Protein 4B4U (pdb70)

InterPro domains:
  IPR000672 Tetrahydrofolate dehydrogenase/cyclohydrolase [MF_01576] (2-281)
  IPR000672 Tetrahydrofolate dehydrogenase/cyclohydrolase [PR00085] (33-55)
  IPR000672 Tetrahydrofolate dehydrogenase/cyclohydrolase [PR00085] (74-101)
  IPR000672 Tetrahydrofolate dehydrogenase/cyclohydrolase [PR00085] (109-130)
  IPR000672 Tetrahydrofolate dehydrogenase/cyclohydrolase [PR00085] (154-174)
  IPR000672 Tetrahydrofolate dehydrogenase/cyclohydrolase [PR00085] (203-232)
  IPR000672 Tetrahydrofolate dehydrogenase/cyclohydrolase [PR00085] (237-253)
  IPR000672 Tetrahydrofolate dehydrogenase/cyclohydrolase [PR00085] (254-272)
  IPR020630 Tetrahydrofolate dehydrogenase/cyclohydrolase, catalytic domain [PF00763] (5-120)
  IPR020631 Tetrahydrofolate dehydrogenase/cyclohydrolase, NAD(P)-binding domain [PF02882] (139-280)
  IPR020631 Tetrahydrofolate dehydrogenase/cyclohydrolase, NAD(P)-binding domain [cd01080] (117-278)
  IPR020867 Tetrahydrofolate dehydrogenase/cyclohydrolase, conserved site [PS00767] (258-266)
  IPR036291 NAD(P)-binding domain superfamily [SSF51735] (127-278)
  IPR046346 Aminoacid dehydrogenase-like, N-terminal domain superfamily [SSF53223] (1-121)

Sequence (568 aa):
MALVLDGRALAKQIEENNLLVRVEEALKAKTGRTPILATILVGDDGASATYVRMKGNACCRRVGMDSLKIELPQETTTEQLLAEIEKLNANPDVHGILLQHPVPAQIDERACFDAISSLAKDVDGVTCCLGFGRMAMMGEAAYGSSATPAGIMTILKKENNIEIAGKHAVVVGRSAILGKPMAMMMLLQQANATVTICHSRTQNLPEELVKKQADIIVGAVGKAELIQKDWIKQGAVVVDAGFHPRDGGGVGDIQLQGIEEIASAYTPVPGGVGPMTITTLIRQTVEAAEKALGFQGHMALVLDGRRALAKQIEEENLLVRVEEALKAKTGRTPILATILVGDDDGASATYVRMKGNACCRRVGMMDDSLKIELPQQETTTEQLLAEIEKLNANPDVHGILLQHPVPAQIDERACFDAISSLAKDVDGVTCLGFGRMAMMGEEAAYGSSATPAGIMTILKKENNIEIAGKHAVVVGRSAILGKPMAMMLLQANATVTICHSRTQQNLPELVKQADIIIVGAVGKAELIQKDWIKQGAVVVDAGFHPRRDGGGVGDIQLQGIEEIASAYTPVPGGVGPMTITTLIRQTVEAAEKALG

Foldseek 3Di:
DAAALFLQVVLVVLLVVLLVLQVVLCVVFVAAQEEEEEAEADDPVLVVLSVVLQVSCVSSRHGYHYHYHYLPDEQVRLLVVLVVLQPDLNYLAYHYGPDHRPRHPVQVNLQSHDQLRDLQQQHPVQLVCLLVVHDGRANLLLVLVVVSCVVVVHQLAAFAEEEEDCDSRPRVSNQSVSVVSHHNYHYHYPPDDPVLQSQLRGLEYEQDHQDFQQAELVSHHAAHEEEFSAWDDDVPFTGTNHDCPVNRRGYNYYHDPPRGSSSRSSSSSSVSSSVSCVVSRD/DVVLFAAALFLQVVLVVLLVVLQVLQVVLCVVQVAAQEEEEEAEADDPVLVVLSVVLQVSQVSSPHGYHYHYHYLPDEQVNLLVVLVVLQPDLNHLAYHYGPDHRPNHPVQVNLQSHDQLRNLQQQHPVQLVCLLVVHDGRARLLLVLVVVSCVVVVHQQAAFEEEEEDCDSRPRVSNQSNSVVSHHNYHYHYPPDDPVLQSQQRGLEYEYDHQDFQQAELVSHHAAHEEEFSAWDDDDPATGTNHDCVVVRRGYNYYHGPPRGSSSRSSSSSSVSSSVSSVVSSD

Solvent-accessible surface area: 23409 Å² total; per-residue (Å²): 197,16,85,67,0,64,0,120,50,15,7,142,102,33,23,123,85,4,71,95,66,0,78,61,12,53,92,149,35,70,148,51,0,31,0,0,2,0,18,8,12,118,69,50,58,4,44,78,80,13,133,87,14,4,56,2,0,90,129,0,12,4,62,30,65,127,30,108,41,79,72,129,3,63,32,144,107,0,55,52,23,0,98,139,5,30,84,45,115,96,4,11,0,0,1,3,16,81,75,14,11,108,100,10,77,33,39,36,0,6,44,19,4,38,56,68,23,1,0,19,8,7,4,1,59,2,12,0,52,18,5,25,55,51,85,35,37,8,9,3,26,0,12,0,0,11,29,1,0,129,98,38,137,29,116,14,30,13,66,20,0,0,0,2,7,59,52,33,39,33,0,17,3,0,0,3,17,0,0,107,26,39,0,2,0,0,0,0,14,108,136,20,120,98,25,46,83,8,1,104,71,0,32,1,1,0,0,10,41,53,125,38,51,60,0,60,54,123,42,15,87,119,40,1,12,0,0,1,22,9,93,38,110,125,160,88,41,12,32,1,1,2,58,27,166,26,1,73,124,25,5,56,2,25,0,31,29,65,7,1,8,42,24,2,22,17,4,1,0,2,63,6,0,0,53,6,0,55,176,70,34,73,153,153,58,166,80,12,85,69,0,61,0,117,51,20,6,128,126,31,15,121,72,0,61,97,66,0,77,63,17,54,91,175,44,64,121,52,0,33,0,0,1,0,16,8,9,119,74,50,61,5,43,52,83,9,138,79,13,4,56,0,0,117,129,0,14,6,58,22,68,135,30,109,38,74,100,121,3,59,23,126,110,0,54,58,26,0,93,142,5,26,82,50,113,61,3,9,0,0,1,3,15,81,79,12,29,107,105,10,71,32,29,29,0,4,43,20,5,40,59,72,23,1,0,22,4,7,5,1,58,2,8,0,57,25,0,26,56,32,85,36,40,9,6,5,26,0,13,0,1,12,33,1,0,119,112,38,134,29,127,13,57,12,64,20,0,0,0,2,8,61,54,36,40,31,0,30,0,0,0,2,19,0,0,84,25,37,0,2,0,0,0,0,14,108,111,15,104,102,26,49,96,9,2,98,44,0,34,1,1,0,0,12,41,54,127,46,43,54,0,57,77,105,43,4,78,131,40,2,13,0,0,1,21,9,95,38,115,124,158,83,45,11,28,2,1,1,50,29,156,25,1,47,84,27,6,56,1,30,0,28,29,71,5,1,9,43,32,2,24,14,2,2,0,0,61,7,0,0,55,6,0,57,170,66,45,106

Secondary structure (DSSP, 8-state):
-PEE--HHHHHHHHHHHHHHHHHHHHHHHS---EEEEEEES--HHHHHHHHHHHHHHHHTT-EEEEEEE-TT--HHHHHHHHHHHHT-TT--EEEEPSSPPTTS-HHHHHHHS-GGG-TT---HHHHHHHHTT---PPPHHHHHHHHHHHHTT---TT-EEEEE---TTTHHHHHHHHHHTT-EEEEE-TT-SSHHHHHHT-SEEEE-S-STT-B-GGGSPTT-EEEE---B--TTS-B-SB--TTGGGT-SEE--SSSSHHHHHHHHHHHHHHHHHHHHH-/-TTTSPEE--HHHHHHHHHHHHHHHHHHHHHHHS---EEEEEEES--HHHHHHHHHHHHHHHHTT-EEEEEEE-TT--HHHHHHHHHHHHH-TT--EEEEPSSPPTTS-HHHHHHHS-GGG-TT---HHHHHHHHTT---PPPHHHHHHHHHHHHTT---TT-EEEEE---TTTHHHHHHHHHHTT-EEEEE-TT-SSHHHHHHT-SEEEE-S-STT-B-GGGSPTT-EEEE---B--TTS-B-SB--TTGGGT-SEE--SSSSHHHHHHHHHHHHHHHHHHHHT-

Nearest PDB structures (foldseek):
  4b4v-assembly1_B  TM=1.001E+00  e=2.925E-58  Acinetobacter baumannii ATCC 19606 = CIP 70.34 = JCM 6841
  6ape-assembly1_A  TM=9.624E-01  e=3.565E-34  Helicobacter pylori G27
  6v6y-assembly1_A-2  TM=9.576E-01  e=2.379E-32  Thermus thermophilus HB8
  4a5o-assembly2_D  TM=9.394E-01  e=5.638E-31  Pseudomonas aeruginosa PAO1
  4a5o-assembly2_C  TM=8.891E-01  e=1.390E-31  Pseudomonas aeruginosa PAO1

Structure (mmCIF, N/CA/C/O backbone):
data_4B4U
#
_entry.id   4B4U
#
_cell.length_a   55.036
_cell.length_b   80.126
_cell.length_c   68.620
_cell.angle_alpha   90.00
_cell.angle_beta   107.11
_cell.angle_gamma   90.00
#
_symmetry.space_group_name_H-M   'P 1 21 1'
#
loop_
_entity.id
_entity.type
_entity.pdbx_description
1 polymer 'BIFUNCTIONAL PROTEIN FOLD'
2 non-polymer 'NADP NICOTINAMIDE-ADENINE-DINUCLEOTIDE PHOSPHATE'
3 non-polymer 'CHLORIDE ION'
4 non-polymer 1,2-ETHANEDIOL
5 non-polymer DI(HYDROXYETHYL)ETHER
6 water water
#
loop_
_atom_site.group_PDB
_atom_site.id
_atom_site.type_symbol
_atom_site.label_atom_id
_atom_site.label_alt_id
_atom_site.label_comp_id
_atom_site.label_asym_id
_atom_site.label_entity_id
_atom_site.label_seq_id
_atom_site.pdbx_PDB_ins_code
_atom_site.Cartn_x
_atom_site.Cartn_y
_atom_site.Cartn_z
_atom_site.occupancy
_atom_site.B_iso_or_equiv
_atom_site.auth_seq_id
_atom_site.auth_comp_id
_atom_site.auth_asym_id
_atom_site.auth_atom_id
_atom_site.pdbx_PDB_model_num
ATOM 1 N N . MET A 1 22 ? -9.825 6.143 12.258 1.00 37.02 1 MET A N 1
ATOM 2 C CA . MET A 1 22 ? -9.972 7.494 12.842 1.00 43.56 1 MET A CA 1
ATOM 3 C C . MET A 1 22 ? -8.847 7.719 13.869 1.00 37.11 1 MET A C 1
ATOM 4 O O . MET A 1 22 ? -8.415 8.842 14.106 1.00 33.53 1 MET A O 1
ATOM 9 N N . ALA A 1 23 ? -8.368 6.637 14.466 1.00 33.35 2 ALA A N 1
ATOM 10 C CA . ALA A 1 23 ? -7.369 6.743 15.512 1.00 24.03 2 ALA A CA 1
ATOM 11 C C . ALA A 1 23 ? -6.068 7.479 15.093 1.00 26.54 2 ALA A C 1
ATOM 12 O O . ALA A 1 23 ? -5.581 7.296 13.976 1.00 29.39 2 ALA A O 1
ATOM 14 N N . LEU A 1 24 ? -5.522 8.314 15.989 1.00 21.17 3 LEU A N 1
ATOM 15 C CA . LEU A 1 24 ? -4.154 8.822 15.847 1.00 18.31 3 LEU A CA 1
ATOM 16 C C . LEU A 1 24 ? -3.166 7.669 16.040 1.00 16.94 3 LEU A C 1
ATOM 17 O O . LEU A 1 24 ? -3.193 6.971 17.056 1.00 17.12 3 LEU A O 1
ATOM 22 N N . VAL A 1 25 ? -2.279 7.479 15.072 1.00 16.30 4 VAL A N 1
ATOM 23 C CA . VAL A 1 25 ? -1.190 6.536 15.206 1.00 16.82 4 VAL A CA 1
ATOM 24 C C . VAL A 1 25 ? -0.093 7.198 16.040 1.00 15.35 4 VAL A C 1
ATOM 25 O O . VAL A 1 25 ? 0.448 8.258 15.685 1.00 17.01 4 VAL A O 1
ATOM 29 N N . LEU A 1 26 ? 0.201 6.581 17.176 1.00 14.56 5 LEU A N 1
ATOM 30 C CA . LEU A 1 26 ? 1.265 7.033 18.078 1.00 13.91 5 LEU A CA 1
ATOM 31 C C . LEU A 1 26 ? 2.559 6.442 17.539 1.00 15.87 5 LEU A C 1
ATOM 32 O O . LEU A 1 26 ? 2.880 5.288 17.796 1.00 14.36 5 LEU A O 1
ATOM 37 N N . ASP A 1 27 ? 3.271 7.253 16.755 1.00 15.87 6 ASP A N 1
ATOM 38 C CA . ASP A 1 27 ? 4.358 6.790 15.906 1.00 16.25 6 ASP A CA 1
ATOM 39 C C . ASP A 1 27 ? 5.684 6.851 16.657 1.00 14.35 6 ASP A C 1
ATOM 40 O O . ASP A 1 27 ? 6.369 7.877 16.675 1.00 14.51 6 ASP A O 1
ATOM 45 N N . GLY A 1 28 ? 6.044 5.722 17.254 1.00 15.26 7 GLY A N 1
ATOM 46 C CA . GLY A 1 28 ? 7.274 5.628 18.028 1.00 14.78 7 GLY A CA 1
ATOM 47 C C . GLY A 1 28 ? 8.516 5.711 17.183 1.00 14.14 7 GLY A C 1
ATOM 48 O O . GLY A 1 28 ? 9.524 6.229 17.624 1.00 14.81 7 GLY A O 1
ATOM 49 N N . ARG A 1 29 ? 8.450 5.168 15.966 1.00 14.29 8 ARG A N 1
ATOM 50 C CA . ARG A 1 29 ? 9.592 5.217 15.061 1.00 16.35 8 ARG A CA 1
ATOM 51 C C . ARG A 1 29 ? 9.941 6.650 14.746 1.00 13.65 8 ARG A C 1
ATOM 52 O O . ARG A 1 29 ? 11.103 7.035 14.781 1.00 14.39 8 ARG A O 1
ATOM 60 N N . ALA A 1 30 ? 8.941 7.431 14.373 1.00 13.92 9 ALA A N 1
ATOM 61 C CA . ALA A 1 30 ? 9.182 8.817 14.008 1.00 14.05 9 ALA A CA 1
ATOM 62 C C . ALA A 1 30 ? 9.693 9.632 15.199 1.00 12.83 9 ALA A C 1
ATOM 63 O O . ALA A 1 30 ? 10.628 10.429 15.071 1.00 14.50 9 ALA A O 1
ATOM 65 N N . LEU A 1 31 ? 9.113 9.405 16.367 1.00 13.15 10 LEU A N 1
ATOM 66 C CA . LEU A 1 31 ? 9.506 10.131 17.563 1.00 13.43 10 LEU A CA 1
ATOM 67 C C . LEU A 1 31 ? 10.928 9.784 17.969 1.00 12.25 10 LEU A C 1
ATOM 68 O O . LEU A 1 31 ? 11.713 10.660 18.309 1.00 12.72 10 LEU A O 1
ATOM 73 N N . ALA A 1 32 ? 11.276 8.503 17.893 1.00 11.63 11 ALA A N 1
ATOM 74 C CA . ALA A 1 32 ? 12.650 8.080 18.163 1.00 12.49 11 ALA A CA 1
ATOM 75 C C . ALA A 1 32 ? 13.663 8.798 17.272 1.00 12.89 11 ALA A C 1
ATOM 76 O O . ALA A 1 32 ? 14.697 9.290 17.747 1.00 12.86 11 ALA A O 1
ATOM 78 N N . LYS A 1 33 ? 13.381 8.834 15.972 1.00 13.55 12 LYS A N 1
ATOM 79 C CA . LYS A 1 33 ? 14.249 9.522 15.014 1.00 15.72 12 LYS A CA 1
ATOM 80 C C . LYS A 1 33 ? 14.413 10.990 15.378 1.00 13.38 12 LYS A C 1
ATOM 81 O O . LYS A 1 33 ? 15.504 11.532 15.327 1.00 14.84 12 LYS A O 1
ATOM 87 N N . GLN A 1 34 ? 13.303 11.635 15.725 1.00 12.93 13 GLN A N 1
ATOM 88 C CA . GLN A 1 34 ? 13.309 13.053 16.076 1.00 14.46 13 GLN A CA 1
ATOM 89 C C . GLN A 1 34 ? 14.194 13.304 17.297 1.00 13.78 13 GLN A C 1
ATOM 90 O O . GLN A 1 34 ? 15.035 14.204 17.333 1.00 14.98 13 GLN A O 1
ATOM 96 N N . ILE A 1 35 ? 14.013 12.472 18.302 1.00 12.50 14 ILE A N 1
ATOM 97 C CA . ILE A 1 35 ? 14.731 12.631 19.544 1.00 11.77 14 ILE A CA 1
ATOM 98 C C . ILE A 1 35 ? 16.226 12.378 19.329 1.00 12.60 14 ILE A C 1
ATOM 99 O O . ILE A 1 35 ? 17.081 13.093 19.866 1.00 11.99 14 ILE A O 1
ATOM 104 N N . GLU A 1 36 ? 16.553 11.368 18.526 1.00 11.87 15 GLU A N 1
ATOM 105 C CA . GLU A 1 36 ? 17.951 11.073 18.268 1.00 12.33 15 GLU A CA 1
ATOM 106 C C . GLU A 1 36 ? 18.699 12.247 17.635 1.00 13.36 15 GLU A C 1
ATOM 107 O O . GLU A 1 36 ? 19.894 12.390 17.859 1.00 12.58 15 GLU A O 1
ATOM 113 N N . GLU A 1 37 ? 18.015 13.087 16.855 1.00 14.54 16 GLU A N 1
ATOM 114 C CA . GLU A 1 37 ? 18.683 14.240 16.243 1.00 15.77 16 GLU A CA 1
ATOM 115 C C . GLU A 1 37 ? 19.373 15.108 17.288 1.00 13.82 16 GLU A C 1
ATOM 116 O O . GLU A 1 37 ? 20.553 15.454 17.138 1.00 14.43 16 GLU A O 1
ATOM 122 N N . ASN A 1 38 ? 18.638 15.478 18.342 1.00 14.37 17 ASN A N 1
ATOM 123 C CA A ASN A 1 38 ? 19.267 16.370 19.352 0.50 15.73 17 ASN A CA 1
ATOM 124 C CA B ASN A 1 38 ? 19.135 16.334 19.399 0.50 16.63 17 ASN A CA 1
ATOM 125 C C . ASN A 1 38 ? 20.153 15.590 20.292 1.00 13.80 17 ASN A C 1
ATOM 126 O O . ASN A 1 38 ? 21.098 16.158 20.822 1.00 14.14 17 ASN A O 1
ATOM 135 N N . LEU A 1 39 ? 19.920 14.285 20.482 1.00 11.69 18 LEU A N 1
ATOM 136 C CA . LEU A 1 39 ? 20.888 13.500 21.256 1.00 10.94 18 LEU A CA 1
ATOM 137 C C . LEU A 1 39 ? 22.255 13.508 20.579 1.00 10.88 18 LEU A C 1
ATOM 138 O O . LEU A 1 39 ? 23.285 13.645 21.239 1.00 11.98 18 LEU A O 1
ATOM 143 N N . LEU A 1 40 ? 22.276 13.352 19.257 1.00 10.94 19 LEU A N 1
ATOM 144 C CA . LEU A 1 40 ? 23.544 13.390 18.526 1.00 11.88 19 LEU A CA 1
ATOM 145 C C . LEU A 1 40 ? 24.243 14.741 18.707 1.00 12.22 19 LEU A C 1
ATOM 146 O O . LEU A 1 40 ? 25.443 14.789 18.968 1.00 12.54 19 LEU A O 1
ATOM 151 N N . VAL A 1 41 ? 23.491 15.833 18.585 1.00 12.32 20 VAL A N 1
ATOM 152 C CA . VAL A 1 41 ? 24.060 17.167 18.838 1.00 13.45 20 VAL A CA 1
ATOM 153 C C . VAL A 1 41 ? 24.706 17.250 20.228 1.00 13.56 20 VAL A C 1
ATOM 154 O O . VAL A 1 41 ? 25.844 17.709 20.386 1.00 14.62 20 VAL A O 1
ATOM 158 N N . ARG A 1 42 ? 23.975 16.785 21.241 1.00 13.42 21 ARG A N 1
ATOM 159 C CA . ARG A 1 42 ? 24.472 16.800 22.607 1.00 12.11 21 ARG A CA 1
ATOM 160 C C . ARG A 1 42 ? 25.717 15.967 22.793 1.00 11.84 21 ARG A C 1
ATOM 161 O O . ARG A 1 42 ? 26.683 16.396 23.453 1.00 12.70 21 ARG A O 1
ATOM 169 N N . VAL A 1 43 ? 25.718 14.774 22.214 1.00 11.81 22 VAL A N 1
ATOM 170 C CA . VAL A 1 43 ? 26.877 13.907 22.358 1.00 11.39 22 VAL A CA 1
ATOM 171 C C . 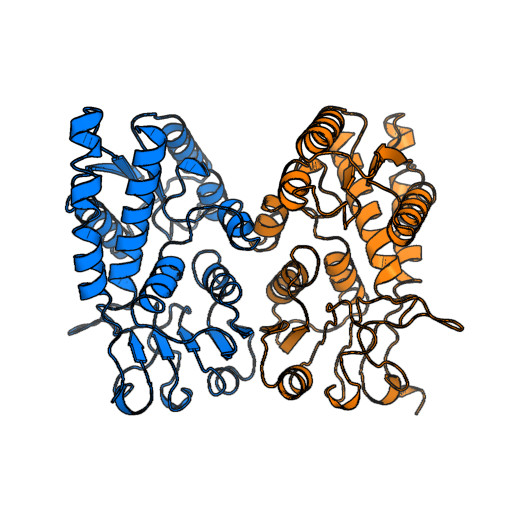VAL A 1 43 ? 28.107 14.475 21.633 1.00 11.89 22 VAL A C 1
ATOM 172 O O . VAL A 1 43 ? 29.219 14.447 22.172 1.00 12.61 22 VAL A O 1
ATOM 176 N N . GLU A 1 44 ? 27.907 14.978 20.427 1.00 12.36 23 GLU A N 1
ATOM 177 C CA A GLU A 1 44 ? 29.021 15.576 19.700 0.50 13.43 23 GLU A CA 1
ATOM 178 C CA B GLU A 1 44 ? 28.995 15.615 19.679 0.50 14.12 23 GLU A CA 1
ATOM 179 C C . GLU A 1 44 ? 29.580 16.785 20.462 1.00 14.43 23 GLU A C 1
ATOM 180 O O . GLU A 1 44 ? 30.790 16.952 20.518 1.00 15.20 23 GLU A O 1
ATOM 191 N N . ALA A 1 45 ? 28.715 17.590 21.094 1.00 14.64 24 ALA A N 1
ATOM 192 C CA . ALA A 1 45 ? 29.182 18.720 21.910 1.00 16.15 24 ALA A CA 1
ATOM 193 C C . ALA A 1 45 ? 30.001 18.229 23.111 1.00 16.40 24 ALA A C 1
ATOM 194 O O . ALA A 1 45 ? 31.068 18.744 23.420 1.00 18.11 24 ALA A O 1
ATOM 196 N N . LEU A 1 46 ? 29.512 17.187 23.762 1.00 14.89 25 LEU A N 1
ATOM 197 C CA . LEU A 1 46 ? 30.202 16.623 24.914 1.00 15.21 25 LEU A CA 1
ATOM 198 C C . LEU A 1 46 ? 31.572 16.041 24.549 1.00 14.74 25 LEU A C 1
ATOM 199 O O . LEU A 1 46 ? 32.549 16.241 25.267 1.00 16.57 25 LEU A O 1
ATOM 204 N N . LYS A 1 47 ? 31.649 15.329 23.430 1.00 14.97 26 LYS A N 1
ATOM 205 C CA . LYS A 1 47 ? 32.918 14.757 22.973 1.00 15.53 26 LYS A CA 1
ATOM 206 C C . LYS A 1 47 ? 33.911 15.862 22.616 1.00 16.67 26 LYS A C 1
ATOM 207 O O . LYS A 1 47 ? 35.101 15.758 22.927 1.00 17.51 26 LYS A O 1
ATOM 213 N N . ALA A 1 48 ? 33.425 16.920 21.980 1.00 17.61 27 ALA A N 1
ATOM 214 C CA . ALA A 1 48 ? 34.294 18.017 21.559 1.00 18.48 27 ALA A CA 1
ATOM 215 C C . ALA A 1 48 ? 34.861 18.709 22.787 1.00 20.12 27 ALA A C 1
ATOM 216 O O . ALA A 1 48 ? 36.037 19.080 22.803 1.00 22.82 27 ALA A O 1
ATOM 218 N N . LYS A 1 49 ? 34.027 18.872 23.810 1.00 19.93 28 LYS A N 1
ATOM 219 C CA . LYS A 1 49 ? 34.413 19.567 25.045 1.00 22.80 28 LYS A CA 1
ATOM 220 C C . LYS A 1 49 ? 35.406 18.764 25.893 1.00 21.30 28 LYS A C 1
ATOM 221 O O . LYS A 1 49 ? 36.390 19.318 26.404 1.00 24.75 28 LYS A O 1
ATOM 227 N N . THR A 1 50 ? 35.152 17.463 26.028 1.00 19.78 29 THR A N 1
ATOM 228 C CA . THR A 1 50 ? 35.842 16.631 27.007 1.00 20.28 29 THR A CA 1
ATOM 229 C C . THR A 1 50 ? 36.887 15.690 26.409 1.00 20.78 29 THR A C 1
ATOM 230 O O . THR A 1 50 ? 37.736 15.177 27.136 1.00 24.54 29 THR A O 1
ATOM 234 N N . GLY A 1 51 ? 36.782 15.417 25.109 1.00 21.08 30 GLY A N 1
ATOM 235 C CA . GLY A 1 51 ? 37.628 14.432 24.442 1.00 22.55 30 GLY A CA 1
ATOM 236 C C . GLY A 1 51 ? 37.314 12.999 24.817 1.00 20.95 30 GLY A C 1
ATOM 237 O O . GLY A 1 51 ? 38.107 12.099 24.548 1.00 25.44 30 GLY A O 1
ATOM 238 N N . ARG A 1 52 ? 36.157 12.777 25.432 1.00 19.45 31 ARG A N 1
ATOM 239 C CA . ARG A 1 52 ? 35.767 11.438 25.878 1.00 18.45 31 ARG A CA 1
ATOM 240 C C . ARG A 1 52 ? 34.452 11.019 25.233 1.00 18.67 31 ARG A C 1
ATOM 241 O O . ARG A 1 52 ? 33.542 11.837 25.051 1.00 18.64 31 ARG A O 1
ATOM 249 N N . THR A 1 53 ? 34.376 9.741 24.890 1.00 18.26 32 THR A N 1
ATOM 250 C CA . THR A 1 53 ? 33.189 9.183 24.260 1.00 16.07 32 THR A CA 1
ATOM 251 C C . THR A 1 53 ? 32.304 8.530 25.326 1.00 13.72 32 THR A C 1
ATOM 252 O O . THR A 1 53 ? 32.775 7.706 26.126 1.00 16.04 32 THR A O 1
ATOM 256 N N . PRO A 1 54 ? 31.015 8.876 25.351 1.00 12.69 33 PRO A N 1
ATOM 257 C CA . PRO A 1 54 ? 30.112 8.210 26.288 1.00 12.86 33 PRO A CA 1
ATOM 258 C C . PRO A 1 54 ? 30.008 6.728 25.963 1.00 12.31 33 PRO A C 1
ATOM 259 O O . PRO A 1 54 ? 29.982 6.367 24.787 1.00 11.76 33 PRO A O 1
ATOM 263 N N . ILE A 1 55 ? 29.957 5.890 26.990 1.00 12.09 34 ILE A N 1
ATOM 264 C CA . ILE A 1 55 ? 29.889 4.447 26.813 1.00 11.26 34 ILE A CA 1
ATOM 265 C C . ILE A 1 55 ? 28.744 3.855 27.612 1.00 10.71 34 ILE A C 1
ATOM 266 O O . ILE A 1 55 ? 28.589 4.091 28.834 1.00 10.77 34 ILE A O 1
ATOM 271 N N . LEU A 1 56 ? 27.936 3.075 26.902 1.00 9.72 35 LEU A N 1
ATOM 272 C CA . LEU A 1 56 ? 26.967 2.176 27.511 1.00 10.00 35 LEU A CA 1
ATOM 273 C C . LEU A 1 56 ? 27.539 0.783 27.530 1.00 9.96 35 LEU A C 1
ATOM 274 O O . LEU A 1 56 ? 27.833 0.221 26.468 1.00 11.12 35 LEU A O 1
ATOM 279 N N . ALA A 1 57 ? 27.688 0.203 28.726 1.00 10.18 36 ALA A N 1
ATOM 280 C CA . ALA A 1 57 ? 27.998 -1.220 28.835 1.00 10.02 36 ALA A CA 1
ATOM 281 C C . ALA A 1 57 ? 26.711 -2.012 28.688 1.00 10.48 36 ALA A C 1
ATOM 282 O O . ALA A 1 57 ? 25.743 -1.766 29.404 1.00 11.98 36 ALA A O 1
ATOM 284 N N . THR A 1 58 ? 26.705 -2.970 27.760 1.00 11.43 37 THR A N 1
ATOM 285 C CA . THR A 1 58 ? 25.589 -3.879 27.604 1.00 11.10 37 THR A CA 1
ATOM 286 C C . THR A 1 58 ? 26.007 -5.272 28.051 1.00 12.00 37 THR A C 1
ATOM 287 O O . THR A 1 58 ? 27.097 -5.735 27.692 1.00 14.14 37 THR A O 1
ATOM 291 N N . ILE A 1 59 ? 25.141 -5.916 28.836 1.00 11.73 38 ILE A N 1
ATOM 292 C CA . ILE A 1 59 ? 25.424 -7.243 29.359 1.00 12.70 38 ILE A CA 1
ATOM 293 C C . ILE A 1 59 ? 24.398 -8.224 28.806 1.00 12.25 38 ILE A C 1
ATOM 294 O O . ILE A 1 59 ? 23.202 -8.150 29.123 1.00 13.15 38 ILE A O 1
ATOM 299 N N . LEU A 1 60 ? 24.902 -9.142 27.976 1.00 13.86 39 LEU A N 1
ATOM 300 C CA . LEU A 1 60 ? 24.113 -10.221 27.399 1.00 14.92 39 LEU A CA 1
ATOM 301 C C . LEU A 1 60 ? 24.583 -11.513 28.045 1.00 14.80 39 LEU A C 1
ATOM 302 O O . LEU A 1 60 ? 25.750 -11.890 27.919 1.00 17.13 39 LEU A O 1
ATOM 307 N N . VAL A 1 61 ? 23.675 -12.189 28.736 1.00 15.01 40 VAL A N 1
ATOM 308 C CA . VAL A 1 61 ? 24.015 -13.404 29.470 1.00 17.65 40 VAL A CA 1
ATOM 309 C C . VAL A 1 61 ? 23.313 -14.583 28.800 1.00 16.51 40 VAL A C 1
ATOM 310 O O . VAL A 1 61 ? 22.100 -14.655 28.781 1.00 17.10 40 VAL A O 1
ATOM 314 N N . GLY A 1 62 ? 24.092 -15.491 28.224 1.00 18.00 41 GLY A N 1
ATOM 315 C CA . GLY A 1 62 ? 23.524 -16.665 27.593 1.00 19.96 41 GLY A CA 1
ATOM 316 C C . GLY A 1 62 ? 23.060 -16.499 26.160 1.00 20.17 41 GLY A C 1
ATOM 317 O O . GLY A 1 62 ? 23.439 -15.554 25.468 1.00 21.90 41 GLY A O 1
ATOM 318 N N . ASP A 1 63 ? 22.202 -17.429 25.740 1.00 22.49 42 ASP A N 1
ATOM 319 C CA . ASP A 1 63 ? 21.976 -17.744 24.330 1.00 22.01 42 ASP A CA 1
ATOM 320 C C . ASP A 1 63 ? 20.610 -17.340 23.765 1.00 22.83 42 ASP A C 1
ATOM 321 O O . ASP A 1 63 ? 20.295 -17.708 22.636 1.00 26.12 42 ASP A O 1
ATOM 326 N N . ASP A 1 64 ? 19.799 -16.591 24.513 1.00 20.98 43 ASP A N 1
ATOM 327 C CA . ASP A 1 64 ? 18.494 -16.198 24.011 1.00 21.51 43 ASP A CA 1
ATOM 328 C C . ASP A 1 64 ? 18.669 -15.343 22.761 1.00 20.74 43 ASP A C 1
ATOM 329 O O . ASP A 1 64 ? 19.354 -14.319 22.784 1.00 20.78 43 ASP A O 1
ATOM 334 N N . GLY A 1 65 ? 18.018 -15.749 21.677 1.00 21.29 44 GLY A N 1
ATOM 335 C CA . GLY A 1 65 ? 18.161 -15.056 20.392 1.00 22.54 44 GLY A CA 1
ATOM 336 C C . GLY A 1 65 ? 17.590 -13.653 20.384 1.00 21.59 44 GLY A C 1
ATOM 337 O O . GLY A 1 65 ? 18.214 -12.735 19.847 1.00 23.75 44 GLY A O 1
ATOM 338 N N . ALA A 1 66 ? 16.399 -13.488 20.960 1.00 19.96 45 ALA A N 1
ATOM 339 C CA . ALA A 1 66 ? 15.746 -12.187 21.028 1.00 20.10 45 ALA A CA 1
ATOM 340 C C . ALA A 1 66 ? 16.599 -11.220 21.847 1.00 19.06 45 ALA A C 1
ATOM 341 O O . ALA A 1 66 ? 16.770 -10.052 21.472 1.00 19.50 45 ALA A O 1
ATOM 343 N N . SER A 1 67 ? 17.140 -11.696 22.960 1.00 19.59 46 SER A N 1
ATOM 344 C CA . SER A 1 67 ? 18.005 -10.864 23.775 1.00 18.43 46 SER A CA 1
ATOM 345 C C . SER A 1 67 ? 19.215 -10.342 22.995 1.00 16.36 46 SER A C 1
ATOM 346 O O . SER A 1 67 ? 19.559 -9.142 23.073 1.00 16.28 46 SER A O 1
ATOM 349 N N . ALA A 1 68 ? 19.847 -11.218 22.222 1.00 15.46 47 ALA A N 1
ATOM 350 C CA . ALA A 1 68 ? 20.998 -10.840 21.401 1.00 17.83 47 ALA A CA 1
ATOM 351 C C . ALA A 1 68 ? 20.615 -9.755 20.402 1.00 16.81 47 ALA A C 1
ATOM 352 O O . ALA A 1 68 ? 21.350 -8.776 20.211 1.00 16.93 47 ALA A O 1
ATOM 354 N N . THR A 1 69 ? 19.449 -9.918 19.778 1.00 16.68 48 THR A N 1
ATOM 355 C CA . THR A 1 69 ? 18.970 -8.934 18.815 1.00 17.55 48 THR A CA 1
ATOM 356 C C . THR A 1 69 ? 18.724 -7.573 19.466 1.00 16.31 48 THR A C 1
ATOM 357 O O . THR A 1 69 ? 19.157 -6.531 18.938 1.00 16.73 48 THR A O 1
ATOM 361 N N . TYR A 1 70 ? 18.061 -7.583 20.618 1.00 16.02 49 TYR A N 1
ATOM 362 C CA . TYR A 1 70 ? 17.752 -6.354 21.345 1.00 14.91 49 TYR A CA 1
ATOM 363 C C . TYR A 1 70 ? 19.030 -5.621 21.755 1.00 13.50 49 TYR A C 1
ATOM 364 O O . TYR A 1 70 ? 19.113 -4.397 21.625 1.00 13.27 49 TYR A O 1
ATOM 373 N N . VAL A 1 71 ? 20.024 -6.353 22.249 1.00 12.88 50 VAL A N 1
ATOM 374 C CA . VAL A 1 71 ? 21.294 -5.748 22.648 1.00 13.06 50 VAL A CA 1
ATOM 375 C C . VAL A 1 71 ? 21.981 -5.104 21.437 1.00 11.99 50 VAL A C 1
ATOM 376 O O . VAL A 1 71 ? 22.451 -3.977 21.528 1.00 12.67 50 VAL A O 1
ATOM 380 N N . ARG A 1 72 ? 21.969 -5.772 20.286 1.00 12.64 51 ARG A N 1
ATOM 381 C CA . ARG A 1 72 ? 22.592 -5.207 19.103 1.00 13.23 51 ARG A CA 1
ATOM 382 C C . ARG A 1 72 ? 21.869 -3.931 18.666 1.00 11.96 51 ARG A C 1
ATOM 383 O O . ARG A 1 72 ? 22.522 -2.937 18.290 1.00 13.57 51 ARG A O 1
ATOM 391 N N . MET A 1 73 ? 20.534 -3.956 18.709 1.00 11.89 52 MET A N 1
ATOM 392 C CA . MET A 1 73 ? 19.748 -2.776 18.388 1.00 12.46 52 MET A CA 1
ATOM 393 C C . MET A 1 73 ? 20.091 -1.605 19.302 1.00 11.51 52 MET A C 1
ATOM 394 O O . MET A 1 73 ? 20.164 -0.447 18.863 1.00 12.49 52 MET A O 1
ATOM 399 N N . LYS A 1 74 ? 20.331 -1.909 20.566 1.00 11.48 53 LYS A N 1
ATOM 400 C CA . LYS A 1 74 ? 20.662 -0.890 21.544 1.00 10.55 53 LYS A CA 1
ATOM 401 C C . LYS A 1 74 ? 22.060 -0.325 21.308 1.00 9.81 53 LYS A C 1
ATOM 402 O O . LYS A 1 74 ? 22.245 0.890 21.334 1.00 10.90 53 LYS A O 1
ATOM 408 N N . GLY A 1 75 ? 23.018 -1.188 20.998 1.00 10.89 54 GLY A N 1
ATOM 409 C CA . GLY A 1 75 ? 24.338 -0.748 20.624 1.00 10.71 54 GLY A CA 1
ATOM 410 C C . GLY A 1 75 ? 24.315 0.088 19.361 1.00 10.47 54 GLY A C 1
ATOM 411 O O . GLY A 1 75 ? 25.008 1.100 19.266 1.00 10.12 54 GLY A O 1
ATOM 412 N N . ASN A 1 76 ? 23.501 -0.303 18.393 1.00 10.29 55 ASN A N 1
ATOM 413 C CA . ASN A 1 76 ? 23.406 0.462 17.146 1.00 10.94 55 ASN A CA 1
ATOM 414 C C . ASN A 1 76 ? 22.867 1.874 17.408 1.00 10.18 55 ASN A C 1
ATOM 415 O O . ASN A 1 76 ? 23.356 2.849 16.827 1.00 11.07 55 ASN A O 1
ATOM 420 N N . ALA A 1 77 ? 21.873 1.965 18.304 1.00 9.87 56 ALA A N 1
ATOM 421 C CA . ALA A 1 77 ? 21.271 3.244 18.677 1.00 9.62 56 ALA A CA 1
ATOM 422 C C . ALA A 1 77 ? 22.309 4.138 19.352 1.00 10.71 56 ALA A C 1
ATOM 423 O O . ALA A 1 77 ? 22.380 5.341 19.105 1.00 10.05 56 ALA A O 1
ATOM 425 N N . CYS A 1 78 ? 23.108 3.539 20.216 1.00 10.33 57 CYS A N 1
ATOM 426 C CA A CYS A 1 78 ? 24.231 4.266 20.852 0.65 10.60 57 CYS A CA 1
ATOM 427 C CA B CYS A 1 78 ? 24.226 4.193 20.852 0.35 11.12 57 CYS A CA 1
ATOM 428 C C . CYS A 1 78 ? 25.109 4.887 19.793 1.00 9.94 57 CYS A C 1
ATOM 429 O O . CYS A 1 78 ? 25.453 6.062 19.876 1.00 10.25 57 CYS A O 1
ATOM 434 N N . ARG A 1 79 ? 25.481 4.106 18.794 1.00 9.73 58 ARG A N 1
ATOM 435 C CA . ARG A 1 79 ? 26.382 4.582 17.775 1.00 9.89 58 ARG A CA 1
ATOM 436 C C . ARG A 1 79 ? 25.758 5.648 16.882 1.00 10.15 58 ARG A C 1
ATOM 437 O O . ARG A 1 79 ? 26.450 6.593 16.476 1.00 11.33 58 ARG A O 1
ATOM 445 N N . ARG A 1 80 ? 24.460 5.534 16.631 1.00 9.71 59 ARG A N 1
ATOM 446 C CA . ARG A 1 80 ? 23.751 6.537 15.825 1.00 10.33 59 ARG A CA 1
ATOM 447 C C . ARG A 1 80 ? 23.785 7.920 16.450 1.00 10.63 59 ARG A C 1
ATOM 448 O O . ARG A 1 80 ? 23.685 8.920 15.740 1.00 13.11 59 ARG A O 1
ATOM 456 N N . VAL A 1 81 ? 23.896 7.990 17.775 1.00 10.20 60 VAL A N 1
ATOM 457 C CA . VAL A 1 81 ? 23.953 9.295 18.434 1.00 10.71 60 VAL A CA 1
ATOM 458 C C . VAL A 1 81 ? 25.370 9.651 18.898 1.00 9.87 60 VAL A C 1
ATOM 459 O O . VAL A 1 81 ? 25.532 10.563 19.677 1.00 11.71 60 VAL A O 1
ATOM 463 N N . GLY A 1 82 ? 26.389 8.958 18.368 1.00 9.81 61 GLY A N 1
ATOM 464 C CA . GLY A 1 82 ? 27.784 9.305 18.592 1.00 10.62 61 GLY A CA 1
ATOM 465 C C . GLY A 1 82 ? 28.454 8.703 19.804 1.00 11.13 61 GLY A C 1
ATOM 466 O O . GLY A 1 82 ? 29.601 9.039 20.116 1.00 11.73 61 GLY A O 1
ATOM 467 N N . MET A 1 83 ? 27.746 7.817 20.499 1.00 10.94 62 MET A N 1
ATOM 468 C CA . MET A 1 83 ? 28.289 7.121 21.647 1.00 11.19 62 MET A CA 1
ATOM 469 C C . MET A 1 83 ? 28.837 5.776 21.194 1.00 11.07 62 MET A C 1
ATOM 470 O O . MET A 1 83 ? 28.777 5.428 20.016 1.00 11.75 62 MET A O 1
ATOM 475 N N . ASP A 1 84 ? 29.385 5.012 22.124 1.00 12.06 63 ASP A N 1
ATOM 476 C CA . ASP A 1 84 ? 29.839 3.656 21.817 1.00 13.16 63 ASP A CA 1
ATOM 477 C C . ASP A 1 84 ? 29.303 2.730 22.905 1.00 13.01 63 ASP A C 1
ATOM 478 O O . ASP A 1 84 ? 28.849 3.177 23.961 1.00 12.66 63 ASP A O 1
ATOM 483 N N . SER A 1 85 ? 29.363 1.439 22.651 1.00 12.66 64 SER A N 1
ATOM 484 C CA . SER A 1 85 ? 29.021 0.449 23.648 1.00 12.95 64 SER A CA 1
ATOM 485 C C . SER A 1 85 ? 30.248 -0.350 24.071 1.00 13.99 64 SER A C 1
ATOM 486 O O . SER A 1 85 ? 31.242 -0.434 23.344 1.00 15.32 64 SER A O 1
ATOM 489 N N . LEU A 1 86 ? 30.188 -0.868 25.287 1.00 12.83 65 LEU A N 1
ATOM 490 C CA . LEU A 1 86 ? 31.098 -1.901 25.771 1.00 13.11 65 LEU A CA 1
ATOM 491 C C . LEU A 1 86 ? 30.289 -3.185 25.832 1.00 13.15 65 LEU A C 1
ATOM 492 O O . LEU A 1 86 ? 29.396 -3.314 26.641 1.00 13.29 65 LEU A O 1
ATOM 497 N N . LYS A 1 87 ? 30.604 -4.125 24.947 1.00 13.45 66 LYS A N 1
ATOM 498 C CA . LYS A 1 87 ? 29.823 -5.346 24.795 1.00 14.90 66 LYS A CA 1
ATOM 499 C C . LYS A 1 87 ? 30.341 -6.429 25.750 1.00 14.49 66 LYS A C 1
ATOM 500 O O . LYS A 1 87 ? 31.458 -6.948 25.589 1.00 17.61 66 LYS A O 1
ATOM 506 N N . ILE A 1 88 ? 29.543 -6.735 26.762 1.00 14.16 67 ILE A N 1
ATOM 507 C CA . ILE A 1 88 ? 29.841 -7.803 27.701 1.00 15.48 67 ILE A CA 1
ATOM 508 C C . ILE A 1 88 ? 28.928 -8.982 27.363 1.00 15.53 67 ILE A C 1
ATOM 509 O O . ILE A 1 88 ? 27.706 -8.846 27.327 1.00 16.74 67 ILE A O 1
ATOM 514 N N . GLU A 1 89 ? 29.545 -10.129 27.068 1.00 17.93 68 GLU A N 1
ATOM 515 C CA . GLU A 1 89 ? 28.817 -11.354 26.779 1.00 17.42 68 GLU A CA 1
ATOM 516 C C . GLU A 1 89 ? 29.289 -12.440 27.731 1.00 19.68 68 GLU A C 1
ATOM 517 O O . GLU A 1 89 ? 30.483 -12.731 27.806 1.00 22.60 68 GLU A O 1
ATOM 523 N N . LEU A 1 90 ? 28.344 -13.007 28.476 1.00 18.18 69 LEU A N 1
ATOM 524 C CA . LEU A 1 90 ? 28.640 -14.020 29.481 1.00 18.67 69 LEU A CA 1
ATOM 525 C C . LEU A 1 90 ? 27.870 -15.289 29.139 1.00 19.80 69 LEU A C 1
ATOM 526 O O . LEU A 1 90 ? 26.821 -15.233 28.508 1.00 18.74 69 LEU A O 1
ATOM 531 N N . PRO A 1 91 ? 28.401 -16.444 29.549 1.00 21.30 70 PRO A N 1
ATOM 532 C CA . PRO A 1 91 ? 27.796 -17.712 29.141 1.00 22.32 70 PRO A CA 1
ATOM 533 C C . PRO A 1 91 ? 26.458 -18.036 29.811 1.00 20.57 70 PRO A C 1
ATOM 534 O O . PRO A 1 91 ? 26.115 -17.475 30.858 1.00 19.38 70 PRO A O 1
ATOM 538 N N . GLN A 1 92 ? 25.715 -18.948 29.191 1.00 21.06 71 GLN A N 1
ATOM 539 C CA . GLN A 1 92 ? 24.405 -19.374 29.678 1.00 21.67 71 GLN A CA 1
ATOM 540 C C . GLN A 1 92 ? 24.439 -19.807 31.150 1.00 20.33 71 GLN A C 1
ATOM 541 O O . GLN A 1 92 ? 23.484 -19.557 31.892 1.00 19.77 71 GLN A O 1
ATOM 547 N N . GLU A 1 93 ? 25.541 -20.445 31.557 1.00 21.15 72 GLU A N 1
ATOM 548 C CA . GLU A 1 93 ? 25.657 -21.033 32.899 1.00 23.14 72 GLU A CA 1
ATOM 549 C C . GLU A 1 93 ? 26.251 -20.083 33.945 1.00 21.79 72 GLU A C 1
ATOM 550 O O . GLU A 1 93 ? 26.546 -20.478 35.072 1.00 24.09 72 GLU A O 1
ATOM 556 N N . THR A 1 94 ? 26.375 -18.809 33.589 1.00 20.88 73 THR A N 1
ATOM 557 C CA . THR A 1 94 ? 26.780 -17.777 34.542 1.00 18.26 73 THR A CA 1
ATOM 558 C C . THR A 1 94 ? 25.923 -17.834 35.806 1.00 17.39 73 THR A C 1
ATOM 559 O O . THR A 1 94 ? 24.695 -17.984 35.725 1.00 19.53 73 THR A O 1
ATOM 563 N N . THR A 1 95 ? 26.580 -17.691 36.958 1.00 16.70 74 THR A N 1
ATOM 564 C CA . THR A 1 95 ? 25.913 -17.688 38.248 1.00 17.86 74 THR A CA 1
ATOM 565 C C . THR A 1 95 ? 25.617 -16.265 38.710 1.00 17.37 74 THR A C 1
ATOM 566 O O . THR A 1 95 ? 26.200 -15.284 38.209 1.00 19.08 74 THR A O 1
ATOM 570 N N . THR A 1 96 ? 24.725 -16.167 39.682 1.00 17.16 75 THR A N 1
ATOM 571 C CA . THR A 1 96 ? 24.411 -14.881 40.292 1.00 16.24 75 THR A CA 1
ATOM 572 C C . THR A 1 96 ? 25.681 -14.192 40.768 1.00 14.52 75 THR A C 1
ATOM 573 O O . THR A 1 96 ? 25.913 -13.024 40.466 1.00 15.16 75 THR A O 1
ATOM 577 N N . GLU A 1 97 ? 26.513 -14.915 41.506 1.00 16.58 76 GLU A N 1
ATOM 578 C CA . GLU A 1 97 ? 27.772 -14.360 42.020 1.00 18.96 76 GLU A CA 1
ATOM 579 C C . GLU A 1 97 ? 28.654 -13.790 40.914 1.00 17.73 76 GLU A C 1
ATOM 580 O O . GLU A 1 97 ? 29.257 -12.720 41.067 1.00 19.69 76 GLU A O 1
ATOM 586 N N . GLN A 1 98 ? 28.747 -14.514 39.806 1.00 16.11 77 GLN A N 1
ATOM 587 C CA . GLN A 1 98 ? 29.589 -14.089 38.685 1.00 17.01 77 GLN A CA 1
ATOM 588 C C . GLN A 1 98 ? 29.044 -12.829 38.029 1.00 16.07 77 GLN A C 1
ATOM 589 O O . GLN A 1 98 ? 29.792 -11.916 37.677 1.00 16.39 77 GLN A O 1
ATOM 595 N N . LEU A 1 99 ? 27.735 -12.779 37.864 1.00 14.75 78 LEU A N 1
ATOM 596 C CA . LEU A 1 99 ? 27.124 -11.603 37.256 1.00 13.11 78 LEU A CA 1
ATOM 597 C C . LEU A 1 99 ? 27.241 -10.389 38.184 1.00 12.67 78 LEU A C 1
ATOM 598 O O . LEU A 1 99 ? 27.536 -9.288 37.711 1.00 13.21 78 LEU A O 1
ATOM 603 N N . LEU A 1 100 ? 27.026 -10.566 39.490 1.00 12.81 79 LEU A N 1
ATOM 604 C CA . LEU A 1 100 ? 27.226 -9.475 40.433 1.00 13.71 79 LEU A CA 1
ATOM 605 C C . LEU A 1 100 ? 28.658 -8.927 40.353 1.00 13.26 79 LEU A C 1
ATOM 606 O O . LEU A 1 100 ? 28.871 -7.706 40.340 1.00 14.95 79 LEU A O 1
ATOM 611 N N . ALA A 1 101 ? 29.633 -9.822 40.263 1.00 14.78 80 ALA A N 1
ATOM 612 C CA . ALA A 1 101 ? 31.031 -9.412 40.177 1.00 15.43 80 ALA A CA 1
ATOM 613 C C . ALA A 1 101 ? 31.281 -8.561 38.927 1.00 14.11 80 ALA A C 1
ATOM 614 O O . ALA A 1 101 ? 31.994 -7.538 38.996 1.00 15.77 80 ALA A O 1
ATOM 616 N N . GLU A 1 102 ? 30.680 -8.965 37.802 1.00 14.31 81 GLU A N 1
ATOM 617 C CA . GLU A 1 102 ? 30.808 -8.223 36.555 1.00 15.01 81 GLU A CA 1
ATOM 618 C C . GLU A 1 102 ? 30.176 -6.837 36.659 1.00 14.39 81 GLU A C 1
ATOM 619 O O . GLU A 1 102 ? 30.752 -5.842 36.212 1.00 14.57 81 GLU A O 1
ATOM 625 N N . ILE A 1 103 ? 29.000 -6.767 37.264 1.00 12.59 82 ILE A N 1
ATOM 626 C CA . ILE A 1 103 ? 28.327 -5.483 37.458 1.00 12.13 82 ILE A CA 1
ATOM 627 C C . ILE A 1 103 ? 29.151 -4.563 38.352 1.00 12.77 82 ILE A C 1
ATOM 628 O O . ILE A 1 103 ? 29.270 -3.364 38.069 1.00 12.66 82 ILE A O 1
ATOM 633 N N . GLU A 1 104 ? 29.751 -5.112 39.404 1.00 14.31 83 GLU A N 1
ATOM 634 C CA . GLU A 1 104 ? 30.563 -4.278 40.273 1.00 14.29 83 GLU A CA 1
ATOM 635 C C . GLU A 1 104 ? 31.810 -3.737 39.564 1.00 14.71 83 GLU A C 1
ATOM 636 O O . GLU A 1 104 ? 32.173 -2.586 39.784 1.00 14.86 83 GLU A O 1
ATOM 642 N N . LYS A 1 105 ? 32.427 -4.539 38.699 1.00 13.76 84 LYS A N 1
ATOM 643 C CA . LYS A 1 105 ? 33.537 -4.059 37.878 1.00 14.29 84 LYS A CA 1
ATOM 644 C C . LYS A 1 105 ? 33.063 -2.858 37.037 1.00 13.83 84 LYS A C 1
ATOM 645 O O . LYS A 1 105 ? 33.731 -1.826 36.964 1.00 14.05 84 LYS A O 1
ATOM 651 N N . LEU A 1 106 ? 31.889 -2.990 36.415 1.00 11.68 85 LEU A N 1
ATOM 652 C CA . LEU A 1 106 ? 31.370 -1.917 35.565 1.00 11.18 85 LEU A CA 1
ATOM 653 C C . LEU A 1 106 ? 31.031 -0.660 36.366 1.00 10.92 85 LEU A C 1
ATOM 654 O O . LEU A 1 106 ? 31.291 0.458 35.924 1.00 10.62 85 LEU A O 1
ATOM 659 N N . ASN A 1 107 ? 30.467 -0.834 37.554 1.00 10.58 86 ASN A N 1
ATOM 660 C CA . ASN A 1 107 ? 30.160 0.296 38.432 1.00 10.97 86 ASN A CA 1
ATOM 661 C C . ASN A 1 107 ? 31.397 1.146 38.726 1.00 12.08 86 ASN A C 1
ATOM 662 O O . ASN A 1 107 ? 31.318 2.374 38.826 1.00 12.37 86 ASN A O 1
ATOM 667 N N . ALA A 1 108 ? 32.531 0.468 38.890 1.00 12.35 87 ALA A N 1
ATOM 668 C CA . ALA A 1 108 ? 33.786 1.099 39.303 1.00 13.10 87 ALA A CA 1
ATOM 669 C C . ALA A 1 108 ? 34.672 1.457 38.106 1.00 14.34 87 ALA A C 1
ATOM 670 O O . ALA A 1 108 ? 35.815 1.868 38.292 1.00 14.31 87 ALA A O 1
ATOM 672 N N . ASN A 1 109 ? 34.159 1.293 36.894 1.00 12.59 88 ASN A N 1
ATOM 673 C CA . ASN A 1 109 ? 34.917 1.567 35.679 1.00 12.55 88 ASN A CA 1
ATOM 674 C C . ASN A 1 109 ? 34.539 2.979 35.236 1.00 12.46 88 ASN A C 1
ATOM 675 O O . ASN A 1 109 ? 33.419 3.206 34.782 1.00 11.85 88 ASN A O 1
ATOM 680 N N . PRO A 1 110 ? 35.465 3.950 35.367 1.00 12.62 89 PRO A N 1
ATOM 681 C CA . PRO A 1 110 ? 35.099 5.330 35.074 1.00 12.95 89 PRO A CA 1
ATOM 682 C C . PRO A 1 110 ? 34.882 5.611 33.592 1.00 11.90 89 PRO A C 1
ATOM 683 O O . PRO A 1 110 ? 34.422 6.695 33.239 1.00 15.16 89 PRO A O 1
ATOM 687 N N . ASP A 1 111 ? 35.201 4.650 32.728 1.00 11.66 90 ASP A N 1
ATOM 688 C CA . ASP A 1 111 ? 34.972 4.815 31.301 1.00 11.87 90 ASP A CA 1
ATOM 689 C C . ASP A 1 111 ? 33.572 4.382 30.863 1.00 13.78 90 ASP A C 1
ATOM 690 O O . ASP A 1 111 ? 33.203 4.624 29.719 1.00 17.82 90 ASP A O 1
ATOM 695 N N . VAL A 1 112 ? 32.802 3.801 31.785 1.00 12.46 91 VAL A N 1
ATOM 696 C CA . VAL A 1 112 ? 31.446 3.301 31.532 1.00 10.54 91 VAL A CA 1
ATOM 697 C C . VAL A 1 112 ? 30.450 4.254 32.211 1.00 11.02 91 VAL A C 1
ATOM 698 O O . VAL A 1 112 ? 30.525 4.498 33.413 1.00 10.76 91 VAL A O 1
ATOM 702 N N . HIS A 1 113 ? 29.516 4.809 31.446 1.00 9.87 92 HIS A N 1
ATOM 703 C CA . HIS A 1 113 ? 28.567 5.794 31.994 1.00 10.27 92 HIS A CA 1
ATOM 704 C C . HIS A 1 113 ? 27.201 5.238 32.298 1.00 9.40 92 HIS A C 1
ATOM 705 O O . HIS A 1 113 ? 26.508 5.755 33.153 1.00 11.12 92 HIS A O 1
ATOM 712 N N . GLY A 1 114 ? 26.821 4.168 31.609 1.00 9.57 93 GLY A N 1
ATOM 713 C CA . GLY A 1 114 ? 25.569 3.485 31.841 1.00 9.73 93 GLY A CA 1
ATOM 714 C C . GLY A 1 114 ? 25.761 1.995 31.743 1.00 9.38 93 GLY A C 1
ATOM 715 O O . GLY A 1 114 ? 26.650 1.538 31.013 1.00 10.08 93 GLY A O 1
ATOM 716 N N . ILE A 1 115 ? 24.933 1.247 32.470 1.00 9.12 94 ILE A N 1
ATOM 717 C CA . ILE A 1 115 ? 24.940 -0.206 32.430 1.00 8.77 94 ILE A CA 1
ATOM 718 C C . ILE A 1 115 ? 23.542 -0.724 32.113 1.00 9.51 94 ILE A C 1
ATOM 719 O O . ILE A 1 115 ? 22.582 -0.372 32.802 1.00 10.62 94 ILE A O 1
ATOM 724 N N . LEU A 1 116 ? 23.455 -1.558 31.063 1.00 9.44 95 LEU A N 1
ATOM 725 C CA . LEU A 1 116 ? 22.254 -2.310 30.706 1.00 10.87 95 LEU A CA 1
ATOM 726 C C . LEU A 1 116 ? 22.517 -3.787 30.948 1.00 10.93 95 LEU A C 1
ATOM 727 O O . LEU A 1 116 ? 23.466 -4.337 30.392 1.00 12.23 95 LEU A O 1
ATOM 732 N N . LEU A 1 117 ? 21.659 -4.415 31.749 1.00 9.87 96 LEU A N 1
ATOM 733 C CA . LEU A 1 117 ? 21.565 -5.866 31.833 1.00 11.05 96 LEU A CA 1
ATOM 734 C C . LEU A 1 117 ? 20.334 -6.288 31.047 1.00 11.93 96 LEU A C 1
ATOM 735 O O . LEU A 1 117 ? 19.217 -5.952 31.409 1.00 12.92 96 LEU A O 1
ATOM 740 N N . GLN A 1 118 ? 20.542 -7.027 29.967 1.00 12.61 97 GLN A N 1
ATOM 741 C CA . GLN A 1 118 ? 19.410 -7.420 29.121 1.00 12.61 97 GLN A CA 1
ATOM 742 C C . GLN A 1 118 ? 18.577 -8.553 29.752 1.00 13.12 97 GLN A C 1
ATOM 743 O O . GLN A 1 118 ? 19.087 -9.638 29.991 1.00 17.19 97 GLN A O 1
ATOM 749 N N . HIS A 1 119 ? 17.295 -8.282 29.992 1.00 15.18 98 HIS A N 1
ATOM 750 C CA . HIS A 1 119 ? 16.344 -9.244 30.544 1.00 14.88 98 HIS A CA 1
ATOM 751 C C . HIS A 1 119 ? 15.761 -10.047 29.402 1.00 16.40 98 HIS A C 1
ATOM 752 O O . HIS A 1 119 ? 15.615 -9.522 28.296 1.00 17.25 98 HIS A O 1
ATOM 759 N N . PRO A 1 120 ? 15.413 -11.318 29.641 1.00 16.05 99 PRO A N 1
ATOM 760 C CA . PRO A 1 120 ? 15.542 -12.072 30.873 1.00 15.78 99 PRO A CA 1
ATOM 761 C C . PRO A 1 120 ? 16.824 -12.877 30.911 1.00 15.77 99 PRO A C 1
ATOM 762 O O . PRO A 1 120 ? 17.141 -13.587 29.965 1.00 18.90 99 PRO A O 1
ATOM 766 N N . VAL A 1 121 ? 17.553 -12.772 32.012 1.00 15.51 100 VAL A N 1
ATOM 767 C CA . VAL A 1 121 ? 18.777 -13.531 32.165 1.00 15.11 100 VAL A CA 1
ATOM 768 C C . VAL A 1 121 ? 18.428 -15.017 32.410 1.00 16.43 100 VAL A C 1
ATOM 769 O O . VAL A 1 121 ? 17.290 -15.353 32.752 1.00 17.22 100 VAL A O 1
ATOM 773 N N . PRO A 1 122 ? 19.408 -15.907 32.224 1.00 16.02 101 PRO A N 1
ATOM 774 C CA . PRO A 1 122 ? 19.168 -17.333 32.485 1.00 18.26 101 PRO A CA 1
ATOM 775 C C . PRO A 1 122 ? 18.540 -17.578 33.866 1.00 17.52 101 PRO A C 1
ATOM 776 O O . PRO A 1 122 ? 18.869 -16.882 34.837 1.00 17.94 101 PRO A O 1
ATOM 780 N N . ALA A 1 123 ? 17.677 -18.587 33.939 1.00 18.63 102 ALA A N 1
ATOM 781 C CA . ALA A 1 123 ? 16.789 -18.793 35.091 1.00 19.67 102 ALA A CA 1
ATOM 782 C C . ALA A 1 123 ? 17.494 -18.990 36.435 1.00 17.34 102 ALA A C 1
ATOM 783 O O . ALA A 1 123 ? 16.934 -18.649 37.476 1.00 19.97 102 ALA A O 1
ATOM 785 N N . GLN A 1 124 ? 18.712 -19.535 36.416 1.00 16.65 103 GLN A N 1
ATOM 786 C CA . GLN A 1 124 ? 19.453 -19.796 37.651 1.00 16.93 103 GLN A CA 1
ATOM 787 C C . GLN A 1 124 ? 19.984 -18.530 38.319 1.00 16.89 103 GLN A C 1
ATOM 788 O O . GLN A 1 124 ? 20.449 -18.565 39.462 1.00 17.52 103 GLN A O 1
ATOM 794 N N . ILE A 1 125 ? 19.942 -17.413 37.592 1.00 16.86 104 ILE A N 1
ATOM 795 C CA . ILE A 1 125 ? 20.409 -16.143 38.119 1.00 16.52 104 ILE A CA 1
ATOM 796 C C . ILE A 1 125 ? 19.295 -15.384 38.846 1.00 15.42 104 ILE A C 1
ATOM 797 O O . ILE A 1 125 ? 18.164 -15.316 38.367 1.00 16.84 104 ILE A O 1
ATOM 802 N N . ASP A 1 126 ? 19.633 -14.806 39.996 1.00 15.19 105 ASP A N 1
ATOM 803 C CA . ASP A 1 126 ? 18.721 -13.934 40.729 1.00 15.08 105 ASP A CA 1
ATOM 804 C C . ASP A 1 126 ? 18.769 -12.582 40.027 1.00 14.11 105 ASP A C 1
ATOM 805 O O . ASP A 1 126 ? 19.597 -11.737 40.341 1.00 14.23 105 ASP A O 1
ATOM 810 N N . GLU A 1 127 ? 17.897 -12.412 39.038 1.00 13.73 106 GLU A N 1
ATOM 811 C CA . GLU A 1 127 ? 17.919 -11.204 38.193 1.00 13.06 106 GLU A CA 1
ATOM 812 C C . GLU A 1 127 ? 17.713 -9.935 39.018 1.00 12.64 106 GLU A C 1
ATOM 813 O O . GLU A 1 127 ? 18.376 -8.924 38.790 1.00 12.88 106 GLU A O 1
ATOM 819 N N . ARG A 1 128 ? 16.784 -9.979 39.964 1.00 12.79 107 ARG A N 1
ATOM 820 C CA . ARG A 1 128 ? 16.506 -8.825 40.807 1.00 13.54 107 ARG A CA 1
ATOM 821 C C . ARG A 1 128 ? 17.764 -8.426 41.597 1.00 12.68 107 ARG A C 1
ATOM 822 O O . ARG A 1 128 ? 18.085 -7.262 41.686 1.00 11.95 107 ARG A O 1
ATOM 830 N N . ALA A 1 129 ? 18.484 -9.391 42.163 1.00 12.76 108 ALA A N 1
ATOM 831 C CA . ALA A 1 129 ? 19.714 -9.082 42.899 1.00 12.68 108 ALA A CA 1
ATOM 832 C C . ALA A 1 129 ? 20.711 -8.377 41.990 1.00 12.13 108 ALA A C 1
ATOM 833 O O . ALA A 1 129 ? 21.389 -7.437 42.386 1.00 13.03 108 ALA A O 1
ATOM 835 N N . CYS A 1 130 ? 20.775 -8.824 40.746 1.00 12.14 109 CYS A N 1
ATOM 836 C CA . CYS A 1 130 ? 21.737 -8.268 39.799 1.00 11.72 109 CYS A CA 1
ATOM 837 C C . CYS A 1 130 ? 21.326 -6.878 39.325 1.00 10.43 109 CYS A C 1
ATOM 838 O O . CYS A 1 130 ? 22.150 -5.965 39.264 1.00 11.45 109 CYS A O 1
ATOM 841 N N . PHE A 1 131 ? 20.048 -6.708 38.986 1.00 10.55 110 PHE A N 1
ATOM 842 C CA . PHE A 1 131 ? 19.543 -5.369 38.706 1.00 10.54 110 PHE A CA 1
ATOM 843 C C . PHE A 1 131 ? 19.897 -4.401 39.851 1.00 10.32 110 PHE A C 1
ATOM 844 O O . PHE A 1 131 ? 20.346 -3.278 39.622 1.00 10.61 110 PHE A O 1
ATOM 852 N N . ASP A 1 132 ? 19.674 -4.831 41.085 1.00 10.80 111 ASP A N 1
ATOM 853 C CA . ASP A 1 132 ? 19.860 -3.962 42.226 1.00 10.72 111 ASP A CA 1
ATOM 854 C C . ASP A 1 132 ? 21.329 -3.637 42.500 1.00 10.94 111 ASP A C 1
ATOM 855 O O . ASP A 1 132 ? 21.624 -2.690 43.232 1.00 14.96 111 ASP A O 1
ATOM 860 N N . ALA A 1 133 ? 22.231 -4.391 41.892 1.00 10.98 112 ALA A N 1
ATOM 861 C CA . ALA A 1 133 ? 23.662 -4.135 42.043 1.00 10.60 112 ALA A CA 1
ATOM 862 C C . ALA A 1 133 ? 24.141 -2.981 41.171 1.00 10.91 112 ALA A C 1
ATOM 863 O O . ALA A 1 133 ? 25.203 -2.425 41.419 1.00 11.73 112 ALA A O 1
ATOM 865 N N . ILE A 1 134 ? 23.378 -2.632 40.136 1.00 9.82 113 ILE A N 1
ATOM 866 C CA . ILE A 1 134 ? 23.768 -1.551 39.251 1.00 10.02 113 ILE A CA 1
ATOM 867 C C . ILE A 1 134 ? 23.709 -0.233 40.023 1.00 10.13 113 ILE A C 1
ATOM 868 O O . ILE A 1 134 ? 22.717 0.061 40.712 1.00 11.32 113 ILE A O 1
ATOM 873 N N . SER A 1 135 ? 24.754 0.580 39.931 1.00 11.00 114 SER A N 1
ATOM 874 C CA A SER A 1 135 ? 24.720 1.837 40.668 0.50 11.12 114 SER A CA 1
ATOM 875 C CA B SER A 1 135 ? 24.778 1.872 40.616 0.50 11.72 114 SER A CA 1
ATOM 876 C C . SER A 1 135 ? 23.639 2.755 40.124 1.00 11.33 114 SER A C 1
ATOM 877 O O . SER A 1 135 ? 23.342 2.769 38.935 1.00 11.62 114 SER A O 1
ATOM 882 N N . LEU A 1 136 ? 23.041 3.528 41.020 1.00 11.21 115 LEU A N 1
ATOM 883 C CA . LEU A 1 136 ? 21.972 4.414 40.633 1.00 10.37 115 LEU A CA 1
ATOM 884 C C . LEU A 1 136 ? 22.424 5.344 39.495 1.00 10.23 115 LEU A C 1
ATOM 885 O O . LEU A 1 136 ? 21.680 5.588 38.553 1.00 10.65 115 LEU A O 1
ATOM 890 N N . ALA A 1 137 ? 23.657 5.836 39.581 1.00 10.15 116 ALA A N 1
ATOM 891 C CA . ALA A 1 137 ? 24.170 6.780 38.593 1.00 9.34 116 ALA A CA 1
ATOM 892 C C . ALA A 1 137 ? 24.282 6.155 37.216 1.00 9.32 116 ALA A C 1
ATOM 893 O O . ALA A 1 137 ? 24.256 6.870 36.211 1.00 10.67 116 ALA A O 1
ATOM 895 N N . LYS A 1 138 ? 24.432 4.833 37.166 1.00 9.55 117 LYS A N 1
ATOM 896 C CA . LYS A 1 138 ? 24.581 4.127 35.894 1.00 9.47 117 LYS A CA 1
ATOM 897 C C . LYS A 1 138 ? 23.332 3.340 35.477 1.00 8.54 117 LYS A C 1
ATOM 898 O O . LYS A 1 138 ? 23.368 2.617 34.469 1.00 9.14 117 LYS A O 1
ATOM 904 N N . ASP A 1 139 ? 22.233 3.492 36.215 1.00 8.97 118 ASP A N 1
ATOM 905 C CA . ASP A 1 139 ? 21.029 2.692 36.000 1.00 9.15 118 ASP A CA 1
ATOM 906 C C . ASP A 1 139 ? 20.148 3.293 34.890 1.00 8.14 118 ASP A C 1
ATOM 907 O O . ASP A 1 139 ? 18.975 3.651 35.100 1.00 9.51 118 ASP A O 1
ATOM 912 N N . VAL A 1 140 ? 20.712 3.360 33.692 1.00 8.84 119 VAL A N 1
ATOM 913 C CA . VAL A 1 140 ? 20.138 4.080 32.574 1.00 9.26 119 VAL A CA 1
ATOM 914 C C . VAL A 1 140 ? 18.960 3.350 31.937 1.00 9.34 119 VAL A C 1
ATOM 915 O O . VAL A 1 140 ? 18.195 3.935 31.184 1.00 10.25 119 VAL A O 1
ATOM 919 N N . ASP A 1 141 ? 18.799 2.064 32.254 1.00 9.46 120 ASP A N 1
ATOM 920 C CA . ASP A 1 141 ? 17.598 1.328 31.863 1.00 10.06 120 ASP A CA 1
ATOM 921 C C . ASP A 1 141 ? 16.503 1.378 32.928 1.00 9.80 120 ASP A C 1
ATOM 922 O O . ASP A 1 141 ? 15.405 0.846 32.721 1.00 10.57 120 ASP A O 1
ATOM 927 N N . GLY A 1 142 ? 16.822 1.960 34.082 1.00 9.27 121 GLY A N 1
ATOM 928 C CA . GLY A 1 142 ? 15.854 2.111 35.162 1.00 9.65 121 GLY A CA 1
ATOM 929 C C . GLY A 1 142 ? 15.345 0.833 35.807 1.00 9.89 121 GLY A C 1
ATOM 930 O O . GLY A 1 142 ? 14.152 0.707 36.072 1.00 12.14 121 GLY A O 1
ATOM 931 N N . VAL A 1 143 ? 16.251 -0.078 36.122 1.00 10.15 122 VAL A N 1
ATOM 932 C CA . VAL A 1 143 ? 15.889 -1.376 36.678 1.00 10.25 122 VAL A CA 1
ATOM 933 C C . VAL A 1 143 ? 16.087 -1.559 38.179 1.00 10.74 122 VAL A C 1
ATOM 934 O O . VAL A 1 143 ? 15.644 -2.550 38.730 1.00 12.23 122 VAL A O 1
ATOM 938 N N . THR A 1 144 ? 16.749 -0.626 38.851 1.00 11.09 123 THR A N 1
ATOM 939 C CA . THR A 1 144 ? 17.039 -0.824 40.259 1.00 11.06 123 THR A CA 1
ATOM 940 C C . THR A 1 144 ? 15.801 -0.598 41.132 1.00 10.86 123 THR A C 1
ATOM 941 O O . THR A 1 144 ? 14.935 0.212 40.824 1.00 10.15 123 THR A O 1
ATOM 945 N N . CYS A 1 145 ? 15.753 -1.308 42.249 1.00 11.81 124 CYS A N 1
ATOM 946 C CA A CYS A 1 145 ? 14.706 -1.054 43.267 0.50 12.14 124 CYS A CA 1
ATOM 947 C CA B CYS A 1 145 ? 14.799 -1.085 43.295 0.50 13.56 124 CYS A CA 1
ATOM 948 C C . CYS A 1 145 ? 14.764 0.378 43.765 1.00 11.61 124 CYS A C 1
ATOM 949 O O . CYS A 1 145 ? 13.720 1.005 43.950 1.00 12.58 124 CYS A O 1
ATOM 954 N N . LEU A 1 146 ? 15.964 0.886 44.008 1.00 11.56 125 LEU A N 1
ATOM 955 C CA . LEU A 1 146 ? 16.129 2.244 44.497 1.00 11.52 125 LEU A CA 1
ATOM 956 C C . LEU A 1 146 ? 15.583 3.226 43.483 1.00 10.69 125 LEU A C 1
ATOM 957 O O . LEU A 1 146 ? 14.864 4.121 43.831 1.00 10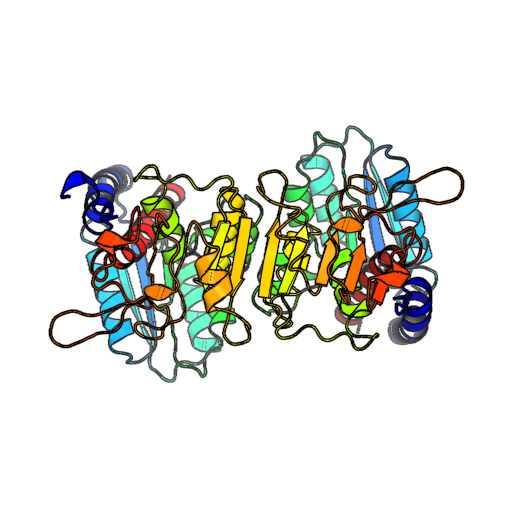.55 125 LEU A O 1
ATOM 962 N N . GLY A 1 147 ? 15.924 3.041 42.208 1.00 10.46 126 GLY A N 1
ATOM 963 C CA . GLY A 1 147 ? 15.405 3.916 41.165 1.00 10.48 126 GLY A CA 1
ATOM 964 C C . GLY A 1 147 ? 13.899 3.887 41.048 1.00 9.86 126 GLY A C 1
ATOM 965 O O . GLY A 1 147 ? 13.266 4.929 40.887 1.00 10.78 126 GLY A O 1
ATOM 966 N N . PHE A 1 148 ? 13.318 2.689 41.176 1.00 9.44 127 PHE A N 1
ATOM 967 C CA . PHE A 1 148 ? 11.868 2.566 41.150 1.00 9.35 127 PHE A CA 1
ATOM 968 C C . PHE A 1 148 ? 11.243 3.343 42.325 1.00 8.83 127 PHE A C 1
ATOM 969 O O . PHE A 1 148 ? 10.275 4.083 42.167 1.00 10.38 127 PHE A O 1
ATOM 977 N N . GLY A 1 149 ? 11.794 3.140 43.514 1.00 9.68 128 GLY A N 1
ATOM 978 C CA . GLY A 1 149 ? 11.253 3.792 44.705 1.00 10.27 128 GLY A CA 1
ATOM 979 C C . GLY A 1 149 ? 11.371 5.304 44.624 1.00 10.25 128 GLY A C 1
ATOM 980 O O . GLY A 1 149 ? 10.437 6.041 44.953 1.00 11.27 128 GLY A O 1
ATOM 981 N N . ARG A 1 150 ? 12.524 5.771 44.147 1.00 10.26 129 ARG A N 1
ATOM 982 C CA . ARG A 1 150 ? 12.722 7.200 43.935 1.00 11.20 129 ARG A CA 1
ATOM 983 C C . ARG A 1 150 ? 11.710 7.770 42.951 1.00 10.47 129 ARG A C 1
ATOM 984 O O . ARG A 1 150 ? 11.054 8.776 43.235 1.00 12.36 129 ARG A O 1
ATOM 992 N N . MET A 1 151 ? 11.576 7.122 41.798 1.00 11.19 130 MET A N 1
ATOM 993 C CA . MET A 1 151 ? 10.594 7.538 40.806 1.00 11.54 130 MET A CA 1
ATOM 994 C C . MET A 1 151 ? 9.196 7.591 41.412 1.00 12.37 130 MET A C 1
ATOM 995 O O . MET A 1 151 ? 8.454 8.569 41.230 1.00 14.13 130 MET A O 1
ATOM 1000 N N . ALA A 1 152 ? 8.834 6.542 42.143 1.00 10.83 131 ALA A N 1
ATOM 1001 C CA . ALA A 1 152 ? 7.475 6.439 42.685 1.00 12.02 131 ALA A CA 1
ATOM 1002 C C . ALA A 1 152 ? 7.167 7.569 43.660 1.00 13.31 131 ALA A C 1
ATOM 1003 O O . ALA A 1 152 ? 6.028 7.994 43.775 1.00 16.83 131 ALA A O 1
ATOM 1005 N N . MET A 1 153 ? 8.205 8.085 44.315 1.00 12.72 132 MET A N 1
ATOM 1006 C CA A MET A 1 153 ? 8.060 9.152 45.307 0.55 13.83 132 MET A CA 1
ATOM 1007 C CA B MET A 1 153 ? 8.040 9.137 45.321 0.45 14.47 132 MET A CA 1
ATOM 1008 C C . MET A 1 153 ? 8.418 10.517 44.762 1.00 14.57 132 MET A C 1
ATOM 1009 O O . MET A 1 153 ? 8.488 11.492 45.516 1.00 17.41 132 MET A O 1
ATOM 1018 N N . GLY A 1 154 ? 8.637 10.612 43.454 1.00 15.43 133 GLY A N 1
ATOM 1019 C CA . GLY A 1 154 ? 8.888 11.913 42.804 1.00 16.89 133 GLY A CA 1
ATOM 1020 C C . GLY A 1 154 ? 10.304 12.434 42.870 1.00 17.83 133 GLY A C 1
ATOM 1021 O O . GLY A 1 154 ? 10.550 13.609 42.568 1.00 23.43 133 GLY A O 1
ATOM 1022 N N . GLU A 1 155 ? 11.229 11.572 43.269 1.00 15.35 134 GLU A N 1
ATOM 1023 C CA . GLU A 1 155 ? 12.628 11.936 43.343 1.00 14.70 134 GLU A CA 1
ATOM 1024 C C . GLU A 1 155 ? 13.293 11.600 42.004 1.00 16.73 134 GLU A C 1
ATOM 1025 O O . GLU A 1 155 ? 12.821 10.743 41.259 1.00 18.03 134 GLU A O 1
ATOM 1031 N N . ALA A 1 156 ? 14.387 12.292 41.701 1.00 17.64 135 ALA A N 1
ATOM 1032 C CA . ALA A 1 156 ? 15.089 12.104 40.449 1.00 17.00 135 ALA A CA 1
ATOM 1033 C C . ALA A 1 156 ? 15.682 10.716 40.355 1.00 16.64 135 ALA A C 1
ATOM 1034 O O . ALA A 1 156 ? 16.377 10.283 41.257 1.00 17.09 135 ALA A O 1
ATOM 1036 N N . ALA A 1 157 ? 15.450 10.064 39.216 1.00 15.51 136 ALA A N 1
ATOM 1037 C CA . ALA A 1 157 ? 16.047 8.779 38.911 1.00 13.23 136 ALA A CA 1
ATOM 1038 C C . ALA A 1 157 ? 15.778 8.461 37.450 1.00 11.88 136 ALA A C 1
ATOM 1039 O O . ALA A 1 157 ? 14.783 8.872 36.892 1.00 14.11 136 ALA A O 1
ATOM 1041 N N . TYR A 1 158 ? 16.651 7.685 36.839 1.00 10.01 137 TYR A N 1
ATOM 1042 C CA . TYR A 1 158 ? 16.348 7.198 35.496 1.00 9.11 137 TYR A CA 1
ATOM 1043 C C . TYR A 1 158 ? 15.163 6.260 35.581 1.00 9.38 137 TYR A C 1
ATOM 1044 O O . TYR A 1 158 ? 15.088 5.413 36.469 1.00 9.45 137 TYR A O 1
ATOM 1053 N N . GLY A 1 159 ? 14.226 6.441 34.659 1.00 9.81 138 GLY A N 1
ATOM 1054 C CA . GLY A 1 159 ? 13.007 5.635 34.637 1.00 9.92 138 GLY A CA 1
ATOM 1055 C C . GLY A 1 159 ? 13.193 4.339 33.879 1.00 8.81 138 GLY A C 1
ATOM 1056 O O . GLY A 1 159 ? 14.049 4.246 32.993 1.00 9.16 138 GLY A O 1
ATOM 1057 N N . SER A 1 160 ? 12.442 3.309 34.246 1.00 9.10 139 SER A N 1
ATOM 1058 C CA A SER A 1 160 ? 12.463 2.077 33.465 0.50 9.81 139 SER A CA 1
ATOM 1059 C CA B SER A 1 160 ? 12.410 2.073 33.489 0.50 9.53 139 SER A CA 1
ATOM 1060 C C . SER A 1 160 ? 12.150 2.433 32.022 1.00 9.84 139 SER A C 1
ATOM 1061 O O . SER A 1 160 ? 11.175 3.132 31.740 1.00 9.36 139 SER A O 1
ATOM 1066 N N . ALA A 1 161 ? 12.994 1.944 31.117 1.00 9.25 140 ALA A N 1
ATOM 1067 C CA . ALA A 1 161 ? 13.005 2.429 29.759 1.00 8.85 140 ALA A CA 1
ATOM 1068 C C . ALA A 1 161 ? 11.659 2.311 29.048 1.00 8.63 140 ALA A C 1
ATOM 1069 O O . ALA A 1 161 ? 11.229 3.260 28.388 1.00 8.62 140 ALA A O 1
ATOM 1071 N N . THR A 1 162 ? 11.025 1.148 29.109 1.00 9.39 141 THR A N 1
ATOM 1072 C CA . THR A 1 162 ? 9.774 0.971 28.360 1.00 8.88 141 THR A CA 1
ATOM 1073 C C . THR A 1 162 ? 8.653 1.886 28.860 1.00 8.97 141 THR A C 1
ATOM 1074 O O . THR A 1 162 ? 8.072 2.638 28.074 1.00 10.08 141 THR A O 1
ATOM 1078 N N . PRO A 1 163 ? 8.363 1.874 30.181 1.00 9.55 142 PRO A N 1
ATOM 1079 C CA . PRO A 1 163 ? 7.287 2.784 30.594 1.00 10.11 142 PRO A CA 1
ATOM 1080 C C . PRO A 1 163 ? 7.608 4.268 30.445 1.00 9.18 142 PRO A C 1
ATOM 1081 O O . PRO A 1 163 ? 6.717 5.046 30.120 1.00 9.56 142 PRO A O 1
ATOM 1085 N N . ALA A 1 164 ? 8.870 4.651 30.656 1.00 9.26 143 ALA A N 1
ATOM 1086 C CA . ALA A 1 164 ? 9.265 6.033 30.444 1.00 8.75 143 ALA A CA 1
ATOM 1087 C C . ALA A 1 164 ? 9.089 6.414 28.971 1.00 9.02 143 ALA A C 1
ATOM 1088 O O . ALA A 1 164 ? 8.648 7.516 28.653 1.00 9.52 143 ALA A O 1
ATOM 1090 N N . GLY A 1 165 ? 9.405 5.487 28.069 1.00 9.32 144 GLY A N 1
ATOM 1091 C CA . GLY A 1 165 ? 9.192 5.725 26.651 1.00 9.12 144 GLY A CA 1
ATOM 1092 C C . GLY A 1 165 ? 7.728 5.922 26.306 1.00 8.75 144 GLY A C 1
ATOM 1093 O O . GLY A 1 165 ? 7.374 6.778 25.475 1.00 9.61 144 GLY A O 1
ATOM 1094 N N . ILE A 1 166 ? 6.880 5.148 26.969 1.00 9.14 145 ILE A N 1
ATOM 1095 C CA . ILE A 1 166 ? 5.456 5.279 26.773 1.00 9.17 145 ILE A CA 1
ATOM 1096 C C . ILE A 1 166 ? 4.976 6.652 27.241 1.00 9.43 145 ILE A C 1
ATOM 1097 O O . ILE A 1 166 ? 4.220 7.318 26.543 1.00 9.77 145 ILE A O 1
ATOM 1102 N N . MET A 1 167 ? 5.440 7.090 28.410 1.00 9.36 146 MET A N 1
ATOM 1103 C CA . MET A 1 167 ? 5.078 8.431 28.865 1.00 9.28 146 MET A CA 1
ATOM 1104 C C . MET A 1 167 ? 5.490 9.491 27.847 1.00 9.99 146 MET A C 1
ATOM 1105 O O . MET A 1 167 ? 4.751 10.437 27.589 1.00 10.31 146 MET A O 1
ATOM 1110 N N . THR A 1 168 ? 6.678 9.345 27.277 1.00 9.98 147 THR A N 1
ATOM 1111 C CA . THR A 1 168 ? 7.151 10.304 26.284 1.00 10.19 147 THR A CA 1
ATOM 1112 C C . THR A 1 168 ? 6.250 10.290 25.050 1.00 10.69 147 THR A C 1
ATOM 1113 O O . THR A 1 168 ? 5.899 11.339 24.541 1.00 12.07 147 THR A O 1
ATOM 1117 N N . ILE A 1 169 ? 5.860 9.104 24.602 1.00 10.50 148 ILE A N 1
ATOM 1118 C CA . ILE A 1 169 ? 4.956 9.006 23.444 1.00 11.18 148 ILE A CA 1
ATOM 1119 C C . ILE A 1 169 ? 3.647 9.734 23.751 1.00 11.40 148 ILE A C 1
ATOM 1120 O O . ILE A 1 169 ? 3.134 10.516 22.937 1.00 13.12 148 ILE A O 1
ATOM 1125 N N . LEU A 1 170 ? 3.091 9.480 24.928 1.00 11.04 149 LEU A N 1
ATOM 1126 C CA . LEU A 1 170 ? 1.807 10.100 25.268 1.00 11.16 149 LEU A CA 1
ATOM 1127 C C . LEU A 1 170 ? 1.930 11.624 25.341 1.00 12.98 149 LEU A C 1
ATOM 1128 O O . LEU A 1 170 ? 1.097 12.358 24.805 1.00 13.40 149 LEU A O 1
ATOM 1133 N N . LYS A 1 171 ? 2.986 12.107 25.989 1.00 12.01 150 LYS A N 1
ATOM 1134 C CA A LYS A 1 171 ? 3.174 13.544 26.145 0.60 13.18 150 LYS A CA 1
ATOM 1135 C CA B LYS A 1 171 ? 3.173 13.556 26.131 0.40 13.54 150 LYS A CA 1
ATOM 1136 C C . LYS A 1 171 ? 3.437 14.252 24.799 1.00 13.89 150 LYS A C 1
ATOM 1137 O O . LYS A 1 171 ? 2.867 15.312 24.510 1.00 15.21 150 LYS A O 1
ATOM 1148 N N . GLU A 1 172 ? 4.278 13.661 23.971 1.00 12.82 151 GLU A N 1
ATOM 1149 C CA . GLU A 1 172 ? 4.623 14.275 22.690 1.00 14.66 151 GLU A CA 1
ATOM 1150 C C . GLU A 1 172 ? 3.432 14.321 21.732 1.00 17.19 151 GLU A C 1
ATOM 1151 O O . GLU A 1 172 ? 3.392 15.154 20.825 1.00 20.41 151 GLU A O 1
ATOM 1157 N N . ASN A 1 173 ? 2.478 13.420 21.942 1.00 14.13 152 ASN A N 1
ATOM 1158 C CA . ASN A 1 173 ? 1.248 13.364 21.151 1.00 14.93 152 ASN A CA 1
ATOM 1159 C C . ASN A 1 173 ? 0.068 14.039 21.829 1.00 15.96 152 ASN A C 1
ATOM 1160 O O . ASN A 1 173 ? -1.078 13.900 21.384 1.00 17.33 152 ASN A O 1
ATOM 1165 N N . ASN A 1 174 ? 0.356 14.778 22.903 1.00 15.82 153 ASN A N 1
ATOM 1166 C CA . ASN A 1 174 ? -0.636 15.636 23.558 1.00 16.78 153 ASN A CA 1
ATOM 1167 C C . ASN A 1 174 ? -1.822 14.844 24.102 1.00 16.35 153 ASN A C 1
ATOM 1168 O O . ASN A 1 174 ? -2.974 15.314 24.101 1.00 18.86 153 ASN A O 1
ATOM 1173 N N . ILE A 1 175 ? -1.536 13.643 24.596 1.00 14.52 154 ILE A N 1
ATOM 1174 C CA . ILE A 1 175 ? -2.572 12.778 25.144 1.00 15.12 154 ILE A CA 1
ATOM 1175 C C . ILE A 1 175 ? -2.908 13.223 26.558 1.00 15.69 154 ILE A C 1
ATOM 1176 O O . ILE A 1 175 ? -2.022 13.377 27.394 1.00 17.59 154 ILE A O 1
ATOM 1181 N N . GLU A 1 176 ? -4.192 13.435 26.807 1.00 16.49 155 GLU A N 1
ATOM 1182 C CA . GLU A 1 176 ? -4.690 13.809 28.123 1.00 18.90 155 GLU A CA 1
ATOM 1183 C C . GLU A 1 176 ? -4.618 12.598 29.046 1.00 17.61 155 GLU A C 1
ATOM 1184 O O . GLU A 1 176 ? -5.149 11.535 28.719 1.00 19.65 155 GLU A O 1
ATOM 1190 N N . ILE A 1 177 ? -3.932 12.759 30.177 1.00 14.59 156 ILE A N 1
ATOM 1191 C CA . ILE A 1 177 ? -3.786 11.687 31.166 1.00 14.38 156 ILE A CA 1
ATOM 1192 C C . ILE A 1 177 ? -4.490 12.014 32.482 1.00 13.30 156 ILE A C 1
ATOM 1193 O O . ILE A 1 177 ? -5.135 11.157 33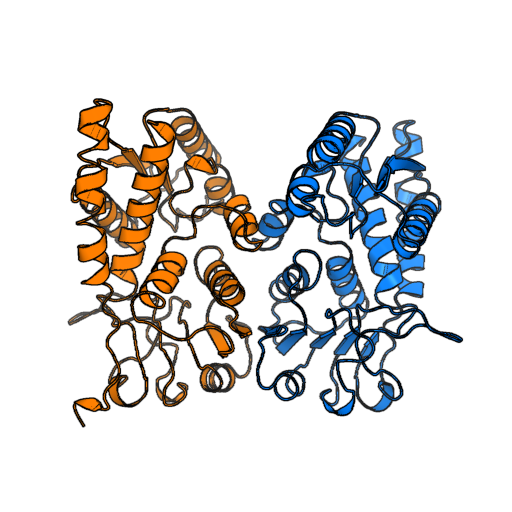.072 1.00 14.89 156 ILE A O 1
ATOM 1198 N N . ALA A 1 178 ? -4.386 13.257 32.934 1.00 13.77 157 ALA A N 1
ATOM 1199 C CA . ALA A 1 178 ? -4.940 13.642 34.218 1.00 13.58 157 ALA A CA 1
ATOM 1200 C C . ALA A 1 178 ? -6.426 13.385 34.268 1.00 14.51 157 ALA A C 1
ATOM 1201 O O . ALA A 1 178 ? -7.170 13.795 33.369 1.00 15.89 157 ALA A O 1
ATOM 1203 N N . GLY A 1 179 ? -6.859 12.725 35.338 1.00 13.85 158 GLY A N 1
ATOM 1204 C CA . GLY A 1 179 ? -8.265 12.432 35.531 1.00 13.80 158 GLY A CA 1
ATOM 1205 C C . GLY A 1 179 ? -8.816 11.235 34.783 1.00 13.48 158 GLY A C 1
ATOM 1206 O O . GLY A 1 179 ? -9.957 10.835 35.017 1.00 16.46 158 GLY A O 1
ATOM 1207 N N . LYS A 1 180 ? -8.028 10.673 33.864 1.00 13.70 159 LYS A N 1
ATOM 1208 C CA . LYS A 1 180 ? -8.442 9.531 33.092 1.00 13.74 159 LYS A CA 1
ATOM 1209 C C . LYS A 1 180 ? -8.253 8.262 33.932 1.00 12.71 159 LYS A C 1
ATOM 1210 O O . LYS A 1 180 ? -7.405 8.210 34.814 1.00 13.96 159 LYS A O 1
ATOM 1216 N N . HIS A 1 181 ? -9.044 7.246 33.632 1.00 12.44 160 HIS A N 1
ATOM 1217 C CA . HIS A 1 181 ? -8.906 5.941 34.265 1.00 11.40 160 HIS A CA 1
ATOM 1218 C C . HIS A 1 181 ? -7.958 5.125 33.419 1.00 12.20 160 HIS A C 1
ATOM 1219 O O . HIS A 1 181 ? -8.308 4.689 32.306 1.00 12.85 160 HIS A O 1
ATOM 1226 N N . ALA A 1 182 ? -6.742 4.929 33.918 1.00 12.45 161 ALA A N 1
ATOM 1227 C CA . ALA A 1 182 ? -5.767 4.077 33.259 1.00 11.71 161 ALA A CA 1
ATOM 1228 C C . ALA A 1 182 ? -5.826 2.678 33.834 1.00 10.93 161 ALA A C 1
ATOM 1229 O O . ALA A 1 182 ? -5.861 2.511 35.050 1.00 12.86 161 ALA A O 1
ATOM 1231 N N . VAL A 1 183 ? -5.761 1.674 32.964 1.00 9.65 162 VAL A N 1
ATOM 1232 C CA . VAL A 1 183 ? -5.682 0.281 33.357 1.00 10.49 162 VAL A CA 1
ATOM 1233 C C . VAL A 1 183 ? -4.408 -0.307 32.763 1.00 10.19 162 VAL A C 1
ATOM 1234 O O . VAL A 1 183 ? -4.200 -0.260 31.561 1.00 10.57 162 VAL A O 1
ATOM 1238 N N . VAL A 1 184 ? -3.550 -0.811 33.637 1.00 9.66 163 VAL A N 1
ATOM 1239 C CA . VAL A 1 184 ? -2.300 -1.457 33.258 1.00 9.47 163 VAL A CA 1
ATOM 1240 C C . VAL A 1 184 ? -2.516 -2.943 33.497 1.00 9.19 163 VAL A C 1
ATOM 1241 O O . VAL A 1 184 ? -2.768 -3.366 34.627 1.00 10.50 163 VAL A O 1
ATOM 1245 N N . VAL A 1 185 ? -2.425 -3.723 32.427 1.00 10.34 164 VAL A N 1
ATOM 1246 C CA . VAL A 1 185 ? -2.587 -5.165 32.515 1.00 10.89 164 VAL A CA 1
ATOM 1247 C C . VAL A 1 185 ? -1.201 -5.783 32.490 1.00 10.89 164 VAL A C 1
ATOM 1248 O O . VAL A 1 185 ? -0.514 -5.760 31.457 1.00 11.56 164 VAL A O 1
ATOM 1252 N N . GLY A 1 186 ? -0.797 -6.285 33.652 1.00 10.65 165 GLY A N 1
ATOM 1253 C CA . GLY A 1 186 ? 0.560 -6.728 33.928 1.00 10.10 165 GLY A CA 1
ATOM 1254 C C . GLY A 1 186 ? 1.182 -5.889 35.037 1.00 10.32 165 GLY A C 1
ATOM 1255 O O . GLY A 1 186 ? 0.988 -4.676 35.099 1.00 11.15 165 GLY A O 1
ATOM 1256 N N . ARG A 1 187 ? 1.999 -6.520 35.865 1.00 10.71 166 ARG A N 1
ATOM 1257 C CA . ARG A 1 187 ? 2.571 -5.873 37.037 1.00 11.27 166 ARG A CA 1
ATOM 1258 C C . ARG A 1 187 ? 4.045 -6.231 37.234 1.00 11.98 166 ARG A C 1
ATOM 1259 O O . ARG A 1 187 ? 4.544 -6.287 38.372 1.00 13.71 166 ARG A O 1
ATOM 1267 N N . SER A 1 188 ? 4.756 -6.462 36.135 1.00 12.18 167 SER A N 1
ATOM 1268 C CA . SER A 1 188 ? 6.156 -6.820 36.260 1.00 13.97 167 SER A CA 1
ATOM 1269 C C . SER A 1 188 ? 6.967 -5.673 36.855 1.00 14.07 167 SER A C 1
ATOM 1270 O O . SER A 1 188 ? 6.621 -4.488 36.722 1.00 12.43 167 SER A O 1
ATOM 1273 N N . ALA A 1 189 ? 8.070 -6.046 37.487 1.00 16.40 168 ALA A N 1
ATOM 1274 C CA . ALA A 1 189 ? 8.929 -5.094 38.167 1.00 15.07 168 ALA A CA 1
ATOM 1275 C C . ALA A 1 189 ? 9.502 -4.049 37.225 1.00 14.79 168 ALA A C 1
ATOM 1276 O O . ALA A 1 189 ? 9.706 -2.906 37.632 1.00 15.57 168 ALA A O 1
ATOM 1278 N N . ILE A 1 190 ? 9.762 -4.429 35.972 1.00 16.16 169 ILE A N 1
ATOM 1279 C CA . ILE A 1 190 ? 10.395 -3.511 35.030 1.00 18.58 169 ILE A CA 1
ATOM 1280 C C . ILE A 1 190 ? 9.437 -2.903 34.019 1.00 14.81 169 ILE A C 1
ATOM 1281 O O . ILE A 1 190 ? 9.822 -2.035 33.245 1.00 16.54 169 ILE A O 1
ATOM 1286 N N . LEU A 1 191 ? 8.177 -3.335 34.025 1.00 12.70 170 LEU A N 1
ATOM 1287 C CA . LEU A 1 191 ? 7.222 -2.804 33.079 1.00 13.19 170 LEU A CA 1
ATOM 1288 C C . LEU A 1 191 ? 5.907 -2.358 33.767 1.00 11.92 170 LEU A C 1
ATOM 1289 O O . LEU A 1 191 ? 5.696 -1.167 33.974 1.00 10.82 170 LEU A O 1
ATOM 1294 N N . GLY A 1 192 ? 5.044 -3.294 34.145 1.00 11.61 171 GLY A N 1
ATOM 1295 C CA . GLY A 1 192 ? 3.731 -2.906 34.646 1.00 10.91 171 GLY A CA 1
ATOM 1296 C C . GLY A 1 192 ? 3.754 -2.052 35.906 1.00 9.99 171 GLY A C 1
ATOM 1297 O O . GLY A 1 192 ? 3.014 -1.078 36.007 1.00 10.97 171 GLY A O 1
ATOM 1298 N N . LYS A 1 193 ? 4.585 -2.407 36.885 1.00 9.90 172 LYS A N 1
ATOM 1299 C CA . LYS A 1 193 ? 4.644 -1.618 38.108 1.00 10.47 172 LYS A CA 1
ATOM 1300 C C . LYS A 1 193 ? 5.138 -0.172 37.876 1.00 9.61 172 LYS A C 1
ATOM 1301 O O . LYS A 1 193 ? 4.469 0.780 38.288 1.00 10.38 172 LYS A O 1
ATOM 1307 N N . PRO A 1 194 ? 6.288 0.013 37.199 1.00 9.85 173 PRO A N 1
ATOM 1308 C CA . PRO A 1 194 ? 6.680 1.389 36.916 1.00 10.11 173 PRO A CA 1
ATOM 1309 C C . PRO A 1 194 ? 5.689 2.127 36.011 1.00 9.69 173 PRO A C 1
ATOM 1310 O O . PRO A 1 194 ? 5.489 3.341 36.183 1.00 10.09 173 PRO A O 1
ATOM 1314 N N . MET A 1 195 ? 5.068 1.423 35.055 1.00 9.77 174 MET A N 1
ATOM 1315 C CA . MET A 1 195 ? 4.072 2.061 34.211 1.00 10.10 174 MET A CA 1
ATOM 1316 C C . MET A 1 195 ? 2.942 2.649 35.061 1.00 9.75 174 MET A C 1
ATOM 1317 O O . MET A 1 195 ? 2.511 3.794 34.875 1.00 9.87 174 MET A O 1
ATOM 1322 N N . ALA A 1 196 ? 2.481 1.852 36.012 1.00 10.04 175 ALA A N 1
ATOM 1323 C CA . ALA A 1 196 ? 1.415 2.259 36.890 1.00 10.96 175 ALA A CA 1
ATOM 1324 C C . ALA A 1 196 ? 1.798 3.494 37.689 1.00 9.87 175 ALA A C 1
ATOM 1325 O O . ALA A 1 196 ? 1.008 4.438 37.799 1.00 10.56 175 ALA A O 1
ATOM 1327 N N . MET A 1 197 ? 3.002 3.487 38.258 1.00 10.02 176 MET A N 1
ATOM 1328 C CA A MET A 1 197 ? 3.417 4.613 39.080 0.50 10.23 176 MET A CA 1
ATOM 1329 C CA B MET A 1 197 ? 3.459 4.615 39.078 0.50 10.30 176 MET A CA 1
ATOM 1330 C C . MET A 1 197 ? 3.633 5.872 38.239 1.00 10.09 176 MET A C 1
ATOM 1331 O O . MET A 1 197 ? 3.339 6.972 38.688 1.00 11.11 176 MET A O 1
ATOM 1340 N N . MET A 1 198 ? 4.115 5.717 37.006 1.00 9.93 177 MET A N 1
ATOM 1341 C CA . MET A 1 198 ? 4.308 6.869 36.147 1.00 9.89 177 MET A CA 1
ATOM 1342 C C . MET A 1 198 ? 2.962 7.480 35.735 1.00 9.27 177 MET A C 1
ATOM 1343 O O . MET A 1 198 ? 2.806 8.705 35.684 1.00 10.75 177 MET A O 1
ATOM 1348 N N . LEU A 1 199 ? 1.980 6.645 35.440 1.00 9.02 178 LEU A N 1
ATOM 1349 C CA . LEU A 1 199 ? 0.656 7.167 35.093 1.00 10.65 178 LEU A CA 1
ATOM 1350 C C . LEU A 1 199 ? 0.004 7.850 36.290 1.00 10.76 178 LEU A C 1
ATOM 1351 O O . LEU A 1 199 ? -0.666 8.868 36.143 1.00 11.24 178 LEU A O 1
ATOM 1356 N N . LEU A 1 200 ? 0.224 7.294 37.471 1.00 10.39 179 LEU A N 1
ATOM 1357 C CA . LEU A 1 200 ? -0.300 7.887 38.705 1.00 11.42 179 LEU A CA 1
ATOM 1358 C C . LEU A 1 200 ? 0.280 9.277 38.946 1.00 12.21 179 LEU A C 1
ATOM 1359 O O . LEU A 1 200 ? -0.446 10.228 39.275 1.00 13.29 179 LEU A O 1
ATOM 1364 N N . GLN A 1 201 ? 1.582 9.423 38.720 1.00 12.13 180 GLN A N 1
ATOM 1365 C CA A GLN A 1 201 ? 2.240 10.728 38.846 0.50 14.21 180 GLN A CA 1
ATOM 1366 C CA B GLN A 1 201 ? 2.221 10.727 38.854 0.50 14.49 180 GLN A CA 1
ATOM 1367 C C . GLN A 1 201 ? 1.673 11.753 37.866 1.00 13.35 180 GLN A C 1
ATOM 1368 O O . GLN A 1 201 ? 1.667 12.954 38.153 1.00 16.13 180 GLN A O 1
ATOM 1379 N N . ALA A 1 202 ? 1.216 11.277 36.703 1.00 12.84 181 ALA A N 1
ATOM 1380 C CA . ALA A 1 202 ? 0.573 12.106 35.684 1.00 14.19 181 ALA A CA 1
ATOM 1381 C C . ALA A 1 202 ? -0.918 12.330 35.960 1.00 13.23 181 ALA A C 1
ATOM 1382 O O . ALA A 1 202 ? -1.648 12.872 35.125 1.00 14.25 181 ALA A O 1
ATOM 1384 N N . ASN A 1 203 ? -1.350 11.905 37.147 1.00 13.20 182 ASN A N 1
ATOM 1385 C CA . ASN A 1 203 ? -2.696 12.153 37.671 1.00 12.52 182 ASN A CA 1
ATOM 1386 C C . ASN A 1 203 ? -3.815 11.332 37.047 1.00 12.06 182 ASN A C 1
ATOM 1387 O O . ASN A 1 203 ? -4.993 11.649 37.228 1.00 13.30 182 ASN A O 1
ATOM 1392 N N . ALA A 1 204 ? -3.452 10.232 36.372 1.00 12.08 183 ALA A N 1
ATOM 1393 C CA . ALA A 1 204 ? -4.434 9.195 36.065 1.00 11.26 183 ALA A CA 1
ATOM 1394 C C . ALA A 1 204 ? -4.870 8.496 37.351 1.00 11.00 183 ALA A C 1
ATOM 1395 O O . ALA A 1 204 ? -4.113 8.398 38.325 1.00 11.94 183 ALA A O 1
ATOM 1397 N N . THR A 1 205 ? -6.109 8.031 37.352 1.00 10.48 184 THR A N 1
ATOM 1398 C CA . THR A 1 205 ? -6.535 7.008 38.309 1.00 10.00 184 THR A CA 1
ATOM 1399 C C . THR A 1 205 ? -6.063 5.673 37.728 1.00 10.31 184 THR A C 1
ATOM 1400 O O . THR A 1 205 ? -6.358 5.390 36.588 1.00 13.32 184 THR A O 1
ATOM 1404 N N . VAL A 1 206 ? -5.380 4.852 38.510 1.00 10.42 185 VAL A N 1
ATOM 1405 C CA . VAL A 1 206 ? -4.702 3.688 37.956 1.00 9.39 185 VAL A CA 1
ATOM 1406 C C . VAL A 1 206 ? -5.192 2.395 38.572 1.00 9.14 185 VAL A C 1
ATOM 1407 O O . VAL A 1 206 ? -5.194 2.251 39.777 1.00 10.03 185 VAL A O 1
ATOM 1411 N N . THR A 1 207 ? -5.604 1.466 37.719 1.00 10.16 186 THR A N 1
ATOM 1412 C CA . THR A 1 207 ? -5.921 0.102 38.117 1.00 9.51 186 THR A CA 1
ATOM 1413 C C . THR A 1 207 ? -4.880 -0.845 37.542 1.00 10.30 186 THR A C 1
ATOM 1414 O O . THR A 1 207 ? -4.584 -0.798 36.358 1.00 10.95 186 THR A O 1
ATOM 1418 N N . ILE A 1 208 ? -4.318 -1.674 38.409 1.00 9.41 187 ILE A N 1
ATOM 1419 C CA . ILE A 1 208 ? -3.279 -2.627 38.048 1.00 9.42 187 ILE A CA 1
ATOM 1420 C C . ILE A 1 208 ? -3.888 -4.015 38.112 1.00 10.01 187 ILE A C 1
ATOM 1421 O O . ILE A 1 208 ? -4.380 -4.449 39.165 1.00 10.12 187 ILE A O 1
ATOM 1426 N N . CYS A 1 209 ? -3.807 -4.713 36.978 1.00 10.20 188 CYS A N 1
ATOM 1427 C CA . CYS A 1 209 ? -4.359 -6.039 36.800 1.00 10.53 188 CYS A CA 1
ATOM 1428 C C . CYS A 1 209 ? -3.246 -7.041 36.535 1.00 10.89 188 CYS A C 1
ATOM 1429 O O . CYS A 1 209 ? -2.124 -6.676 36.183 1.00 11.50 188 CYS A O 1
ATOM 1432 N N . HIS A 1 210 ? -3.572 -8.316 36.714 1.00 12.37 189 HIS A N 1
ATOM 1433 C CA . HIS A 1 210 ? -2.596 -9.376 36.600 1.00 12.54 189 HIS A CA 1
ATOM 1434 C C . HIS A 1 210 ? -3.322 -10.695 36.463 1.00 12.56 189 HIS A C 1
ATOM 1435 O O . HIS A 1 210 ? -4.534 -10.710 36.229 1.00 12.41 189 HIS A O 1
ATOM 1442 N N . SER A 1 211 ? -2.591 -11.803 36.553 1.00 13.48 190 SER A N 1
ATOM 1443 C CA . SER A 1 211 ? -3.156 -13.104 36.281 1.00 14.45 190 SER A CA 1
ATOM 1444 C C . SER A 1 211 ? -4.216 -13.563 37.270 1.00 15.23 190 SER A C 1
ATOM 1445 O O . SER A 1 211 ? -4.980 -14.481 36.966 1.00 16.29 190 SER A O 1
ATOM 1448 N N . ARG A 1 212 ? -4.281 -12.933 38.438 1.00 15.01 191 ARG A N 1
ATOM 1449 C CA . ARG A 1 212 ? -5.330 -13.241 39.414 1.00 15.46 191 ARG A CA 1
ATOM 1450 C C . ARG A 1 212 ? -6.513 -12.282 39.401 1.00 14.85 191 ARG A C 1
ATOM 1451 O O . ARG A 1 212 ? -7.429 -12.416 40.202 1.00 15.84 191 ARG A O 1
ATOM 1459 N N . THR A 1 213 ? -6.535 -11.362 38.439 1.00 14.06 192 THR A N 1
ATOM 1460 C CA . THR A 1 213 ? -7.660 -10.460 38.268 1.00 12.87 192 THR A CA 1
ATOM 1461 C C . THR A 1 213 ? -8.878 -11.222 37.747 1.00 15.83 192 THR A C 1
ATOM 1462 O O . THR A 1 213 ? -8.795 -11.953 36.764 1.00 20.29 192 THR A O 1
ATOM 1466 N N . GLN A 1 214 ? -9.999 -10.992 38.423 1.00 18.26 193 GLN A N 1
ATOM 1467 C CA . GLN A 1 214 ? -11.298 -11.469 38.015 1.00 20.36 193 GLN A CA 1
ATOM 1468 C C . GLN A 1 214 ? -11.957 -10.324 37.250 1.00 22.35 193 GLN A C 1
ATOM 1469 O O . GLN A 1 214 ? -11.766 -9.130 37.562 1.00 27.08 193 GLN A O 1
ATOM 1475 N N . ASN A 1 215 ? -12.743 -10.678 36.259 1.00 26.62 194 ASN A N 1
ATOM 1476 C CA . ASN A 1 215 ? -13.440 -9.682 35.472 1.00 26.25 194 ASN A CA 1
ATOM 1477 C C . ASN A 1 215 ? -12.472 -8.748 34.716 1.00 18.51 194 ASN A C 1
ATOM 1478 O O . ASN A 1 215 ? -12.725 -7.557 34.595 1.00 19.17 194 ASN A O 1
ATOM 1483 N N . LEU A 1 216 ? -11.369 -9.284 34.204 1.00 17.27 195 LEU A N 1
ATOM 1484 C CA . LEU A 1 216 ? -10.445 -8.471 33.402 1.00 16.21 195 LEU A CA 1
ATOM 1485 C C . LEU A 1 216 ? -11.163 -7.761 32.245 1.00 13.64 195 LEU A C 1
ATOM 1486 O O . LEU A 1 216 ? -10.937 -6.581 32.031 1.00 14.90 195 LEU A O 1
ATOM 1491 N N . PRO A 1 217 ? -12.043 -8.463 31.482 1.00 13.92 196 PRO A N 1
ATOM 1492 C CA . PRO A 1 217 ? -12.658 -7.729 30.380 1.00 13.86 196 PRO A CA 1
ATOM 1493 C C . PRO A 1 217 ? -13.442 -6.495 30.826 1.00 13.58 196 PRO A C 1
ATOM 1494 O O . PRO A 1 217 ? -13.438 -5.471 30.132 1.00 15.17 196 PRO A O 1
ATOM 1498 N N . GLU A 1 218 ? -14.146 -6.629 31.953 1.00 15.18 197 GLU A N 1
ATOM 1499 C CA A GLU A 1 218 ? -14.925 -5.569 32.601 0.50 15.74 197 GLU A CA 1
ATOM 1500 C CA B GLU A 1 218 ? -14.944 -5.515 32.420 0.50 15.59 197 GLU A CA 1
ATOM 1501 C C . GLU A 1 218 ? -14.062 -4.350 32.882 1.00 13.75 197 GLU A C 1
ATOM 1502 O O . GLU A 1 218 ? -14.412 -3.202 32.627 1.00 14.28 197 GLU A O 1
ATOM 1513 N N . LEU A 1 219 ? -12.925 -4.630 33.504 1.00 14.06 198 LEU A N 1
ATOM 1514 C CA . LEU A 1 219 ? -11.995 -3.570 33.892 1.00 14.06 198 LEU A CA 1
ATOM 1515 C C . LEU A 1 219 ? -11.379 -2.892 32.671 1.00 12.76 198 LEU A C 1
ATOM 1516 O O . LEU A 1 219 ? -11.310 -1.670 32.613 1.00 13.68 198 LEU A O 1
ATOM 1521 N N . VAL A 1 220 ? -10.958 -3.681 31.684 1.00 13.45 199 VAL A N 1
ATOM 1522 C CA . VAL A 1 220 ? -10.425 -3.118 30.452 1.00 13.59 199 VAL A CA 1
ATOM 1523 C C . VAL A 1 220 ? -11.445 -2.219 29.760 1.00 13.79 199 VAL A C 1
ATOM 1524 O O . VAL A 1 220 ? -11.091 -1.152 29.244 1.00 14.65 199 VAL A O 1
ATOM 1528 N N . LYS A 1 221 ? -12.716 -2.630 29.766 1.00 14.62 200 LYS A N 1
ATOM 1529 C CA A LYS A 1 221 ? -13.790 -1.881 29.115 0.50 14.87 200 LYS A CA 1
ATOM 1530 C CA B LYS A 1 221 ? -13.755 -1.850 29.080 0.50 14.75 200 LYS A CA 1
ATOM 1531 C C . LYS A 1 221 ? -13.991 -0.483 29.714 1.00 14.05 200 LYS A C 1
ATOM 1532 O O . LYS A 1 221 ? -14.485 0.430 29.050 1.00 16.35 200 LYS A O 1
ATOM 1543 N N . GLN A 1 222 ? -13.578 -0.309 30.966 1.00 14.36 201 GLN A N 1
ATOM 1544 C CA . GLN A 1 222 ? -13.671 0.991 31.608 1.00 15.22 201 GLN A CA 1
ATOM 1545 C C . GLN A 1 222 ? -12.405 1.838 31.439 1.00 12.65 201 GLN A C 1
ATOM 1546 O O . GLN A 1 222 ? -12.387 2.981 31.865 1.00 13.41 201 GLN A O 1
ATOM 1552 N N . ALA A 1 223 ? -11.369 1.297 30.782 1.00 13.17 202 ALA A N 1
ATOM 1553 C CA . ALA A 1 223 ? -10.109 2.029 30.631 1.00 12.42 202 ALA A CA 1
ATOM 1554 C C . ALA A 1 223 ? -10.154 3.139 29.575 1.00 11.62 202 ALA A C 1
ATOM 1555 O O . ALA A 1 223 ? -10.423 2.884 28.405 1.00 13.28 202 ALA A O 1
ATOM 1557 N N . ASP A 1 224 ? -9.902 4.370 29.993 1.00 11.83 203 ASP A N 1
ATOM 1558 C CA . ASP A 1 224 ? -9.627 5.463 29.057 1.00 12.24 203 ASP A CA 1
ATOM 1559 C C . ASP A 1 224 ? -8.247 5.334 28.405 1.00 12.10 203 ASP A C 1
ATOM 1560 O O . ASP A 1 224 ? -8.033 5.824 27.281 1.00 12.32 203 ASP A O 1
ATOM 1565 N N . ILE A 1 225 ? -7.304 4.767 29.161 1.00 11.60 204 ILE A N 1
ATOM 1566 C CA . ILE A 1 225 ? -5.942 4.462 28.719 1.00 11.12 204 ILE A CA 1
ATOM 1567 C C . ILE A 1 225 ? -5.705 3.023 29.125 1.00 10.46 204 ILE A C 1
ATOM 1568 O O . ILE A 1 225 ? -5.831 2.669 30.310 1.00 12.18 204 ILE A O 1
ATOM 1573 N N . ILE A 1 226 ? -5.375 2.179 28.160 1.00 11.14 205 ILE A N 1
ATOM 1574 C CA . ILE A 1 226 ? -5.138 0.764 28.413 1.00 11.98 205 ILE A CA 1
ATOM 1575 C C . ILE A 1 226 ? -3.710 0.457 27.991 1.00 12.33 205 ILE A C 1
ATOM 1576 O O . ILE A 1 226 ? -3.293 0.783 26.869 1.00 13.19 205 ILE A O 1
ATOM 1581 N N . VAL A 1 227 ? -2.959 -0.142 28.908 1.00 12.07 206 VAL A N 1
ATOM 1582 C CA . VAL A 1 227 ? -1.589 -0.578 28.616 1.00 11.49 206 VAL A CA 1
ATOM 1583 C C . VAL A 1 227 ? -1.499 -2.086 28.715 1.00 12.23 206 VAL A C 1
ATOM 1584 O O . VAL A 1 227 ? -1.765 -2.679 29.771 1.00 12.39 206 VAL A O 1
ATOM 1588 N N . GLY A 1 228 ? -1.152 -2.717 27.602 1.00 12.06 207 GLY A N 1
ATOM 1589 C CA . GLY A 1 228 ? -0.973 -4.163 27.556 1.00 11.74 207 GLY A CA 1
ATOM 1590 C C . GLY A 1 228 ? 0.476 -4.534 27.846 1.00 11.38 207 GLY A C 1
ATOM 1591 O O . GLY A 1 228 ? 1.369 -4.176 27.069 1.00 12.86 207 GLY A O 1
ATOM 1592 N N . ALA A 1 229 ? 0.702 -5.213 28.968 1.00 12.29 208 ALA A N 1
ATOM 1593 C CA . ALA A 1 229 ? 2.041 -5.531 29.469 1.00 13.15 208 ALA A CA 1
ATOM 1594 C C . ALA A 1 229 ? 2.046 -6.947 30.030 1.00 13.25 208 ALA A C 1
ATOM 1595 O O . ALA A 1 229 ? 2.580 -7.206 31.108 1.00 13.11 208 ALA A O 1
ATOM 1597 N N . VAL A 1 230 ? 1.465 -7.872 29.262 1.00 14.48 209 VAL A N 1
ATOM 1598 C CA . VAL A 1 230 ? 1.313 -9.266 29.699 1.00 14.84 209 VAL A CA 1
ATOM 1599 C C . VAL A 1 230 ? 2.262 -10.288 29.071 1.00 15.11 209 VAL A C 1
ATOM 1600 O O . VAL A 1 230 ? 2.423 -11.383 29.603 1.00 18.54 209 VAL A O 1
ATOM 1604 N N . GLY A 1 231 ? 2.877 -9.952 27.950 1.00 15.73 210 GLY A N 1
ATOM 1605 C CA . GLY A 1 231 ? 3.736 -10.892 27.262 1.00 17.47 210 GLY A CA 1
ATOM 1606 C C . GLY A 1 231 ? 3.043 -12.140 26.732 1.00 18.20 210 GLY A C 1
ATOM 1607 O O . GLY A 1 231 ? 3.630 -13.220 26.719 1.00 22.33 210 GLY A O 1
ATOM 1608 N N . LYS A 1 232 ? 1.804 -11.973 26.278 1.00 18.05 211 LYS A N 1
ATOM 1609 C CA . LYS A 1 232 ? 1.035 -13.032 25.636 1.00 18.83 211 LYS A CA 1
ATOM 1610 C C . LYS A 1 232 ? 0.312 -12.448 24.448 1.00 16.28 211 LYS A C 1
ATOM 1611 O O . LYS A 1 232 ? -0.459 -11.480 24.585 1.00 17.17 211 LYS A O 1
ATOM 1617 N N . ALA A 1 233 ? 0.570 -13.046 23.284 1.00 18.01 212 ALA A N 1
ATOM 1618 C CA . ALA A 1 233 ? 0.123 -12.501 22.007 1.00 17.44 212 ALA A CA 1
ATOM 1619 C C . ALA A 1 233 ? -1.387 -12.281 21.967 1.00 16.32 212 ALA A C 1
ATOM 1620 O O . ALA A 1 233 ? -2.166 -13.219 22.170 1.00 19.13 212 ALA A O 1
ATOM 1622 N N . GLU A 1 234 ? -1.774 -11.028 21.724 1.00 16.91 213 GLU A N 1
ATOM 1623 C CA . GLU A 1 234 ? -3.150 -10.627 21.496 1.00 16.37 213 GLU A CA 1
ATOM 1624 C C . GLU A 1 234 ? -4.104 -11.101 22.597 1.00 16.57 213 GLU A C 1
ATOM 1625 O O . GLU A 1 234 ? -5.276 -11.378 22.348 1.00 18.43 213 GLU A O 1
ATOM 1631 N N . LEU A 1 235 ? -3.604 -11.144 23.825 1.00 16.69 214 LEU A N 1
ATOM 1632 C CA . LEU A 1 235 ? -4.458 -11.514 24.959 1.00 16.54 214 LEU A CA 1
ATOM 1633 C C . LEU A 1 235 ? -5.598 -10.537 25.162 1.00 15.61 214 LEU A C 1
ATOM 1634 O O . LEU A 1 235 ? -6.744 -10.936 25.373 1.00 18.79 214 LEU A O 1
ATOM 1639 N N . ILE A 1 236 ? -5.290 -9.250 25.109 1.00 15.40 215 ILE A N 1
ATOM 1640 C CA . ILE A 1 236 ? -6.302 -8.233 25.324 1.00 15.47 215 ILE A CA 1
ATOM 1641 C C . ILE A 1 236 ? -7.124 -8.107 24.049 1.00 14.69 215 ILE A C 1
ATOM 1642 O O . ILE A 1 236 ? -6.604 -7.763 22.986 1.00 15.59 215 ILE A O 1
ATOM 1647 N N . GLN A 1 237 ? -8.410 -8.406 24.172 1.00 15.44 216 GLN A N 1
ATOM 1648 C CA . GLN A 1 237 ? -9.306 -8.466 23.042 1.00 15.55 216 GLN A CA 1
ATOM 1649 C C . GLN A 1 237 ? -9.797 -7.091 22.636 1.00 14.72 216 GLN A C 1
ATOM 1650 O O . GLN A 1 237 ? -10.106 -6.240 23.485 1.00 16.97 216 GLN A O 1
ATOM 1656 N N . LYS A 1 238 ? -9.913 -6.890 21.329 1.00 17.18 217 LYS A N 1
ATOM 1657 C CA . LYS A 1 238 ? -10.391 -5.632 20.777 1.00 16.87 217 LYS A CA 1
ATOM 1658 C C . LYS A 1 238 ? -11.787 -5.310 21.308 1.00 16.94 217 LYS A C 1
ATOM 1659 O O . LYS A 1 238 ? -12.118 -4.151 21.566 1.00 17.84 217 LYS A O 1
ATOM 1665 N N . ASP A 1 239 ? -12.588 -6.349 21.498 1.00 17.43 218 ASP A N 1
ATOM 1666 C CA . ASP A 1 239 ? -13.963 -6.173 21.975 1.00 18.25 218 ASP A CA 1
ATOM 1667 C C . ASP A 1 239 ? -14.029 -5.627 23.407 1.00 17.86 218 ASP A C 1
ATOM 1668 O O . ASP A 1 239 ? -15.092 -5.183 23.842 1.00 19.30 218 ASP A O 1
ATOM 1673 N N . TRP A 1 240 ? -12.916 -5.684 24.145 1.00 15.72 219 TRP A N 1
ATOM 1674 C CA . TRP A 1 240 ? -12.870 -5.149 25.500 1.00 14.82 219 TRP A CA 1
ATOM 1675 C C . TRP A 1 240 ? -12.524 -3.688 25.538 1.00 15.33 219 TRP A C 1
ATOM 1676 O O . TRP A 1 240 ? -12.519 -3.112 26.615 1.00 15.97 219 TRP A O 1
ATOM 1687 N N . ILE A 1 241 ? -12.152 -3.095 24.405 1.00 15.96 220 ILE A N 1
ATOM 1688 C CA . ILE A 1 241 ? -11.616 -1.731 24.398 1.00 15.02 220 ILE A CA 1
ATOM 1689 C C . ILE A 1 241 ? -12.744 -0.687 24.331 1.00 16.14 220 ILE A C 1
ATOM 1690 O O . ILE A 1 241 ? 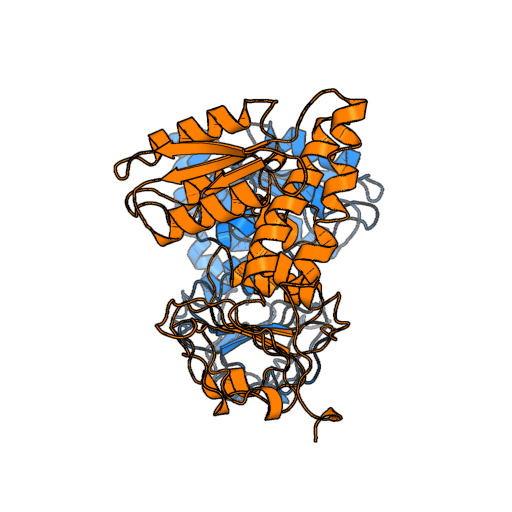-13.645 -0.769 23.495 1.00 18.04 220 ILE A O 1
ATOM 1695 N N . LYS A 1 242 ? -12.669 0.300 25.214 1.00 15.01 221 LYS A N 1
ATOM 1696 C CA . LYS A 1 242 ? -13.612 1.407 25.246 1.00 16.52 221 LYS A CA 1
ATOM 1697 C C . LYS A 1 242 ? -13.503 2.281 24.005 1.00 14.85 221 LYS A C 1
ATOM 1698 O O . LYS A 1 242 ? -12.402 2.617 23.578 1.00 13.61 221 LYS A O 1
ATOM 1704 N N . GLN A 1 243 ? -14.648 2.670 23.434 1.00 16.75 222 GLN A N 1
ATOM 1705 C CA . GLN A 1 243 ? -14.656 3.596 22.317 1.00 15.48 222 GLN A CA 1
ATOM 1706 C C . GLN A 1 243 ? -13.965 4.885 22.752 1.00 14.70 222 GLN A C 1
ATOM 1707 O O . GLN A 1 243 ? -14.320 5.471 23.777 1.00 16.07 222 GLN A O 1
ATOM 1713 N N . GLY A 1 244 ? -12.963 5.304 21.984 1.00 14.65 223 GLY A N 1
ATOM 1714 C CA . GLY A 1 244 ? -12.207 6.518 22.295 1.00 15.02 223 GLY A CA 1
ATOM 1715 C C . GLY A 1 244 ? -10.987 6.306 23.177 1.00 14.90 223 GLY A C 1
ATOM 1716 O O . GLY A 1 244 ? -10.275 7.273 23.476 1.00 15.56 223 GLY A O 1
ATOM 1717 N N . ALA A 1 245 ? -10.740 5.064 23.590 1.00 13.56 224 ALA A N 1
ATOM 1718 C CA . ALA A 1 245 ? -9.580 4.794 24.446 1.00 13.02 224 ALA A CA 1
ATOM 1719 C C . ALA A 1 245 ? -8.261 5.069 23.749 1.00 13.65 224 ALA A C 1
ATOM 1720 O O . ALA A 1 245 ? -8.149 5.032 22.519 1.00 14.00 224 ALA A O 1
ATOM 1722 N N . VAL A 1 246 ? -7.264 5.355 24.576 1.00 12.57 225 VAL A N 1
ATOM 1723 C CA . VAL A 1 246 ? -5.877 5.415 24.159 1.00 11.89 225 VAL A CA 1
ATOM 1724 C C . VAL A 1 246 ? -5.275 4.040 24.447 1.00 11.27 225 VAL A C 1
ATOM 1725 O O . VAL A 1 246 ? -5.345 3.551 25.569 1.00 12.22 225 VAL A O 1
ATOM 1729 N N . VAL A 1 247 ? -4.752 3.400 23.413 1.00 11.52 226 VAL A N 1
ATOM 1730 C CA . VAL A 1 247 ? -4.347 1.993 23.476 1.00 11.65 226 VAL A CA 1
ATOM 1731 C C . VAL A 1 247 ? -2.843 1.868 23.289 1.00 12.24 226 VAL A C 1
ATOM 1732 O O . VAL A 1 247 ? -2.305 2.268 22.252 1.00 13.21 226 VAL A O 1
ATOM 1736 N N . VAL A 1 248 ? -2.168 1.368 24.327 1.00 11.06 227 VAL A N 1
ATOM 1737 C CA . VAL A 1 248 ? -0.719 1.212 24.348 1.00 10.31 227 VAL A CA 1
ATOM 1738 C C . VAL A 1 248 ? -0.371 -0.259 24.478 1.00 10.96 227 VAL A C 1
ATOM 1739 O O . VAL A 1 248 ? -0.718 -0.903 25.463 1.00 12.05 227 VAL A O 1
ATOM 1743 N N . ASP A 1 249 ? 0.281 -0.802 23.455 1.00 11.98 228 ASP A N 1
ATOM 1744 C CA . ASP A 1 249 ? 0.594 -2.213 23.397 1.00 12.35 228 ASP A CA 1
ATOM 1745 C C . ASP A 1 249 ? 2.099 -2.372 23.535 1.00 12.26 228 ASP A C 1
ATOM 1746 O O . ASP A 1 249 ? 2.827 -2.042 22.619 1.00 12.46 228 ASP A O 1
ATOM 1751 N N . ALA A 1 250 ? 2.550 -2.817 24.708 1.00 12.04 229 ALA A N 1
ATOM 1752 C CA . ALA A 1 250 ? 3.963 -2.994 24.984 1.00 12.51 229 ALA A CA 1
ATOM 1753 C C . ALA A 1 250 ? 4.494 -4.389 24.644 1.00 15.83 229 ALA A C 1
ATOM 1754 O O . ALA A 1 250 ? 5.646 -4.703 24.905 1.00 20.19 229 ALA A O 1
ATOM 1756 N N . GLY A 1 251 ? 3.681 -5.219 24.025 1.00 15.43 230 GLY A N 1
ATOM 1757 C CA . GLY A 1 251 ? 4.101 -6.569 23.665 1.00 15.75 230 GLY A CA 1
ATOM 1758 C C . GLY A 1 251 ? 4.800 -6.654 22.318 1.00 17.26 230 GLY A C 1
ATOM 1759 O O . GLY A 1 251 ? 4.635 -5.805 21.443 1.00 17.06 230 GLY A O 1
ATOM 1760 N N . PHE A 1 252 ? 5.586 -7.702 22.158 1.00 18.83 231 PHE A N 1
ATOM 1761 C CA . PHE A 1 252 ? 6.109 -8.024 20.854 1.00 19.42 231 PHE A CA 1
ATOM 1762 C C . PHE A 1 252 ? 6.352 -9.509 20.758 1.00 18.93 231 PHE A C 1
ATOM 1763 O O . PHE A 1 252 ? 7.050 -10.081 21.581 1.00 21.56 231 PHE A O 1
ATOM 1771 N N . HIS A 1 253 ? 5.751 -10.094 19.725 1.00 19.76 232 HIS A N 1
ATOM 1772 C CA . HIS A 1 253 ? 5.759 -11.521 19.472 1.00 21.87 232 HIS A CA 1
ATOM 1773 C C . HIS A 1 253 ? 6.009 -11.691 17.999 1.00 24.63 232 HIS A C 1
ATOM 1774 O O . HIS A 1 253 ? 5.155 -11.356 17.180 1.00 23.11 232 HIS A O 1
ATOM 1781 N N . PRO A 1 254 ? 7.209 -12.167 17.630 1.00 25.97 233 PRO A N 1
ATOM 1782 C CA . PRO A 1 254 ? 7.546 -12.249 16.211 1.00 33.01 233 PRO A CA 1
ATOM 1783 C C . PRO A 1 254 ? 6.645 -13.230 15.473 1.00 33.49 233 PRO A C 1
ATOM 1784 O O . PRO A 1 254 ? 6.295 -14.277 16.020 1.00 33.15 233 PRO A O 1
ATOM 1788 N N . ARG A 1 255 ? 6.249 -12.866 14.255 1.00 40.15 234 ARG A N 1
ATOM 1789 C CA . ARG A 1 255 ? 5.385 -13.712 13.428 1.00 52.42 234 ARG A CA 1
ATOM 1790 C C . ARG A 1 255 ? 5.670 -13.471 11.955 1.00 63.67 234 ARG A C 1
ATOM 1791 O O . ARG A 1 255 ? 6.085 -12.373 11.572 1.00 54.09 234 ARG A O 1
ATOM 1799 N N . ASP A 1 256 ? 5.459 -14.478 11.115 1.00 69.25 235 ASP A N 1
ATOM 1800 C CA . ASP A 1 256 ? 5.772 -14.366 9.695 1.00 74.24 235 ASP A CA 1
ATOM 1801 C C . ASP A 1 256 ? 4.851 -13.349 9.072 1.00 74.26 235 ASP A C 1
ATOM 1802 O O . ASP A 1 256 ? 3.646 -13.453 9.139 1.00 67.69 235 ASP A O 1
ATOM 1807 N N . GLY A 1 257 ? 5.473 -12.325 8.508 1.00 81.00 236 GLY A N 1
ATOM 1808 C CA . GLY A 1 257 ? 4.792 -11.201 7.868 1.00 84.50 236 GLY A CA 1
ATOM 1809 C C . GLY A 1 257 ? 4.370 -10.096 8.823 1.00 82.24 236 GLY A C 1
ATOM 1810 O O . GLY A 1 257 ? 3.476 -9.306 8.501 1.00 64.54 236 GLY A O 1
ATOM 1811 N N . GLY A 1 258 ? 5.007 -10.037 9.994 1.00 78.75 237 GLY A N 1
ATOM 1812 C CA . GLY A 1 258 ? 4.773 -8.957 10.954 1.00 68.68 237 GLY A CA 1
ATOM 1813 C C . GLY A 1 258 ? 4.450 -9.441 12.357 1.00 51.93 237 GLY A C 1
ATOM 1814 O O . GLY A 1 258 ? 3.503 -10.211 12.555 1.00 42.70 237 GLY A O 1
ATOM 1815 N N . GLY A 1 259 ? 5.235 -8.979 13.332 1.00 37.76 238 GLY A N 1
ATOM 1816 C CA . GLY A 1 259 ? 5.006 -9.297 14.739 1.00 31.49 238 GLY A CA 1
ATOM 1817 C C . GLY A 1 259 ? 3.711 -8.684 15.240 1.00 28.37 238 GLY A C 1
ATOM 1818 O O . GLY A 1 259 ? 3.191 -7.743 14.635 1.00 27.89 238 GLY A O 1
ATOM 1819 N N . VAL A 1 260 ? 3.188 -9.240 16.336 1.00 22.34 239 VAL A N 1
ATOM 1820 C CA . VAL A 1 260 ? 1.996 -8.720 17.007 1.00 21.64 239 VAL A CA 1
ATOM 1821 C C . VAL A 1 260 ? 2.340 -8.468 18.472 1.00 18.78 239 VAL A C 1
ATOM 1822 O O . VAL A 1 260 ? 3.323 -8.990 19.004 1.00 19.25 239 VAL A O 1
ATOM 1826 N N . GLY A 1 261 ? 1.523 -7.658 19.123 1.00 16.77 240 GLY A N 1
ATOM 1827 C CA . GLY A 1 261 ? 1.734 -7.353 20.525 1.00 14.99 240 GLY A CA 1
ATOM 1828 C C . GLY A 1 261 ? 0.800 -8.115 21.435 1.00 14.86 240 GLY A C 1
ATOM 1829 O O . GLY A 1 261 ? 0.323 -9.189 21.094 1.00 15.26 240 GLY A O 1
ATOM 1830 N N . ASP A 1 262 ? 0.546 -7.537 22.607 1.00 14.17 241 ASP A N 1
ATOM 1831 C CA . ASP A 1 262 ? -0.316 -8.120 23.626 1.00 14.51 241 ASP A CA 1
ATOM 1832 C C . ASP A 1 262 ? -1.798 -7.791 23.451 1.00 12.96 241 ASP A C 1
ATOM 1833 O O . ASP A 1 262 ? -2.613 -8.272 24.213 1.00 13.93 241 ASP A O 1
ATOM 1838 N N . ILE A 1 263 ? -2.127 -6.965 22.460 1.00 13.31 242 ILE A N 1
ATOM 1839 C CA . ILE A 1 263 ? -3.488 -6.504 22.220 1.00 13.85 242 ILE A CA 1
ATOM 1840 C C . ILE A 1 263 ? -3.860 -6.826 20.773 1.00 15.46 242 ILE A C 1
ATOM 1841 O O . ILE A 1 263 ? -3.033 -6.720 19.872 1.00 15.93 242 ILE A O 1
ATOM 1846 N N . GLN A 1 264 ? -5.110 -7.210 20.558 1.00 15.50 243 GLN A N 1
ATOM 1847 C CA . GLN A 1 264 ? -5.658 -7.353 19.219 1.00 16.51 243 GLN A CA 1
ATOM 1848 C C . GLN A 1 264 ? -5.781 -5.965 18.604 1.00 16.32 243 GLN A C 1
ATOM 1849 O O . GLN A 1 264 ? -6.631 -5.167 19.021 1.00 18.30 243 GLN A O 1
ATOM 1855 N N . LEU A 1 265 ? -4.954 -5.654 17.615 1.00 16.37 244 LEU A N 1
ATOM 1856 C CA . LEU A 1 265 ? -4.974 -4.322 17.010 1.00 15.50 244 LEU A CA 1
ATOM 1857 C C . LEU A 1 265 ? -5.570 -4.269 15.589 1.00 15.50 244 LEU A C 1
ATOM 1858 O O . LEU A 1 265 ? -5.728 -3.176 15.023 1.00 17.65 244 LEU A O 1
ATOM 1863 N N . GLN A 1 266 ? -5.881 -5.417 14.999 1.00 18.21 245 GLN A N 1
ATOM 1864 C CA . GLN A 1 266 ? -6.504 -5.407 13.677 1.00 19.36 245 GLN A CA 1
ATOM 1865 C C . GLN A 1 266 ? -7.891 -4.783 13.811 1.00 19.45 245 GLN A C 1
ATOM 1866 O O . GLN A 1 266 ? -8.748 -5.341 14.472 1.00 23.74 245 GLN A O 1
ATOM 1872 N N . GLY A 1 267 ? -8.088 -3.611 13.215 1.00 18.98 246 GLY A N 1
ATOM 1873 C CA . GLY A 1 267 ? -9.330 -2.858 13.343 1.00 18.88 246 GLY A CA 1
ATOM 1874 C C . GLY A 1 267 ? -9.390 -1.880 14.491 1.00 18.67 246 GLY A C 1
ATOM 1875 O O . GLY A 1 267 ? -10.399 -1.212 14.687 1.00 19.30 246 GLY A O 1
ATOM 1876 N N . ILE A 1 268 ? -8.287 -1.748 15.219 1.00 18.54 247 ILE A N 1
ATOM 1877 C CA . ILE A 1 268 ? -8.262 -0.867 16.390 1.00 17.80 247 ILE A CA 1
ATOM 1878 C C . ILE A 1 268 ? -8.526 0.582 16.016 1.00 17.25 247 ILE A C 1
ATOM 1879 O O . ILE A 1 268 ? -9.003 1.336 16.835 1.00 17.36 247 ILE A O 1
ATOM 1884 N N . GLU A 1 269 ? -8.240 0.968 14.769 1.00 19.73 248 GLU A N 1
ATOM 1885 C CA . GLU A 1 269 ? -8.408 2.372 14.361 1.00 20.43 248 GLU A CA 1
ATOM 1886 C C . GLU A 1 269 ? -9.856 2.831 14.363 1.00 18.61 248 GLU A C 1
ATOM 1887 O O . GLU A 1 269 ? -10.118 4.028 14.374 1.00 21.77 248 GLU A O 1
ATOM 1893 N N . GLU A 1 270 ? -10.781 1.879 14.373 1.00 17.68 249 GLU A N 1
ATOM 1894 C CA . GLU A 1 270 ? -12.210 2.190 14.455 1.00 18.07 249 GLU A CA 1
ATOM 1895 C C . GLU A 1 270 ? -12.684 2.457 15.869 1.00 17.86 249 GLU A C 1
ATOM 1896 O O . GLU A 1 270 ? -13.802 2.936 16.069 1.00 22.64 249 GLU A O 1
ATOM 1902 N N . ILE A 1 271 ? -11.854 2.115 16.848 1.00 18.67 250 ILE A N 1
ATOM 1903 C CA . ILE A 1 271 ? -12.264 2.140 18.245 1.00 18.37 250 ILE A CA 1
ATOM 1904 C C . ILE A 1 271 ? -11.469 3.150 19.051 1.00 17.13 250 ILE A C 1
ATOM 1905 O O . ILE A 1 271 ? -12.021 3.981 19.757 1.00 17.32 250 ILE A O 1
ATOM 1910 N N . ALA A 1 272 ? -10.150 3.062 18.934 1.00 16.91 251 ALA A N 1
ATOM 1911 C CA . ALA A 1 272 ? -9.248 3.888 19.735 1.00 15.83 251 ALA A CA 1
ATOM 1912 C C . ALA A 1 272 ? -9.230 5.334 19.248 1.00 16.55 251 ALA A C 1
ATOM 1913 O O . ALA A 1 272 ? -9.381 5.591 18.048 1.00 19.07 251 ALA A O 1
ATOM 1915 N N . SER A 1 273 ? -9.047 6.284 20.166 1.00 14.33 252 SER A N 1
ATOM 1916 C CA . SER A 1 273 ? -8.711 7.648 19.762 1.00 16.05 252 SER A CA 1
ATOM 1917 C C . SER A 1 273 ? -7.252 7.740 19.317 1.00 15.07 252 SER A C 1
ATOM 1918 O O . SER A 1 273 ? -6.900 8.589 18.502 1.00 15.86 252 SER A O 1
ATOM 1921 N N . ALA A 1 274 ? -6.404 6.893 19.891 1.00 14.50 253 ALA A N 1
ATOM 1922 C CA . ALA A 1 274 ? -4.969 6.893 19.604 1.00 14.27 253 ALA A CA 1
ATOM 1923 C C . ALA A 1 274 ? -4.440 5.530 19.974 1.00 13.24 253 ALA A C 1
ATOM 1924 O O . ALA A 1 274 ? -4.911 4.944 20.934 1.00 15.17 253 ALA A O 1
ATOM 1926 N N . TYR A 1 275 ? -3.468 5.014 19.233 1.00 13.26 254 TYR A N 1
ATOM 1927 C CA . TYR A 1 275 ? -2.893 3.713 19.554 1.00 13.60 254 TYR A CA 1
ATOM 1928 C C . TYR A 1 275 ? -1.451 3.618 19.085 1.00 13.81 254 TYR A C 1
ATOM 1929 O O . TYR A 1 275 ? -1.033 4.269 18.124 1.00 13.91 254 TYR A O 1
ATOM 1938 N N . THR A 1 276 ? -0.701 2.783 19.781 1.00 13.33 255 THR A N 1
ATOM 1939 C CA . THR A 1 276 ? 0.655 2.451 19.408 1.00 12.55 255 THR A CA 1
ATOM 1940 C C . THR A 1 276 ? 0.625 1.224 18.479 1.00 14.01 255 THR A C 1
ATOM 1941 O O . THR A 1 276 ? 0.195 0.144 18.876 1.00 14.84 255 THR A O 1
ATOM 1945 N N . PRO A 1 277 ? 1.122 1.363 17.247 1.00 13.99 256 PRO A N 1
ATOM 1946 C CA . PRO A 1 277 ? 1.204 0.166 16.403 1.00 15.17 256 PRO A CA 1
ATOM 1947 C C . PRO A 1 277 ? 2.254 -0.812 16.909 1.00 14.41 256 PRO A C 1
ATOM 1948 O O . PRO A 1 277 ? 3.163 -0.415 17.652 1.00 13.56 256 PRO A O 1
ATOM 1952 N N . VAL A 1 278 ? 2.126 -2.076 16.508 1.00 14.52 257 VAL A N 1
ATOM 1953 C CA . VAL A 1 278 ? 3.156 -3.075 16.739 1.00 14.61 257 VAL A CA 1
ATOM 1954 C C . VAL A 1 278 ? 3.433 -3.751 15.399 1.00 16.35 257 VAL A C 1
ATOM 1955 O O . VAL A 1 278 ? 2.523 -4.321 14.811 1.00 20.79 257 VAL A O 1
ATOM 1959 N N . PRO A 1 279 ? 4.683 -3.683 14.908 1.00 17.93 258 PRO A N 1
ATOM 1960 C CA . PRO A 1 279 ? 5.828 -2.964 15.451 1.00 17.34 258 PRO A CA 1
ATOM 1961 C C . PRO A 1 279 ? 5.749 -1.452 15.256 1.00 15.71 258 PRO A C 1
ATOM 1962 O O . PRO A 1 279 ? 4.800 -0.947 14.672 1.00 17.11 258 PRO A O 1
ATOM 1966 N N . GLY A 1 280 ? 6.740 -0.733 15.779 1.00 15.39 259 GLY A N 1
ATOM 1967 C CA . GLY A 1 280 ? 6.912 0.693 15.479 1.00 14.61 259 GLY A CA 1
ATOM 1968 C C . GLY A 1 280 ? 6.281 1.665 16.447 1.00 13.26 259 GLY A C 1
ATOM 1969 O O . GLY A 1 280 ? 6.200 2.854 16.161 1.00 15.50 259 GLY A O 1
ATOM 1970 N N . GLY A 1 281 ? 5.841 1.172 17.600 1.00 13.55 260 GLY A N 1
ATOM 1971 C CA . GLY A 1 281 ? 5.207 2.029 18.611 1.00 13.38 260 GLY A CA 1
ATOM 1972 C C . GLY A 1 281 ? 6.071 2.153 19.845 1.00 12.44 260 GLY A C 1
ATOM 1973 O O . GLY A 1 281 ? 6.981 2.970 19.898 1.00 13.10 260 GLY A O 1
ATOM 1974 N N . VAL A 1 282 ? 5.789 1.318 20.830 1.00 12.25 261 VAL A N 1
ATOM 1975 C CA . VAL A 1 282 ? 6.555 1.284 22.084 1.00 12.36 261 VAL A CA 1
ATOM 1976 C C . VAL A 1 282 ? 8.026 0.881 21.845 1.00 12.17 261 VAL A C 1
ATOM 1977 O O . VAL A 1 282 ? 8.931 1.435 22.468 1.00 11.58 261 VAL A O 1
ATOM 1981 N N . GLY A 1 283 ? 8.283 -0.070 20.942 1.00 12.28 262 GLY A N 1
ATOM 1982 C CA . GLY A 1 283 ? 9.617 -0.625 20.797 1.00 11.78 262 GLY A CA 1
ATOM 1983 C C . GLY A 1 283 ? 10.734 0.394 20.555 1.00 11.84 262 GLY A C 1
ATOM 1984 O O . GLY A 1 283 ? 11.739 0.412 21.280 1.00 11.31 262 GLY A O 1
ATOM 1985 N N . PRO A 1 284 ? 10.570 1.266 19.550 1.00 11.44 263 PRO A N 1
ATOM 1986 C CA . PRO A 1 284 ? 11.624 2.242 19.278 1.00 11.58 263 PRO A CA 1
ATOM 1987 C C . PRO A 1 284 ? 11.842 3.185 20.442 1.00 12.04 263 PRO A C 1
ATOM 1988 O O . PRO A 1 284 ? 12.960 3.662 20.652 1.00 11.60 263 PRO A O 1
ATOM 1992 N N . MET A 1 285 ? 10.782 3.439 21.197 1.00 11.50 264 MET A N 1
ATOM 1993 C CA . MET A 1 285 ? 10.864 4.374 22.318 1.00 11.52 264 MET A CA 1
ATOM 1994 C C . MET A 1 285 ? 11.500 3.770 23.573 1.00 11.14 264 MET A C 1
ATOM 1995 O O . MET A 1 285 ? 12.107 4.498 24.372 1.00 10.95 264 MET A O 1
ATOM 2000 N N . THR A 1 286 ? 11.445 2.448 23.708 1.00 10.28 265 THR A N 1
ATOM 2001 C CA . THR A 1 286 ? 12.230 1.759 24.742 1.00 10.60 265 THR A CA 1
ATOM 2002 C C . THR A 1 286 ? 13.719 2.004 24.526 1.00 10.81 265 THR A C 1
ATOM 2003 O O . THR A 1 286 ? 14.461 2.361 25.434 1.00 12.17 265 THR A O 1
ATOM 2007 N N . ILE A 1 287 ? 14.144 1.803 23.295 1.00 9.66 266 ILE A N 1
ATOM 2008 C CA . ILE A 1 287 ? 15.540 1.962 22.940 1.00 9.66 266 ILE A CA 1
ATOM 2009 C C . ILE A 1 287 ? 15.942 3.430 23.102 1.00 9.31 266 ILE A C 1
ATOM 2010 O O . ILE A 1 287 ? 16.986 3.738 23.677 1.00 10.76 266 ILE A O 1
ATOM 2015 N N . THR A 1 288 ? 15.121 4.345 22.579 1.00 10.20 267 THR A N 1
ATOM 2016 C CA . THR A 1 288 ? 15.436 5.774 22.653 1.00 11.04 267 THR A CA 1
ATOM 2017 C C . THR A 1 288 ? 15.583 6.267 24.092 1.00 10.52 267 THR A C 1
ATOM 2018 O O . THR A 1 288 ? 16.472 7.053 24.394 1.00 11.67 267 THR A O 1
ATOM 2022 N N . THR A 1 289 ? 14.700 5.808 24.966 1.00 9.76 268 THR A N 1
ATOM 2023 C CA . THR A 1 289 ? 14.747 6.204 26.365 1.00 9.40 268 THR A CA 1
ATOM 2024 C C . THR A 1 289 ? 16.056 5.769 27.004 1.00 8.77 268 THR A C 1
ATOM 2025 O O . THR A 1 289 ? 16.701 6.546 27.716 1.00 8.85 268 THR A O 1
ATOM 2029 N N . LEU A 1 290 ? 16.466 4.534 26.737 1.00 7.88 269 LEU A N 1
ATOM 2030 C CA . LEU A 1 290 ? 17.739 4.038 27.252 1.00 8.05 269 LEU A CA 1
ATOM 2031 C C . LEU A 1 290 ? 18.906 4.905 26.792 1.00 8.33 269 LEU A C 1
ATOM 2032 O O . LEU A 1 290 ? 19.778 5.297 27.587 1.00 9.58 269 LEU A O 1
ATOM 2037 N N . ILE A 1 291 ? 18.943 5.205 25.498 1.00 8.64 270 ILE A N 1
ATOM 2038 C CA . ILE A 1 291 ? 20.023 6.033 24.956 1.00 9.32 270 ILE A CA 1
ATOM 2039 C C . ILE A 1 291 ? 19.983 7.458 25.507 1.00 8.75 270 ILE A C 1
ATOM 2040 O O . ILE A 1 291 ? 21.030 8.003 25.830 1.00 9.45 270 ILE A O 1
ATOM 2045 N N . ARG A 1 292 ? 18.794 8.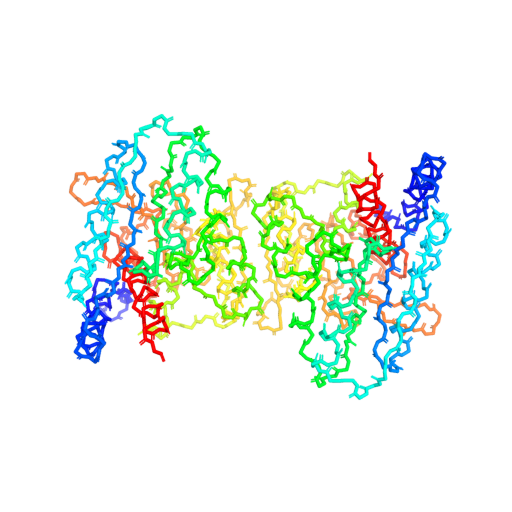050 25.623 1.00 8.37 271 ARG A N 1
ATOM 2046 C CA . ARG A 1 292 ? 18.677 9.375 26.201 1.00 9.11 271 ARG A CA 1
ATOM 2047 C C . ARG A 1 292 ? 19.238 9.409 27.619 1.00 8.74 271 ARG A C 1
ATOM 2048 O O . ARG A 1 292 ? 19.995 10.311 27.994 1.00 9.04 271 ARG A O 1
ATOM 2056 N N . GLN A 1 293 ? 18.856 8.426 28.414 1.00 8.17 272 GLN A N 1
ATOM 2057 C CA . GLN A 1 293 ? 19.309 8.378 29.785 1.00 8.75 272 GLN A CA 1
ATOM 2058 C C . GLN A 1 293 ? 20.808 8.142 29.875 1.00 8.28 272 GLN A C 1
ATOM 2059 O O . GLN A 1 293 ? 21.453 8.662 30.788 1.00 9.75 272 GLN A O 1
ATOM 2065 N N . THR A 1 294 ? 21.374 7.423 28.904 1.00 8.74 273 THR A N 1
ATOM 2066 C CA . THR A 1 294 ? 22.812 7.271 28.839 1.00 8.75 273 THR A CA 1
ATOM 2067 C C . THR A 1 294 ? 23.488 8.615 28.514 1.00 9.05 273 THR A C 1
ATOM 2068 O O . THR A 1 294 ? 24.542 8.935 29.076 1.00 9.42 273 THR A O 1
ATOM 2072 N N . VAL A 1 295 ? 22.916 9.377 27.577 1.00 8.47 274 VAL A N 1
ATOM 2073 C CA . VAL A 1 295 ? 23.445 10.710 27.266 1.00 9.47 274 VAL A CA 1
ATOM 2074 C C . VAL A 1 295 ? 23.423 11.570 28.535 1.00 10.13 274 VAL A C 1
ATOM 2075 O O . VAL A 1 295 ? 24.410 12.232 28.863 1.00 10.75 274 VAL A O 1
ATOM 2079 N N . GLU A 1 296 ? 22.322 11.508 29.277 1.00 9.52 275 GLU A N 1
ATOM 2080 C CA . GLU A 1 296 ? 22.199 12.258 30.525 1.00 9.90 275 GLU A CA 1
ATOM 2081 C C . GLU A 1 296 ? 23.275 11.825 31.525 1.00 10.32 275 GLU A C 1
ATOM 2082 O O . GLU A 1 296 ? 23.934 12.677 32.159 1.00 10.79 275 GLU A O 1
ATOM 2088 N N . ALA A 1 297 ? 23.467 10.510 31.680 1.00 9.76 276 ALA A N 1
ATOM 2089 C CA . ALA A 1 297 ? 24.471 10.021 32.604 1.00 9.67 276 ALA A CA 1
ATOM 2090 C C . ALA A 1 297 ? 25.870 10.473 32.199 1.00 10.45 276 ALA A C 1
ATOM 2091 O O . ALA A 1 297 ? 26.656 10.872 33.048 1.00 11.33 276 ALA A O 1
ATOM 2093 N N . ALA A 1 298 ? 26.181 10.430 30.908 1.00 10.18 277 ALA A N 1
ATOM 2094 C CA . ALA A 1 298 ? 27.506 10.846 30.424 1.00 11.29 277 ALA A CA 1
ATOM 2095 C C . ALA A 1 298 ? 27.692 12.342 30.655 1.00 12.63 277 ALA A C 1
ATOM 2096 O O . ALA A 1 298 ? 28.759 12.785 31.059 1.00 13.85 277 ALA A O 1
ATOM 2098 N N . GLU A 1 299 ? 26.662 13.134 30.376 1.00 10.97 278 GLU A N 1
ATOM 2099 C CA . GLU A 1 299 ? 26.767 14.583 30.591 1.00 12.99 278 GLU A CA 1
ATOM 2100 C C . GLU A 1 299 ? 27.064 14.885 32.042 1.00 13.42 278 GLU A C 1
ATOM 2101 O O . GLU A 1 299 ? 27.891 15.747 32.324 1.00 17.31 278 GLU A O 1
ATOM 2107 N N . LYS A 1 300 ? 26.404 14.184 32.961 1.00 12.50 279 LYS A N 1
ATOM 2108 C CA . LYS A 1 300 ? 26.642 14.366 34.389 1.00 14.49 279 LYS A CA 1
ATOM 2109 C C . LYS A 1 300 ? 28.067 13.964 34.796 1.00 15.27 279 LYS A C 1
ATOM 2110 O O . LYS A 1 300 ? 28.738 14.678 35.569 1.00 19.03 279 LYS A O 1
ATOM 2116 N N . ALA A 1 301 ? 28.523 12.823 34.285 1.00 13.61 280 ALA A N 1
ATOM 2117 C CA . ALA A 1 301 ? 29.826 12.283 34.649 1.00 14.10 280 ALA A CA 1
ATOM 2118 C C . ALA A 1 301 ? 30.983 13.082 34.068 1.00 17.21 280 ALA A C 1
ATOM 2119 O O . ALA A 1 301 ? 32.030 13.226 34.721 1.00 21.59 280 ALA A O 1
ATOM 2121 N N . LEU A 1 302 ? 30.800 13.586 32.845 1.00 17.38 281 LEU A N 1
ATOM 2122 C CA . LEU A 1 302 ? 31.876 14.215 32.062 1.00 19.71 281 LEU A CA 1
ATOM 2123 C C . LEU A 1 302 ? 31.828 15.750 32.008 1.00 24.38 281 LEU A C 1
ATOM 2124 O O . LEU A 1 302 ? 32.868 16.396 31.797 1.00 29.76 281 LEU A O 1
ATOM 2129 N N . GLY A 1 303 ? 30.637 16.325 32.177 1.00 24.56 282 GLY A N 1
ATOM 2130 C CA . GLY A 1 303 ? 30.425 17.761 31.978 1.00 28.23 282 GLY A CA 1
ATOM 2131 C C . GLY A 1 303 ? 30.907 18.607 33.138 1.00 37.60 282 GLY A C 1
ATOM 2132 O O . GLY A 1 303 ? 30.802 19.838 33.100 1.00 51.21 282 GLY A O 1
ATOM 2134 N N . PHE B 1 18 ? -30.013 -11.545 63.004 1.00 43.08 -3 PHE B N 1
ATOM 2135 C CA . PHE B 1 18 ? -29.460 -10.178 62.769 1.00 52.44 -3 PHE B CA 1
ATOM 2136 C C . PHE B 1 18 ? -28.084 -9.989 63.419 1.00 45.35 -3 PHE B C 1
ATOM 2137 O O . PHE B 1 18 ? -27.164 -9.468 62.780 1.00 36.51 -3 PHE B O 1
ATOM 2145 N N . GLN B 1 19 ? -27.942 -10.401 64.679 1.00 45.51 -2 GLN B N 1
ATOM 2146 C CA . GLN B 1 19 ? -26.630 -10.369 65.357 1.00 56.06 -2 GLN B CA 1
ATOM 2147 C C . GLN B 1 19 ? -25.511 -11.064 64.560 1.00 52.49 -2 GLN B C 1
ATOM 2148 O O . GLN B 1 19 ? -24.372 -10.597 64.554 1.00 53.78 -2 GLN B O 1
ATOM 2154 N N . GLY B 1 20 ? -25.845 -12.161 63.883 1.00 47.12 -1 GLY B N 1
ATOM 2155 C CA . GLY B 1 20 ? -24.861 -12.960 63.158 1.00 47.08 -1 GLY B CA 1
ATOM 2156 C C . GLY B 1 20 ? -24.466 -12.320 61.842 1.00 42.97 -1 GLY B C 1
ATOM 2157 O O . GLY B 1 20 ? -23.331 -12.477 61.380 1.00 44.74 -1 GLY B O 1
ATOM 2158 N N . HIS B 1 21 ? -25.400 -11.585 61.241 1.00 40.14 0 HIS B N 1
ATOM 2159 C CA . HIS B 1 21 ? -25.184 -10.972 59.928 1.00 43.07 0 HIS B CA 1
ATOM 2160 C C . HIS B 1 21 ? -24.418 -9.669 59.971 1.00 35.17 0 HIS B C 1
ATOM 2161 O O . HIS B 1 21 ? -24.041 -9.145 58.922 1.00 40.10 0 HIS B O 1
ATOM 2168 N N . MET B 1 22 ? -24.171 -9.131 61.165 1.00 28.14 1 MET B N 1
ATOM 2169 C CA . MET B 1 22 ? -23.459 -7.856 61.292 1.00 26.54 1 MET B CA 1
ATOM 2170 C C . MET B 1 22 ? -21.977 -8.044 60.953 1.00 24.13 1 MET B C 1
ATOM 2171 O O . MET B 1 22 ? -21.403 -9.124 61.117 1.00 24.63 1 MET B O 1
ATOM 2176 N N . ALA B 1 23 ? -21.369 -6.982 60.451 1.00 21.96 2 ALA B N 1
ATOM 2177 C CA . ALA B 1 23 ? -19.964 -7.023 60.059 1.00 19.37 2 ALA B CA 1
ATOM 2178 C C . ALA B 1 23 ? -19.038 -7.533 61.189 1.00 21.43 2 ALA B C 1
ATOM 2179 O O . ALA B 1 23 ? -19.285 -7.283 62.371 1.00 23.23 2 ALA B O 1
ATOM 2181 N N . LEU B 1 24 ? -17.977 -8.253 60.812 1.00 17.62 3 LEU B N 1
ATOM 2182 C CA . LEU B 1 24 ? -16.870 -8.564 61.727 1.00 17.30 3 LEU B CA 1
ATOM 2183 C C . LEU B 1 24 ? -16.120 -7.282 62.071 1.00 16.63 3 LEU B C 1
ATOM 2184 O O . LEU B 1 24 ? -15.688 -6.536 61.178 1.00 17.02 3 LEU B O 1
ATOM 2189 N N . VAL B 1 25 ? -15.958 -7.016 63.355 1.00 16.11 4 VAL B N 1
ATOM 2190 C CA . VAL B 1 25 ? -15.134 -5.893 63.805 1.00 15.14 4 VAL B CA 1
ATOM 2191 C C . VAL B 1 25 ? -13.672 -6.341 63.738 1.00 15.58 4 VAL B C 1
ATOM 2192 O O . VAL B 1 25 ? -13.310 -7.337 64.347 1.00 18.16 4 VAL B O 1
ATOM 2196 N N . LEU B 1 26 ? -12.866 -5.648 62.938 1.00 14.90 5 LEU B N 1
ATOM 2197 C CA . LEU B 1 26 ? -11.424 -5.917 62.813 1.00 14.03 5 LEU B CA 1
ATOM 2198 C C . LEU B 1 26 ? -10.753 -5.165 63.966 1.00 14.36 5 LEU B C 1
ATOM 2199 O O . LEU B 1 26 ? -10.540 -3.960 63.909 1.00 14.18 5 LEU B O 1
ATOM 2204 N N . ASP B 1 27 ? -10.477 -5.901 65.038 1.00 14.54 6 ASP B N 1
ATOM 2205 C CA . ASP B 1 27 ? -10.139 -5.315 66.322 1.00 15.29 6 ASP B CA 1
ATOM 2206 C C . ASP B 1 27 ? -8.632 -5.127 66.421 1.00 15.21 6 ASP B C 1
ATOM 2207 O O . ASP B 1 27 ? -7.896 -6.011 66.872 1.00 14.21 6 ASP B O 1
ATOM 2212 N N . GLY B 1 28 ? -8.181 -3.963 65.978 1.00 14.59 7 GLY B N 1
ATOM 2213 C CA . GLY B 1 28 ? -6.768 -3.649 65.986 1.00 14.58 7 GL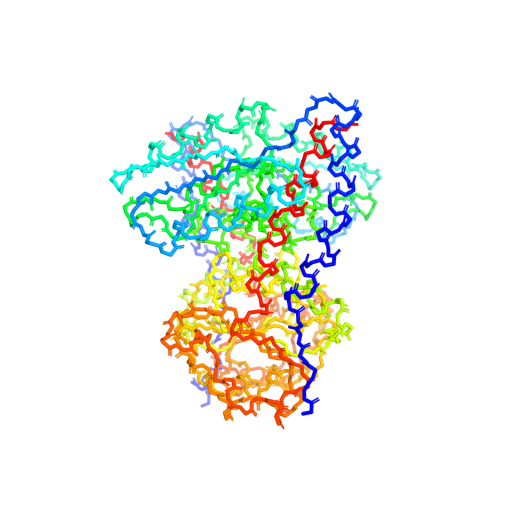Y B CA 1
ATOM 2214 C C . GLY B 1 28 ? -6.220 -3.485 67.385 1.00 14.02 7 GLY B C 1
ATOM 2215 O O . GLY B 1 28 ? -5.063 -3.808 67.651 1.00 14.26 7 GLY B O 1
ATOM 2216 N N . ARG B 1 29 ? -7.048 -2.988 68.294 1.00 13.83 8 ARG B N 1
ATOM 2217 C CA A ARG B 1 29 ? -6.650 -2.799 69.682 0.50 14.89 8 ARG B CA 1
ATOM 2218 C CA B ARG B 1 29 ? -6.611 -2.800 69.684 0.50 14.77 8 ARG B CA 1
ATOM 2219 C C . ARG B 1 29 ? -6.258 -4.148 70.302 1.00 13.70 8 ARG B C 1
ATOM 2220 O O . ARG B 1 29 ? -5.206 -4.296 70.919 1.00 14.85 8 ARG B O 1
ATOM 2235 N N . ALA B 1 30 ? -7.127 -5.140 70.127 1.00 14.08 9 ALA B N 1
ATOM 2236 C CA . ALA B 1 30 ? -6.872 -6.481 70.636 1.00 13.20 9 ALA B CA 1
ATOM 2237 C C . ALA B 1 30 ? -5.644 -7.125 70.009 1.00 13.20 9 ALA B C 1
ATOM 2238 O O . ALA B 1 30 ? -4.823 -7.731 70.708 1.00 14.67 9 ALA B O 1
ATOM 2240 N N . LEU B 1 31 ? -5.512 -6.989 68.691 1.00 11.75 10 LEU B N 1
ATOM 2241 C CA . LEU B 1 31 ? -4.414 -7.621 67.964 1.00 11.58 10 LEU B CA 1
ATOM 2242 C C . LEU B 1 31 ? -3.088 -6.997 68.388 1.00 10.78 10 LEU B C 1
ATOM 2243 O O . LEU B 1 31 ? -2.100 -7.701 68.590 1.00 10.53 10 LEU B O 1
ATOM 2248 N N . ALA B 1 32 ? -3.076 -5.671 68.537 1.00 10.31 11 ALA B N 1
ATOM 2249 C CA . ALA B 1 32 ? -1.886 -4.956 68.991 1.00 11.15 11 ALA B CA 1
ATOM 2250 C C . ALA B 1 32 ? -1.453 -5.472 70.358 1.00 9.86 11 ALA B C 1
ATOM 2251 O O . ALA B 1 32 ? -0.271 -5.765 70.577 1.00 10.91 11 ALA B O 1
ATOM 2253 N N . LYS B 1 33 ? -2.399 -5.616 71.285 1.00 11.54 12 LYS B N 1
ATOM 2254 C CA . LYS B 1 33 ? -2.070 -6.106 72.629 1.00 12.78 12 LYS B CA 1
ATOM 2255 C C . LYS B 1 33 ? -1.480 -7.519 72.581 1.00 12.10 12 LYS B C 1
ATOM 2256 O O . LYS B 1 33 ? -0.499 -7.847 73.255 1.00 12.73 12 LYS B O 1
ATOM 2262 N N . GLN B 1 34 ? -2.058 -8.348 71.728 1.00 11.12 13 GLN B N 1
ATOM 2263 C CA . GLN B 1 34 ? -1.603 -9.700 71.552 1.00 11.48 13 GLN B CA 1
ATOM 2264 C C . GLN B 1 34 ? -0.167 -9.782 71.012 1.00 11.32 13 GLN B C 1
ATOM 2265 O O . GLN B 1 34 ? 0.709 -10.506 71.525 1.00 11.65 13 GLN B O 1
ATOM 2271 N N . ILE B 1 35 ? 0.109 -8.965 70.005 1.00 10.69 14 ILE B N 1
ATOM 2272 C CA . ILE B 1 35 ? 1.443 -8.908 69.440 1.00 9.74 14 ILE B CA 1
ATOM 2273 C C . ILE B 1 35 ? 2.432 -8.425 70.497 1.00 9.29 14 ILE B C 1
ATOM 2274 O O . ILE B 1 35 ? 3.534 -8.944 70.615 1.00 9.56 14 ILE B O 1
ATOM 2279 N N . GLU B 1 36 ? 2.022 -7.429 71.284 1.00 9.34 15 GLU B N 1
ATOM 2280 C CA . GLU B 1 36 ? 2.914 -6.896 72.296 1.00 9.41 15 GLU B CA 1
ATOM 2281 C C . GLU B 1 36 ? 3.323 -7.917 73.349 1.00 9.12 15 GLU B C 1
ATOM 2282 O O . GLU B 1 36 ? 4.436 -7.854 73.862 1.00 10.17 15 GLU B O 1
ATOM 2288 N N . GLU B 1 37 ? 2.459 -8.874 73.673 1.00 9.66 16 GLU B N 1
ATOM 2289 C CA A GLU B 1 37 ? 2.831 -9.916 74.630 0.50 10.00 16 GLU B CA 1
ATOM 2290 C CA B GLU B 1 37 ? 2.846 -9.893 74.644 0.50 10.20 16 GLU B CA 1
ATOM 2291 C C . GLU B 1 37 ? 4.015 -10.724 74.121 1.00 9.11 16 GLU B C 1
ATOM 2292 O O . GLU B 1 37 ? 4.903 -11.100 74.887 1.00 10.40 16 GLU B O 1
ATOM 2303 N N . ASN B 1 38 ? 4.015 -11.018 72.818 1.00 9.42 17 ASN B N 1
ATOM 2304 C CA . ASN B 1 38 ? 5.115 -11.745 72.207 1.00 9.77 17 ASN B CA 1
ATOM 2305 C C . ASN B 1 38 ? 6.373 -10.860 72.124 1.00 9.51 17 ASN B C 1
ATOM 2306 O O . ASN B 1 38 ? 7.498 -11.313 72.365 1.00 9.18 17 ASN B O 1
ATOM 2311 N N . LEU B 1 39 ? 6.177 -9.582 71.799 1.00 9.33 18 LEU B N 1
ATOM 2312 C CA . LEU B 1 39 ? 7.332 -8.698 71.725 1.00 8.97 18 LEU B CA 1
ATOM 2313 C C . LEU B 1 39 ? 8.034 -8.611 73.073 1.00 8.89 18 LEU B C 1
ATOM 2314 O O . LEU B 1 39 ? 9.262 -8.616 73.131 1.00 9.51 18 LEU B O 1
ATOM 2319 N N . LEU B 1 40 ? 7.262 -8.535 74.151 1.00 9.10 19 LEU B N 1
ATOM 2320 C CA . LEU B 1 40 ? 7.839 -8.382 75.469 1.00 9.66 19 LEU B CA 1
ATOM 2321 C C . LEU B 1 40 ? 8.749 -9.554 75.827 1.00 9.11 19 LEU B C 1
ATOM 2322 O O . LEU B 1 40 ? 9.882 -9.358 76.294 1.00 9.91 19 LEU B O 1
ATOM 2327 N N . VAL B 1 41 ? 8.296 -10.782 75.585 1.00 10.23 20 VAL B N 1
ATOM 2328 C CA . VAL B 1 41 ? 9.142 -11.922 75.961 1.00 10.62 20 VAL B CA 1
ATOM 2329 C C . VAL B 1 41 ? 10.404 -11.960 75.092 1.00 10.91 20 VAL B C 1
ATOM 2330 O O . VAL B 1 41 ? 11.484 -12.294 75.558 1.00 12.56 20 VAL B O 1
ATOM 2334 N N . ARG B 1 42 ? 10.280 -11.564 73.830 1.00 9.51 21 ARG B N 1
ATOM 2335 C CA . ARG B 1 42 ? 11.443 -11.511 72.929 1.00 10.13 21 ARG B CA 1
ATOM 2336 C C . ARG B 1 42 ? 12.476 -10.476 73.379 1.00 10.01 21 ARG B C 1
ATOM 2337 O O . ARG B 1 42 ? 13.672 -10.734 73.388 1.00 11.79 21 ARG B O 1
ATOM 2345 N N . VAL B 1 43 ? 12.000 -9.313 73.779 1.00 8.55 22 VAL B N 1
ATOM 2346 C CA . VAL B 1 43 ? 12.887 -8.259 74.245 1.00 9.51 22 VAL B CA 1
ATOM 2347 C C . VAL B 1 43 ? 13.550 -8.659 75.560 1.00 9.83 22 VAL B C 1
ATOM 2348 O O . VAL B 1 43 ? 14.749 -8.466 75.743 1.00 10.71 22 VAL B O 1
ATOM 2352 N N . GLU B 1 44 ? 12.792 -9.248 76.468 1.00 10.31 23 GLU B N 1
ATOM 2353 C CA A GLU B 1 44 ? 13.410 -9.673 77.724 0.50 11.50 23 GLU B CA 1
ATOM 2354 C CA B GLU B 1 44 ? 13.360 -9.732 77.731 0.50 11.52 23 GLU B CA 1
ATOM 2355 C C . GLU B 1 44 ? 14.464 -10.766 77.471 1.00 11.94 23 GLU B C 1
ATOM 2356 O O . GLU B 1 44 ? 15.516 -10.751 78.102 1.00 12.77 23 GLU B O 1
ATOM 2367 N N . ALA B 1 45 ? 14.221 -11.670 76.531 1.00 12.75 24 ALA B N 1
ATOM 2368 C CA . ALA B 1 45 ? 15.217 -12.691 76.202 1.00 14.00 24 ALA B CA 1
ATOM 2369 C C . ALA B 1 45 ? 16.485 -12.039 75.666 1.00 13.98 24 ALA B C 1
ATOM 2370 O O . ALA B 1 45 ? 17.604 -12.417 76.021 1.00 15.31 24 ALA B O 1
ATOM 2372 N N . LEU B 1 46 ? 16.306 -11.051 74.802 1.00 13.06 25 LEU B N 1
ATOM 2373 C CA . LEU B 1 46 ? 17.428 -10.371 74.183 1.00 13.91 25 LEU B CA 1
ATOM 2374 C C . LEU B 1 46 ? 18.258 -9.613 75.214 1.00 13.15 25 LEU B C 1
ATOM 2375 O O . LEU B 1 46 ? 19.497 -9.659 75.195 1.00 14.40 25 LEU B O 1
ATOM 2380 N N . LYS B 1 47 ? 17.569 -8.899 76.098 1.00 11.84 26 LYS B N 1
ATOM 2381 C CA . LYS B 1 47 ? 18.233 -8.165 77.186 1.00 13.94 26 LYS B CA 1
ATOM 2382 C C . LYS B 1 47 ? 19.018 -9.110 78.088 1.00 14.72 26 LYS B C 1
ATOM 2383 O O . LYS B 1 47 ? 20.159 -8.818 78.498 1.00 15.63 26 LYS B O 1
ATOM 2389 N N . ALA B 1 48 ? 18.420 -10.255 78.396 1.00 15.24 27 ALA B N 1
ATOM 2390 C CA . ALA B 1 48 ? 19.073 -11.235 79.268 1.00 16.31 27 ALA B CA 1
ATOM 2391 C C . ALA B 1 48 ? 20.348 -11.791 78.631 1.00 16.47 27 ALA B C 1
ATOM 2392 O O . ALA B 1 48 ? 21.369 -11.972 79.316 1.00 20.07 27 ALA B O 1
ATOM 2394 N N . LYS B 1 49 ? 20.296 -12.046 77.326 1.00 16.79 28 LYS B N 1
ATOM 2395 C CA . LYS B 1 49 ? 21.398 -12.673 76.605 1.00 19.22 28 LYS B CA 1
ATOM 2396 C C . LYS B 1 49 ? 22.547 -11.713 76.397 1.00 18.31 28 LYS B C 1
ATOM 2397 O O . LYS B 1 49 ? 23.713 -12.095 76.566 1.00 22.09 28 LYS B O 1
ATOM 2403 N N . THR B 1 50 ? 22.217 -10.467 76.036 1.00 16.60 29 THR B N 1
ATOM 2404 C CA . THR B 1 50 ? 23.206 -9.521 75.540 1.00 17.72 29 THR B CA 1
ATOM 2405 C C . THR B 1 50 ? 23.559 -8.421 76.537 1.00 17.31 29 THR B C 1
ATOM 2406 O O . THR B 1 50 ? 24.570 -7.736 76.366 1.00 21.20 29 THR B O 1
ATOM 2410 N N . GLY B 1 51 ? 22.709 -8.212 77.542 1.00 15.51 30 GLY B N 1
ATOM 2411 C CA . GLY B 1 51 ? 22.844 -7.092 78.469 1.00 16.11 30 GLY B CA 1
ATOM 2412 C C . GLY B 1 51 ? 22.369 -5.746 77.928 1.00 17.46 30 GLY B C 1
ATOM 2413 O O . GLY B 1 51 ? 22.444 -4.730 78.623 1.00 19.78 30 GLY B O 1
ATOM 2414 N N . ARG B 1 52 ? 21.867 -5.722 76.696 1.00 15.02 31 ARG B N 1
ATOM 2415 C CA . ARG B 1 52 ? 21.553 -4.463 76.026 1.00 15.08 31 ARG B CA 1
ATOM 2416 C C . ARG B 1 52 ? 20.064 -4.354 75.733 1.00 15.41 31 ARG B C 1
ATOM 2417 O O . ARG B 1 52 ? 19.421 -5.341 75.392 1.00 15.95 31 ARG B O 1
ATOM 2425 N N . THR B 1 53 ? 19.536 -3.138 75.849 1.00 15.97 32 THR B N 1
ATOM 2426 C CA . THR B 1 53 ? 18.137 -2.834 75.592 1.00 15.12 32 THR B CA 1
ATOM 2427 C C . THR B 1 53 ? 17.924 -2.302 74.179 1.00 14.07 32 THR B C 1
ATOM 2428 O O . THR B 1 53 ? 18.645 -1.392 73.742 1.00 17.57 32 THR B O 1
ATOM 2432 N N . PRO B 1 54 ? 16.945 -2.858 73.447 1.00 13.48 33 PRO B N 1
ATOM 2433 C CA . PRO B 1 54 ? 16.632 -2.260 72.144 1.00 13.23 33 PRO B CA 1
ATOM 2434 C C . PRO B 1 54 ? 16.233 -0.799 72.280 1.00 11.62 33 PRO B C 1
ATOM 2435 O O . PRO B 1 54 ? 15.518 -0.447 73.226 1.00 12.22 33 PRO B O 1
ATOM 2439 N N . ILE B 1 55 ? 16.660 0.032 71.331 1.00 11.93 34 ILE B N 1
ATOM 2440 C CA . ILE B 1 55 ? 16.310 1.452 71.331 1.00 10.99 34 ILE B CA 1
ATOM 2441 C C . ILE B 1 55 ? 15.699 1.900 70.016 1.00 9.61 34 ILE B C 1
ATOM 2442 O O . ILE B 1 55 ? 16.258 1.660 68.922 1.00 10.14 34 ILE B O 1
ATOM 2447 N N . LEU B 1 56 ? 14.533 2.529 70.131 1.00 10.62 35 LEU B N 1
ATOM 2448 C CA . LEU B 1 56 ? 13.936 3.294 69.041 1.00 10.03 35 LEU B CA 1
ATOM 2449 C C . LEU B 1 56 ? 14.244 4.759 69.273 1.00 10.32 35 LEU B C 1
ATOM 2450 O O . LEU B 1 56 ? 13.843 5.292 70.306 1.00 10.62 35 LEU B O 1
ATOM 2455 N N . ALA B 1 57 ? 14.929 5.410 68.325 1.00 9.65 36 ALA B N 1
ATOM 2456 C CA . ALA B 1 57 ? 15.065 6.856 68.366 1.00 9.14 36 ALA B CA 1
ATOM 2457 C C . ALA B 1 57 ? 13.824 7.457 67.734 1.00 9.13 36 ALA B C 1
ATOM 2458 O O . ALA B 1 57 ? 13.476 7.117 66.594 1.00 11.72 36 ALA B O 1
ATOM 2460 N N . THR B 1 58 ? 13.173 8.383 68.449 1.00 8.89 37 THR B N 1
ATOM 2461 C CA . THR B 1 58 ? 12.015 9.097 67.924 1.00 9.57 37 THR B CA 1
ATOM 2462 C C . THR B 1 58 ? 12.434 10.560 67.728 1.00 10.42 37 THR B C 1
ATOM 2463 O O . THR B 1 58 ? 13.018 11.166 68.617 1.00 13.81 37 THR B O 1
ATOM 2467 N N . ILE B 1 59 ? 12.165 11.103 66.553 1.00 9.15 38 ILE B N 1
ATOM 2468 C CA . ILE B 1 59 ? 12.495 12.473 66.241 1.00 9.26 38 ILE B CA 1
ATOM 2469 C C . ILE B 1 59 ? 11.210 13.263 66.035 1.00 9.30 38 ILE B C 1
ATOM 2470 O O . ILE B 1 59 ? 10.426 12.971 65.135 1.00 9.63 38 ILE B O 1
ATOM 2475 N N . LEU B 1 60 ? 11.014 14.256 66.906 1.00 9.89 39 LEU B N 1
ATOM 2476 C CA . LEU B 1 60 ? 9.863 15.141 66.898 1.00 10.03 39 LEU B CA 1
ATOM 2477 C C . LEU B 1 60 ? 10.392 16.518 66.580 1.00 10.73 39 LEU B C 1
ATOM 2478 O O . LEU B 1 60 ? 11.228 17.031 67.309 1.00 12.61 39 LEU B O 1
ATOM 2483 N N . VAL B 1 61 ? 9.987 17.070 65.449 1.00 10.21 40 VAL B N 1
ATOM 2484 C CA . VAL B 1 61 ? 10.495 18.351 65.003 1.00 11.09 40 VAL B CA 1
ATOM 2485 C C . VAL B 1 61 ? 9.363 19.363 65.130 1.00 11.03 40 VAL B C 1
ATOM 2486 O O . VAL B 1 61 ? 8.321 19.236 64.497 1.00 11.34 40 VAL B O 1
ATOM 2490 N N . GLY B 1 62 ? 9.563 20.362 65.991 1.00 12.15 41 GLY B N 1
ATOM 2491 C CA . GLY B 1 62 ? 8.536 21.373 66.177 1.00 13.60 41 GLY B CA 1
ATOM 2492 C C . GLY B 1 62 ? 7.459 21.007 67.175 1.00 15.61 41 GLY B C 1
ATOM 2493 O O . GLY B 1 62 ? 7.589 20.039 67.934 1.00 16.39 41 GLY B O 1
ATOM 2494 N N . ASP B 1 63 ? 6.370 21.779 67.120 1.00 17.50 42 ASP B N 1
ATOM 2495 C CA A ASP B 1 63 ? 5.381 21.865 68.204 0.50 19.01 42 ASP B CA 1
ATOM 2496 C CA B ASP B 1 63 ? 5.398 21.814 68.223 0.50 19.36 42 ASP B CA 1
ATOM 2497 C C . ASP B 1 63 ? 4.007 21.253 67.898 1.00 19.31 42 ASP B C 1
ATOM 2498 O O . ASP B 1 63 ? 3.047 21.444 68.680 1.00 22.97 42 ASP B O 1
ATOM 2507 N N . ASP B 1 64 ? 3.865 20.549 66.781 1.00 16.73 43 ASP B N 1
ATOM 2508 C CA . ASP B 1 64 ? 2.555 20.015 66.440 1.00 16.72 43 ASP B CA 1
ATOM 2509 C C . ASP B 1 64 ? 2.051 19.089 67.561 1.00 17.75 43 ASP B C 1
ATOM 2510 O O . ASP B 1 64 ? 2.739 18.152 67.968 1.00 17.56 43 ASP B O 1
ATOM 2515 N N . GLY B 1 65 ? 0.845 19.359 68.046 1.00 17.79 44 GLY B N 1
ATOM 2516 C CA . GLY B 1 65 ? 0.295 18.624 69.181 1.00 18.01 44 GLY B CA 1
ATOM 2517 C C . GLY B 1 65 ? 0.021 17.169 68.869 1.00 17.85 44 GLY B C 1
ATOM 2518 O O . GLY B 1 65 ? 0.317 16.296 69.687 1.00 19.19 44 GLY B O 1
ATOM 2519 N N . ALA B 1 66 ? -0.564 16.906 67.709 1.00 16.45 45 ALA B N 1
ATOM 2520 C CA . ALA B 1 66 ? -0.854 15.541 67.297 1.00 16.76 45 ALA B CA 1
ATOM 2521 C C . ALA B 1 66 ? 0.452 14.745 67.165 1.00 16.44 45 ALA B C 1
ATOM 2522 O O . ALA B 1 66 ? 0.557 13.594 67.638 1.00 15.28 45 ALA B O 1
ATOM 2524 N N . SER B 1 67 ? 1.458 15.355 66.543 1.00 15.32 46 SER B N 1
ATOM 2525 C CA . SER B 1 67 ? 2.754 14.700 66.427 1.00 14.76 46 SER B CA 1
ATOM 2526 C C . SER B 1 67 ? 3.348 14.342 67.799 1.00 13.39 46 SER B C 1
ATOM 2527 O O . SER B 1 67 ? 3.886 13.229 67.983 1.00 12.85 46 SER B O 1
ATOM 2530 N N . ALA B 1 68 ? 3.257 15.270 68.753 1.00 13.41 47 ALA B N 1
ATOM 2531 C CA . ALA B 1 68 ? 3.778 15.036 70.096 1.00 13.45 47 ALA B CA 1
ATOM 2532 C C . ALA B 1 68 ? 3.055 13.868 70.755 1.00 13.10 47 ALA B C 1
ATOM 2533 O O . ALA B 1 68 ? 3.678 13.016 71.380 1.00 13.24 47 ALA B O 1
ATOM 2535 N N . THR B 1 69 ? 1.751 13.804 70.573 1.00 13.39 48 THR B N 1
ATOM 2536 C CA . THR B 1 69 ? 0.955 12.711 71.121 1.00 15.16 48 THR B CA 1
ATOM 2537 C C . THR B 1 69 ? 1.329 11.375 70.495 1.00 13.88 48 THR B C 1
ATOM 2538 O O . THR B 1 69 ? 1.484 10.376 71.196 1.00 14.32 48 THR B O 1
ATOM 2542 N N . TYR B 1 70 ? 1.475 11.349 69.176 1.00 13.35 49 TYR B N 1
ATOM 2543 C CA . TYR B 1 70 ? 1.855 10.108 68.514 1.00 13.26 49 TYR B CA 1
ATOM 2544 C C . TYR B 1 70 ? 3.219 9.609 68.991 1.00 11.90 49 TYR B C 1
ATOM 2545 O O . TYR B 1 70 ? 3.389 8.403 69.201 1.00 12.46 49 TYR B O 1
ATOM 2554 N N . VAL B 1 71 ? 4.184 10.519 69.164 1.00 11.40 50 VAL B N 1
ATOM 2555 C CA . VAL B 1 71 ? 5.499 10.147 69.659 1.00 10.37 50 VAL B CA 1
ATOM 2556 C C . VAL B 1 71 ? 5.417 9.631 71.101 1.00 11.54 50 VAL B C 1
ATOM 2557 O O . VAL B 1 71 ? 6.066 8.643 71.441 1.00 11.87 50 VAL B O 1
ATOM 2561 N N . ARG B 1 72 ? 4.619 10.288 71.930 1.00 11.60 51 ARG B N 1
ATOM 2562 C CA . ARG B 1 72 ? 4.441 9.850 73.314 1.00 11.78 51 ARG B CA 1
ATOM 2563 C C . ARG B 1 72 ? 3.872 8.423 73.313 1.00 11.45 51 ARG B C 1
ATOM 2564 O O . ARG B 1 72 ? 4.343 7.564 74.059 1.00 12.10 51 ARG B O 1
ATOM 2572 N N . MET B 1 73 ? 2.850 8.177 72.490 1.00 11.31 52 MET B N 1
ATOM 2573 C CA . MET B 1 73 ? 2.243 6.853 72.406 1.00 12.14 52 MET B CA 1
ATOM 2574 C C . MET B 1 73 ? 3.230 5.799 71.911 1.00 10.25 52 MET B C 1
ATOM 2575 O O . MET B 1 73 ? 3.239 4.668 72.407 1.00 10.65 52 MET B O 1
ATOM 2580 N N . LYS B 1 74 ? 4.088 6.169 70.960 1.00 9.53 53 LYS B N 1
ATOM 2581 C CA . LYS B 1 74 ? 5.081 5.236 70.454 1.00 9.51 53 LYS B CA 1
ATOM 2582 C C . LYS B 1 74 ? 6.145 4.924 71.518 1.00 9.62 53 LYS B C 1
ATOM 2583 O O . LYS B 1 74 ? 6.565 3.770 71.666 1.00 10.52 53 LYS B O 1
ATOM 2589 N N . GLY B 1 75 ? 6.575 5.930 72.278 1.00 10.31 54 GLY B N 1
ATOM 2590 C CA . GLY B 1 75 ? 7.500 5.701 73.369 1.00 9.64 54 GLY B CA 1
ATOM 2591 C C 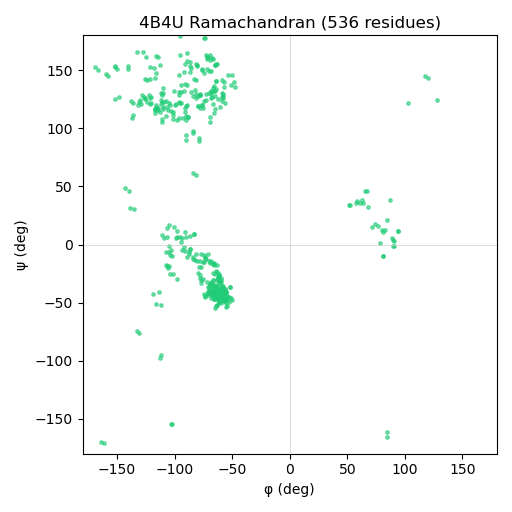. GLY B 1 75 ? 6.901 4.796 74.442 1.00 10.27 54 GLY B C 1
ATOM 2592 O O . GLY B 1 75 ? 7.582 3.929 74.993 1.00 11.06 54 GLY B O 1
ATOM 2593 N N . ASN B 1 76 ? 5.635 5.010 74.738 1.00 10.56 55 ASN B N 1
ATOM 2594 C CA . ASN B 1 76 ? 4.949 4.170 75.712 1.00 10.74 55 ASN B CA 1
ATOM 2595 C C . ASN B 1 76 ? 4.909 2.723 75.232 1.00 9.81 55 ASN B C 1
ATOM 2596 O O . ASN B 1 76 ? 5.120 1.802 76.026 1.00 10.07 55 ASN B O 1
ATOM 2601 N N . ALA B 1 77 ? 4.665 2.525 73.934 1.00 9.36 56 ALA B N 1
ATOM 2602 C CA . ALA B 1 77 ? 4.613 1.181 73.385 1.00 9.00 56 ALA B CA 1
ATOM 2603 C C . ALA B 1 77 ? 5.994 0.512 73.489 1.00 9.64 56 ALA B C 1
ATOM 2604 O O . ALA B 1 77 ? 6.105 -0.681 73.794 1.00 10.77 56 ALA B O 1
ATOM 2606 N N . CYS B 1 78 ? 7.052 1.268 73.223 1.00 9.92 57 CYS B N 1
ATOM 2607 C CA A CYS B 1 78 ? 8.422 0.740 73.456 0.70 10.46 57 CYS B CA 1
ATOM 2608 C CA B CYS B 1 78 ? 8.428 0.826 73.454 0.30 11.29 57 CYS B CA 1
ATOM 2609 C C . CYS B 1 78 ? 8.580 0.227 74.860 1.00 10.81 57 CYS B C 1
ATOM 2610 O O . CYS B 1 78 ? 9.040 -0.894 75.061 1.00 12.13 57 CYS B O 1
ATOM 2615 N N . ARG B 1 79 ? 8.192 1.023 75.839 1.00 11.10 58 ARG B N 1
ATOM 2616 C CA . ARG B 1 79 ? 8.386 0.628 77.222 1.00 11.52 58 ARG B CA 1
ATOM 2617 C C . ARG B 1 79 ? 7.513 -0.543 77.621 1.00 10.91 58 ARG B C 1
ATOM 2618 O O . ARG B 1 79 ? 7.952 -1.427 78.390 1.00 11.94 58 ARG B O 1
ATOM 2626 N N . ARG B 1 80 ? 6.311 -0.617 77.059 1.00 9.96 59 ARG B N 1
ATOM 2627 C CA . ARG B 1 80 ? 5.430 -1.749 77.347 1.00 10.26 59 ARG B CA 1
ATOM 2628 C C . ARG B 1 80 ? 6.049 -3.072 76.959 1.00 10.11 59 ARG B C 1
ATOM 2629 O O . ARG B 1 80 ? 5.741 -4.092 77.581 1.00 10.95 59 ARG B O 1
ATOM 2637 N N . VAL B 1 81 ? 6.866 -3.080 75.912 1.00 9.19 60 VAL B N 1
ATOM 2638 C CA . VAL B 1 81 ? 7.489 -4.332 75.473 1.00 9.60 60 VAL B CA 1
ATOM 2639 C C . VAL B 1 81 ? 8.933 -4.476 75.943 1.00 9.41 60 VAL B C 1
ATOM 2640 O O . VAL B 1 81 ? 9.665 -5.340 75.466 1.00 11.02 60 VAL B O 1
ATOM 2644 N N . GLY B 1 82 ? 9.336 -3.653 76.906 1.00 10.35 61 GLY B N 1
ATOM 2645 C CA . GLY B 1 82 ? 10.630 -3.812 77.549 1.00 10.46 61 GLY B CA 1
ATOM 2646 C C . GLY B 1 82 ? 11.790 -3.066 76.912 1.00 11.92 61 GLY B C 1
ATOM 2647 O O . GLY B 1 82 ? 12.916 -3.212 77.347 1.00 12.22 61 GLY B O 1
ATOM 2648 N N . MET B 1 83 ? 11.514 -2.291 75.872 1.00 11.81 62 MET B N 1
ATOM 2649 C CA A MET B 1 83 ? 12.489 -1.488 75.133 0.50 11.44 62 MET B CA 1
ATOM 2650 C CA B MET B 1 83 ? 12.589 -1.524 75.260 0.50 11.66 62 MET B CA 1
ATOM 2651 C C . MET B 1 83 ? 12.521 -0.067 75.691 1.00 11.58 62 MET B C 1
ATOM 2652 O O . MET B 1 83 ? 11.768 0.277 76.603 1.00 12.27 62 MET B O 1
ATOM 2661 N N . ASP B 1 84 ? 13.382 0.755 75.128 1.00 12.45 63 ASP B N 1
ATOM 2662 C CA A ASP B 1 84 ? 13.204 2.175 75.443 0.50 13.43 63 ASP B CA 1
ATOM 2663 C CA B ASP B 1 84 ? 13.605 2.160 75.495 0.50 13.54 63 ASP B CA 1
ATOM 2664 C C . ASP B 1 84 ? 13.384 3.002 74.217 1.00 13.01 63 ASP B C 1
ATOM 2665 O O . ASP B 1 84 ? 13.644 2.507 73.097 1.00 13.17 63 ASP B O 1
ATOM 2674 N N . SER B 1 85 ? 13.041 4.263 74.375 1.00 13.72 64 SER B N 1
ATOM 2675 C CA . SER B 1 85 ? 13.164 5.200 73.283 1.00 13.99 64 SER B CA 1
ATOM 2676 C C . SER B 1 85 ? 14.177 6.262 73.624 1.00 14.54 64 SER B C 1
ATOM 2677 O O . SER B 1 85 ? 14.333 6.669 74.782 1.00 16.32 64 SER B O 1
ATOM 2680 N N . LEU B 1 86 ? 14.854 6.726 72.585 1.00 12.50 65 LEU B N 1
ATOM 2681 C CA . LEU B 1 86 ? 15.698 7.898 72.658 1.00 12.66 65 LEU B CA 1
ATOM 2682 C C . LEU B 1 86 ? 14.916 9.046 72.052 1.00 11.62 65 LEU B C 1
ATOM 2683 O O . LEU B 1 86 ? 14.661 9.062 70.852 1.00 12.48 65 LEU B O 1
ATOM 2688 N N . LYS B 1 87 ? 14.517 10.000 72.890 1.00 13.44 66 LYS B N 1
ATOM 2689 C CA . LYS B 1 87 ? 13.638 11.086 72.472 1.00 13.23 66 LYS B CA 1
ATOM 2690 C C . LYS B 1 87 ? 14.462 12.267 71.975 1.00 13.30 66 LYS B C 1
ATOM 2691 O O . LYS B 1 87 ? 15.157 12.909 72.742 1.00 16.70 66 LYS B O 1
ATOM 2697 N N . ILE B 1 88 ? 14.397 12.510 70.675 1.00 12.06 67 ILE B N 1
ATOM 2698 C CA . ILE B 1 88 ? 15.070 13.629 70.039 1.00 12.89 67 ILE B CA 1
ATOM 2699 C C . ILE B 1 88 ? 13.996 14.657 69.742 1.00 12.97 67 ILE B C 1
ATOM 2700 O O . ILE B 1 88 ? 13.048 14.371 69.022 1.00 14.61 67 ILE B O 1
ATOM 2705 N N . GLU B 1 89 ? 14.148 15.849 70.316 1.00 13.22 68 GLU B N 1
ATOM 2706 C CA . GLU B 1 89 ? 13.208 16.937 70.091 1.00 13.78 68 GLU B CA 1
ATOM 2707 C C . GLU B 1 89 ? 13.978 18.108 69.493 1.00 14.00 68 GLU B C 1
ATOM 2708 O O . GLU B 1 89 ? 14.961 18.579 70.077 1.00 17.69 68 GLU B O 1
ATOM 2714 N N . LEU B 1 90 ? 13.553 18.529 68.302 1.00 12.34 69 LEU B N 1
ATOM 2715 C CA . LEU B 1 90 ? 14.217 19.597 67.562 1.00 12.57 69 LEU B CA 1
ATOM 2716 C C . LEU B 1 90 ? 13.246 20.748 67.380 1.00 11.84 69 LEU B C 1
ATOM 2717 O O . LEU B 1 90 ? 12.030 20.553 67.326 1.00 12.56 69 LEU B O 1
ATOM 2722 N N . PRO B 1 91 ? 13.786 21.971 67.265 1.00 13.46 70 PRO B N 1
ATOM 2723 C CA . PRO B 1 91 ? 12.896 23.111 67.135 1.00 14.57 70 PRO B CA 1
ATOM 2724 C C . PRO B 1 91 ? 12.186 23.220 65.796 1.00 12.58 70 PRO B C 1
ATOM 2725 O O . PRO B 1 91 ? 12.616 22.643 64.800 1.00 12.12 70 PRO B O 1
ATOM 2729 N N . GLN B 1 92 ? 11.098 23.968 65.805 1.00 13.18 71 GLN B N 1
ATOM 2730 C CA A GLN B 1 92 ? 10.272 24.103 64.606 0.50 12.69 71 GLN B CA 1
ATOM 2731 C CA B GLN B 1 92 ? 10.251 24.261 64.653 0.50 13.44 71 GLN B CA 1
ATOM 2732 C C . GLN B 1 92 ? 11.054 24.666 63.425 1.00 12.20 71 GLN B C 1
ATOM 2733 O O . GLN B 1 92 ? 10.760 24.293 62.316 1.00 13.09 71 GLN B O 1
ATOM 2744 N N . GLU B 1 93 ? 12.060 25.505 63.680 1.00 12.13 72 GLU B N 1
ATOM 2745 C CA . GLU B 1 93 ? 12.832 26.131 62.611 1.00 12.32 72 GLU B CA 1
ATOM 2746 C C . GLU B 1 93 ? 14.013 25.292 62.108 1.00 11.60 72 GLU B C 1
ATOM 2747 O O . GLU B 1 93 ? 14.815 25.752 61.291 1.00 11.83 72 GLU B O 1
ATOM 2753 N N . THR B 1 94 ? 14.121 24.053 62.572 1.00 11.58 73 THR B N 1
ATOM 2754 C CA . THR B 1 94 ? 15.149 23.137 62.098 1.00 10.69 73 THR B CA 1
ATOM 2755 C C . THR B 1 94 ? 15.218 23.141 60.575 1.00 9.83 73 THR B C 1
ATOM 2756 O O . THR B 1 94 ? 14.187 23.130 59.916 1.00 11.17 73 THR B O 1
ATOM 2760 N N . THR B 1 95 ? 16.431 23.183 60.027 1.00 9.89 74 THR B N 1
ATOM 2761 C CA . THR B 1 95 ? 16.590 23.096 58.584 1.00 10.72 74 THR B CA 1
ATOM 2762 C C . THR B 1 95 ? 16.724 21.640 58.119 1.00 10.47 74 THR B C 1
ATOM 2763 O O . THR B 1 95 ? 17.031 20.725 58.901 1.00 10.53 74 THR B O 1
ATOM 2767 N N . THR B 1 96 ? 16.555 21.442 56.819 1.00 10.04 75 THR B N 1
ATOM 2768 C CA . THR B 1 96 ? 16.806 20.123 56.233 1.00 10.49 75 THR B CA 1
ATOM 2769 C C . THR B 1 96 ? 18.204 19.623 56.610 1.00 10.88 75 THR B C 1
ATOM 2770 O O . THR B 1 96 ? 18.398 18.476 57.000 1.00 11.58 75 THR B O 1
ATOM 2774 N N . GLU B 1 97 ? 19.188 20.508 56.503 1.00 12.74 76 GLU B N 1
ATOM 2775 C CA . GLU B 1 97 ? 20.571 20.148 56.746 1.00 13.93 76 GLU B CA 1
ATOM 2776 C C . GLU B 1 97 ? 20.777 19.719 58.187 1.00 13.15 76 GLU B C 1
ATOM 2777 O O . GLU B 1 97 ? 21.475 18.740 58.456 1.00 13.56 76 GLU B O 1
ATOM 2783 N N . GLN B 1 98 ? 20.152 20.426 59.120 1.00 12.89 77 GLN B N 1
ATOM 2784 C CA . GLN B 1 98 ? 20.259 20.053 60.532 1.00 11.98 77 GLN B CA 1
ATOM 2785 C C . GLN B 1 98 ? 19.616 18.708 60.827 1.00 12.45 77 GLN B C 1
ATOM 2786 O O . GLN B 1 98 ? 20.153 17.928 61.603 1.00 12.63 77 GLN B O 1
ATOM 2792 N N . LEU B 1 99 ? 18.456 18.462 60.227 1.00 10.20 78 LEU B N 1
ATOM 2793 C CA . LEU B 1 99 ? 17.753 17.196 60.448 1.00 10.18 78 LEU B CA 1
ATOM 2794 C C . LEU B 1 99 ? 18.551 16.056 59.825 1.00 9.80 78 LEU B C 1
ATOM 2795 O O . LEU B 1 99 ? 18.699 14.998 60.440 1.00 10.51 78 LEU B O 1
ATOM 2800 N N . LEU B 1 100 ? 19.097 16.254 58.628 1.00 11.18 79 LEU B N 1
ATOM 2801 C CA . LEU B 1 100 ? 19.955 15.235 58.033 1.00 10.78 79 LEU B CA 1
ATOM 2802 C C . LEU B 1 100 ? 21.127 14.899 58.961 1.00 11.20 79 LEU B C 1
ATOM 2803 O O . LEU B 1 100 ? 21.469 13.719 59.153 1.00 13.27 79 LEU B O 1
ATOM 2808 N N . ALA B 1 101 ? 21.737 15.920 59.561 1.00 12.29 80 ALA B N 1
ATOM 2809 C CA . ALA B 1 101 ? 22.885 15.692 60.444 1.00 11.51 80 ALA B CA 1
ATOM 2810 C C . ALA B 1 101 ? 22.478 14.897 61.671 1.00 13.23 80 ALA B C 1
ATOM 2811 O O . ALA B 1 101 ? 23.219 14.026 62.116 1.00 13.29 80 ALA B O 1
ATOM 2813 N N . GLU B 1 102 ? 21.280 15.151 62.190 1.00 11.61 81 GLU B N 1
ATOM 2814 C CA . GLU B 1 102 ? 20.822 14.400 63.350 1.00 12.09 81 GLU B CA 1
ATOM 2815 C C . GLU B 1 102 ? 20.566 12.926 62.992 1.00 11.15 81 GLU B C 1
ATOM 2816 O O . GLU B 1 102 ? 20.898 12.016 63.749 1.00 11.85 81 GLU B O 1
ATOM 2822 N N . ILE B 1 103 ? 19.961 12.715 61.834 1.00 9.65 82 ILE B N 1
ATOM 2823 C CA . ILE B 1 103 ? 19.695 11.356 61.354 1.00 9.96 82 ILE B CA 1
ATOM 2824 C C . ILE B 1 103 ? 21.013 10.588 61.146 1.00 10.55 82 ILE B C 1
ATOM 2825 O O . ILE B 1 103 ? 21.109 9.397 61.468 1.00 12.10 82 ILE B O 1
ATOM 2830 N N . GLU B 1 104 ? 22.023 11.245 60.574 1.00 11.12 83 GLU B N 1
ATOM 2831 C CA . GLU B 1 104 ? 23.297 10.568 60.339 1.00 12.37 83 GLU B CA 1
ATOM 2832 C C . GLU B 1 104 ? 23.950 10.206 61.672 1.00 12.50 83 GLU B C 1
ATOM 2833 O O . GLU B 1 104 ? 24.571 9.154 61.786 1.00 13.22 83 GLU B O 1
ATOM 2839 N N . LYS B 1 105 ? 23.807 11.059 62.683 1.00 12.67 84 LYS B N 1
ATOM 2840 C CA . LYS B 1 105 ? 24.308 10.726 64.024 1.00 13.42 84 LYS B CA 1
ATOM 2841 C C . LYS B 1 105 ? 23.635 9.441 64.540 1.00 12.71 84 LYS B C 1
ATOM 2842 O O . LYS B 1 105 ? 24.292 8.536 65.059 1.00 13.66 84 LYS B O 1
ATOM 2848 N N . LEU B 1 106 ? 22.326 9.344 64.349 1.00 10.05 85 LEU B N 1
ATOM 2849 C CA . LEU B 1 106 ? 21.580 8.180 64.806 1.00 9.51 85 LEU B CA 1
ATOM 2850 C C . LEU B 1 106 ? 21.934 6.944 63.991 1.00 9.99 85 LEU B C 1
ATOM 2851 O O . LEU B 1 106 ? 22.036 5.842 64.542 1.00 10.72 85 LEU B O 1
ATOM 2856 N N . ASN B 1 107 ? 22.117 7.123 62.686 1.00 9.12 86 ASN B N 1
ATOM 2857 C CA . ASN B 1 107 ? 22.559 6.015 61.837 1.00 9.14 86 ASN B CA 1
ATOM 2858 C C . ASN B 1 107 ? 23.872 5.419 62.355 1.00 10.65 86 ASN B C 1
ATOM 2859 O O . ASN B 1 107 ? 24.081 4.220 62.278 1.00 12.38 86 ASN B O 1
ATOM 2864 N N . ALA B 1 108 ? 24.763 6.284 62.838 1.00 10.95 87 ALA B N 1
ATOM 2865 C CA . ALA B 1 108 ? 26.107 5.889 63.236 1.00 10.74 87 ALA B CA 1
ATOM 2866 C C . ALA B 1 108 ? 26.166 5.347 64.658 1.00 12.56 87 ALA B C 1
ATOM 2867 O O . ALA B 1 108 ? 27.178 4.803 65.066 1.00 15.80 87 ALA B O 1
ATOM 2869 N N . ASN B 1 109 ? 25.085 5.499 65.416 1.00 12.04 88 ASN B N 1
ATOM 2870 C CA . ASN B 1 109 ? 25.069 5.118 66.823 1.00 12.61 88 ASN B CA 1
ATOM 2871 C C . ASN B 1 109 ? 24.657 3.658 66.919 1.00 12.70 88 ASN B C 1
ATOM 2872 O O . ASN B 1 109 ? 23.502 3.343 66.672 1.00 12.16 88 ASN B O 1
ATOM 2877 N N . PRO B 1 110 ? 25.584 2.752 67.283 1.00 14.25 89 PRO B N 1
ATOM 2878 C CA . PRO B 1 110 ? 25.241 1.337 67.260 1.00 16.19 89 PRO B CA 1
ATOM 2879 C C . PRO B 1 110 ? 24.208 0.941 68.316 1.00 16.56 89 PRO B C 1
ATOM 2880 O O . PRO B 1 110 ? 23.638 -0.142 68.237 1.00 20.25 89 PRO B O 1
ATOM 2884 N N . ASP B 1 111 ? 23.964 1.806 69.290 1.00 14.25 90 ASP B N 1
ATOM 2885 C CA . ASP B 1 111 ? 22.959 1.532 70.316 1.00 14.22 90 ASP B CA 1
ATOM 2886 C C . ASP B 1 111 ? 21.545 1.814 69.869 1.00 14.55 90 ASP B C 1
ATOM 2887 O O . ASP B 1 111 ? 20.610 1.416 70.531 1.00 17.81 90 ASP B O 1
ATOM 2892 N N . VAL B 1 112 ? 21.390 2.524 68.765 1.00 11.66 91 VAL B N 1
ATOM 2893 C CA . VAL B 1 112 ? 20.062 2.838 68.217 1.00 9.47 91 VAL B CA 1
ATOM 2894 C C . VAL B 1 112 ? 19.736 1.818 67.132 1.00 9.83 91 VAL B C 1
ATOM 2895 O O . VAL B 1 112 ? 20.476 1.689 66.168 1.00 10.78 91 VAL B O 1
ATOM 2899 N N . HIS B 1 113 ? 18.620 1.115 67.296 1.00 9.83 92 HIS B N 1
ATOM 2900 C CA . HIS B 1 113 ? 18.226 0.041 66.383 1.00 10.42 92 HIS B CA 1
ATOM 2901 C C . HIS B 1 113 ? 17.238 0.470 65.355 1.00 9.87 92 HIS B C 1
ATOM 2902 O O . HIS B 1 113 ? 17.236 -0.058 64.244 1.00 11.04 92 HIS B O 1
ATOM 2909 N N . GLY B 1 114 ? 16.404 1.448 65.690 1.00 10.22 93 GLY B N 1
ATOM 2910 C CA . GLY B 1 114 ? 15.454 1.980 64.721 1.00 8.89 93 GLY B CA 1
ATOM 2911 C C . GLY B 1 114 ? 15.339 3.476 64.853 1.00 8.60 93 GLY B C 1
ATOM 2912 O O . GLY B 1 114 ? 15.576 4.005 65.942 1.00 9.01 93 GLY B O 1
ATOM 2913 N N . ILE B 1 115 ? 14.975 4.138 63.746 1.00 8.37 94 ILE B N 1
ATOM 2914 C CA . ILE B 1 115 ? 14.790 5.577 63.717 1.00 8.11 94 ILE B CA 1
ATOM 2915 C C . ILE B 1 115 ? 13.395 5.879 63.174 1.00 8.56 94 ILE B C 1
ATOM 2916 O O . ILE B 1 115 ? 13.054 5.452 62.082 1.00 10.00 94 ILE B O 1
ATOM 2921 N N . LEU B 1 116 ? 12.625 6.645 63.948 1.00 8.95 95 LEU B N 1
ATOM 2922 C CA . LEU B 1 116 ? 11.338 7.194 63.555 1.00 8.55 95 LEU B CA 1
ATOM 2923 C C . LEU B 1 116 ? 11.498 8.692 63.413 1.00 8.36 95 LEU B C 1
ATOM 2924 O O . LEU B 1 116 ? 11.872 9.357 64.381 1.00 10.09 95 LEU B O 1
ATOM 2929 N N . LEU B 1 117 ? 11.181 9.209 62.229 1.00 8.08 96 LEU B N 1
ATOM 2930 C CA . LEU B 1 117 ? 10.960 10.651 62.029 1.00 8.24 96 LEU B CA 1
ATOM 2931 C C . LEU B 1 117 ? 9.454 10.853 61.979 1.00 9.03 96 LEU B C 1
ATOM 2932 O O . LEU B 1 117 ? 8.802 10.393 61.053 1.00 10.31 96 LEU B O 1
ATOM 2937 N N . GLN B 1 118 ? 8.894 11.555 62.966 1.00 9.22 97 GLN B N 1
ATOM 2938 C CA . GLN B 1 118 ? 7.452 11.736 63.016 1.00 9.34 97 GLN B CA 1
ATOM 2939 C C . GLN B 1 118 ? 6.994 12.751 61.970 1.00 9.86 97 GLN B C 1
ATOM 2940 O O . GLN B 1 118 ? 7.419 13.906 61.975 1.00 12.20 97 GLN B O 1
ATOM 2946 N N . HIS B 1 119 ? 6.083 12.306 61.114 1.00 11.42 98 HIS B N 1
ATOM 2947 C CA . HIS B 1 119 ? 5.504 13.108 60.052 1.00 11.89 98 HIS B CA 1
ATOM 2948 C C . HIS B 1 119 ? 4.247 13.754 60.591 1.00 12.16 98 HIS B C 1
ATOM 2949 O O . HIS B 1 119 ? 3.552 13.174 61.417 1.00 14.49 98 HIS B O 1
ATOM 2956 N N . PRO B 1 120 ? 3.906 14.956 60.110 1.00 12.14 99 PRO B N 1
ATOM 2957 C CA . PRO B 1 120 ? 4.635 15.762 59.139 1.00 11.96 99 PRO B CA 1
ATOM 2958 C C . PRO B 1 120 ? 5.599 16.730 59.823 1.00 11.93 99 PRO B C 1
ATOM 2959 O O . PRO B 1 120 ? 5.230 17.419 60.772 1.00 12.62 99 PRO B O 1
ATOM 2963 N N . VAL B 1 121 ? 6.832 16.773 59.343 1.00 11.45 100 VAL B N 1
ATOM 2964 C CA . VAL B 1 121 ? 7.794 17.726 59.864 1.00 11.26 100 VAL B CA 1
ATOM 2965 C C . VAL B 1 121 ? 7.396 19.131 59.404 1.00 10.72 100 VAL B C 1
ATOM 2966 O O . VAL B 1 121 ? 6.652 19.290 58.444 1.00 12.04 100 VAL B O 1
ATOM 2970 N N . PRO B 1 122 ? 7.909 20.160 60.079 1.00 10.93 101 PRO B N 1
ATOM 2971 C CA . PRO B 1 122 ? 7.712 21.534 59.570 1.00 11.92 101 PRO B CA 1
ATOM 2972 C C . PRO B 1 122 ? 8.040 21.652 58.077 1.00 10.82 101 PRO B C 1
ATOM 2973 O O . PRO B 1 122 ? 9.043 21.099 57.605 1.00 11.76 101 PRO B O 1
ATOM 2977 N N . ALA B 1 123 ? 7.224 22.409 57.355 1.00 10.89 102 ALA B N 1
ATOM 2978 C CA . ALA B 1 123 ? 7.164 22.318 55.894 1.00 10.76 102 ALA B CA 1
ATOM 2979 C C . ALA B 1 123 ? 8.362 22.932 55.165 1.00 10.72 102 ALA B C 1
ATOM 2980 O O . ALA B 1 123 ? 8.527 22.693 53.975 1.00 13.92 102 ALA B O 1
ATOM 2982 N N . GLN B 1 124 ? 9.229 23.681 55.857 1.00 9.58 103 GLN B N 1
ATOM 2983 C CA . GLN B 1 124 ? 10.475 24.153 55.237 1.00 10.62 103 GLN B CA 1
ATOM 2984 C C . GLN B 1 124 ? 11.522 23.057 55.070 1.00 10.74 103 GLN B C 1
ATOM 2985 O O . GLN B 1 124 ? 12.534 23.259 54.407 1.00 12.74 103 GLN B O 1
ATOM 2991 N N . ILE B 1 125 ? 11.289 21.912 55.708 1.00 9.70 104 ILE B N 1
ATOM 2992 C CA . ILE B 1 125 ? 12.187 20.772 55.624 1.00 9.85 104 ILE B CA 1
ATOM 2993 C C . ILE B 1 125 ? 11.773 19.863 54.471 1.00 10.08 104 ILE B C 1
ATOM 2994 O O . ILE B 1 125 ? 10.589 19.606 54.273 1.00 12.00 104 ILE B O 1
ATOM 2999 N N . ASP B 1 126 ? 12.762 19.373 53.738 1.00 10.97 105 ASP B N 1
ATOM 3000 C CA . ASP B 1 126 ? 12.541 18.387 52.696 1.00 11.26 105 ASP B CA 1
ATOM 3001 C C . ASP B 1 126 ? 12.386 17.030 53.377 1.00 10.56 105 ASP B C 1
ATOM 3002 O O . ASP B 1 126 ? 13.362 16.334 53.671 1.00 11.05 105 ASP B O 1
ATOM 3007 N N . GLU B 1 127 ? 11.141 16.687 53.684 1.00 10.24 106 GLU B N 1
ATOM 3008 C CA . GLU B 1 127 ? 10.861 15.502 54.490 1.00 10.00 106 GLU B CA 1
ATOM 3009 C C . GLU B 1 127 ? 11.340 14.249 53.776 1.00 11.00 106 GLU B C 1
ATOM 3010 O O . GLU B 1 127 ? 11.927 13.368 54.386 1.00 11.42 106 GLU B O 1
ATOM 3016 N N . ARG B 1 128 ? 11.092 14.186 52.478 1.00 11.61 107 ARG B N 1
ATOM 3017 C CA . ARG B 1 128 ? 11.532 13.026 51.694 1.00 11.30 107 ARG B CA 1
ATOM 3018 C C . ARG B 1 128 ? 13.042 12.818 51.768 1.00 10.30 107 ARG B C 1
ATOM 3019 O O . ARG B 1 128 ? 13.509 11.685 51.939 1.00 11.16 107 ARG B O 1
ATOM 3027 N N . ALA B 1 129 ? 13.816 13.891 51.591 1.00 10.47 108 ALA B N 1
ATOM 3028 C CA . ALA B 1 129 ? 15.264 13.784 51.730 1.00 10.89 108 ALA B CA 1
ATOM 3029 C C . ALA B 1 129 ? 15.661 13.204 53.088 1.00 10.61 108 ALA B C 1
ATOM 3030 O O . ALA B 1 129 ? 16.590 12.387 53.206 1.00 12.25 108 ALA B O 1
ATOM 3032 N N . CYS B 1 130 ? 14.965 13.640 54.127 1.00 10.23 109 CYS B N 1
ATOM 3033 C CA . CYS B 1 130 ? 15.308 13.214 55.470 1.00 10.02 109 CYS B CA 1
ATOM 3034 C C . CYS B 1 130 ? 14.889 11.758 55.710 1.00 9.46 109 CYS B C 1
ATOM 3035 O O . CYS B 1 130 ? 15.661 10.970 56.269 1.00 10.38 109 CYS B O 1
ATOM 3038 N N . PHE B 1 131 ? 13.684 11.393 55.291 1.00 9.30 110 PHE B N 1
ATOM 3039 C CA . PHE B 1 131 ? 13.302 9.977 55.300 1.00 9.65 110 PHE B CA 1
ATOM 3040 C C . PHE B 1 131 ? 14.378 9.128 54.618 1.00 10.22 110 PHE B C 1
ATOM 3041 O O . PHE B 1 131 ? 14.783 8.077 55.134 1.00 10.58 110 PHE B O 1
ATOM 3049 N N . ASP B 1 132 ? 14.826 9.569 53.436 1.00 8.93 111 ASP B N 1
ATOM 3050 C CA . ASP B 1 132 ? 15.749 8.773 52.659 1.00 9.99 111 ASP B CA 1
ATOM 3051 C C . ASP B 1 132 ? 17.148 8.656 53.264 1.00 10.20 111 ASP B C 1
ATOM 3052 O O . ASP B 1 132 ? 17.914 7.772 52.873 1.00 14.03 111 ASP B O 1
ATOM 3057 N N . ALA B 1 133 ? 17.467 9.525 54.217 1.00 9.89 112 ALA B N 1
ATOM 3058 C CA . ALA B 1 133 ? 18.741 9.482 54.923 1.00 10.52 112 ALA B CA 1
ATOM 3059 C C . ALA B 1 133 ? 18.789 8.384 55.987 1.00 9.50 112 ALA B C 1
ATOM 3060 O O . ALA B 1 133 ? 19.876 8.026 56.429 1.00 11.08 112 ALA B O 1
ATOM 3062 N N . ILE B 1 134 ? 17.631 7.881 56.421 1.00 9.75 113 ILE B N 1
ATOM 3063 C CA . ILE B 1 134 ? 17.592 6.828 57.431 1.00 9.60 113 ILE B CA 1
ATOM 3064 C C . ILE B 1 134 ? 18.146 5.535 56.840 1.00 9.40 113 ILE B C 1
ATOM 3065 O O . ILE B 1 134 ? 17.757 5.115 55.753 1.00 10.79 113 ILE B O 1
ATOM 3070 N N . SER B 1 135 ? 19.083 4.907 57.537 1.00 10.24 114 SER B N 1
ATOM 3071 C CA A SER B 1 135 ? 19.680 3.654 57.089 0.45 10.12 114 SER B CA 1
ATOM 3072 C CA C SER B 1 135 ? 19.655 3.683 56.992 0.55 10.51 114 SER B CA 1
ATOM 3073 C C . SER B 1 135 ? 18.577 2.611 56.909 1.00 10.34 114 SER B C 1
ATOM 3074 O O . SER B 1 135 ? 17.681 2.516 57.748 1.00 10.74 114 SER B O 1
ATOM 3079 N N . LEU B 1 136 ? 18.683 1.784 55.876 1.00 10.75 115 LEU B N 1
ATOM 3080 C CA . LEU B 1 136 ? 17.665 0.768 55.633 1.00 10.59 115 LEU B CA 1
ATOM 3081 C C . LEU B 1 136 ? 17.465 -0.128 56.852 1.00 10.02 115 LEU B C 1
ATOM 3082 O O . LEU B 1 136 ? 16.334 -0.494 57.191 1.00 10.63 115 LEU B O 1
ATOM 3087 N N . ALA B 1 137 ? 18.577 -0.486 57.508 1.00 9.59 116 ALA B N 1
ATOM 3088 C CA . ALA B 1 137 ? 18.546 -1.382 58.656 1.00 10.13 116 ALA B CA 1
ATOM 3089 C C . ALA B 1 137 ? 17.787 -0.772 59.832 1.00 9.12 116 ALA B C 1
ATOM 3090 O O . ALA B 1 137 ? 17.318 -1.493 60.698 1.00 11.05 116 ALA B O 1
ATOM 3092 N N . LYS B 1 138 ? 17.680 0.557 59.859 1.00 9.32 117 LYS B N 1
ATOM 3093 C CA . LYS B 1 138 ? 17.018 1.248 60.956 1.00 9.20 117 LYS B CA 1
ATOM 3094 C C . LYS B 1 138 ? 15.678 1.854 60.526 1.00 8.33 117 LYS B C 1
ATOM 3095 O O . LYS B 1 138 ? 15.025 2.546 61.319 1.00 9.02 117 LYS B O 1
ATOM 3101 N N . ASP B 1 139 ? 15.253 1.571 59.294 1.00 9.17 118 ASP B N 1
ATOM 3102 C CA . ASP B 1 139 ? 14.028 2.146 58.724 1.00 8.32 118 ASP B CA 1
ATOM 3103 C C . ASP B 1 139 ? 12.776 1.400 59.196 1.00 8.70 118 ASP B C 1
ATOM 3104 O O . ASP B 1 139 ? 12.004 0.883 58.394 1.00 9.50 118 ASP B O 1
ATOM 3109 N N . VAL B 1 140 ? 12.580 1.402 60.513 1.00 9.21 119 VAL B N 1
ATOM 3110 C CA . VAL B 1 140 ? 11.568 0.591 61.157 1.00 9.51 119 VAL B CA 1
ATOM 3111 C C . VAL B 1 140 ? 10.147 1.122 60.965 1.00 9.16 119 VAL B C 1
ATOM 3112 O O . VAL B 1 140 ? 9.183 0.402 61.190 1.00 10.65 119 VAL B O 1
ATOM 3116 N N . ASP B 1 141 ? 10.004 2.376 60.524 1.00 9.42 120 ASP B N 1
ATOM 3117 C CA . ASP B 1 141 ? 8.708 2.895 60.139 1.00 10.99 120 ASP B CA 1
ATOM 3118 C C . ASP B 1 141 ? 8.437 2.740 58.654 1.00 10.27 120 ASP B C 1
ATOM 3119 O O . ASP B 1 141 ? 7.356 3.068 58.206 1.00 11.58 120 ASP B O 1
ATOM 3124 N N . GLY B 1 142 ? 9.423 2.259 57.896 1.00 9.57 121 GLY B N 1
ATOM 3125 C CA . GLY B 1 142 ? 9.274 1.976 56.483 1.00 10.46 121 GLY B CA 1
ATOM 3126 C C . GLY B 1 142 ? 9.059 3.164 55.583 1.00 11.00 121 GLY B C 1
ATOM 3127 O O . GLY B 1 142 ? 8.171 3.144 54.718 1.00 14.16 121 GLY B O 1
ATOM 3128 N N . VAL B 1 143 ? 9.860 4.207 55.779 1.00 10.09 122 VAL B N 1
ATOM 3129 C CA . VAL B 1 143 ? 9.680 5.463 55.046 1.00 10.11 122 VAL B CA 1
ATOM 3130 C C . VAL B 1 143 ? 10.670 5.708 53.909 1.00 10.55 122 VAL B C 1
ATOM 3131 O O . VAL B 1 143 ? 10.497 6.682 53.175 1.00 11.82 122 VAL B O 1
ATOM 3135 N N . THR B 1 144 ? 11.720 4.885 53.784 1.00 10.51 123 THR B N 1
ATOM 3136 C CA . THR B 1 144 ? 12.706 5.179 52.753 1.00 9.82 123 THR B CA 1
ATOM 3137 C C . THR B 1 144 ? 12.234 4.814 51.350 1.00 10.37 123 THR B C 1
ATOM 3138 O O . THR B 1 144 ? 11.428 3.896 51.184 1.00 10.34 123 THR B O 1
ATOM 3142 N N . CYS B 1 145 ? 12.731 5.533 50.346 1.00 10.10 124 CYS B N 1
ATOM 3143 C CA . CYS B 1 145 ? 12.450 5.157 48.944 1.00 10.85 124 CYS B CA 1
ATOM 3144 C C . CYS B 1 145 ? 12.956 3.748 48.681 1.00 10.34 124 CYS B C 1
ATOM 3145 O O . CYS B 1 145 ? 12.283 2.957 48.017 1.00 11.62 124 CYS B O 1
ATOM 3148 N N . LEU B 1 146 ? 14.153 3.442 49.187 1.00 9.76 125 LEU B N 1
ATOM 3149 C CA . LEU B 1 146 ? 14.724 2.114 48.983 1.00 10.75 125 LEU B CA 1
ATOM 3150 C C . LEU B 1 146 ? 13.847 1.025 49.583 1.00 10.56 125 LEU B C 1
ATOM 3151 O O . LEU B 1 146 ? 13.584 -0.001 48.955 1.00 11.33 125 LEU B O 1
ATOM 3156 N N . GLY B 1 147 ? 13.374 1.254 50.805 1.00 10.55 126 GLY B N 1
ATOM 3157 C CA . GLY B 1 147 ? 12.495 0.293 51.446 1.00 9.97 126 GLY B CA 1
ATOM 3158 C C . GLY B 1 147 ? 11.205 0.095 50.683 1.00 10.74 126 GLY B C 1
ATOM 3159 O O . GLY B 1 147 ? 10.716 -1.031 50.569 1.00 10.09 126 GLY B O 1
ATOM 3160 N N . PHE B 1 148 ? 10.623 1.194 50.200 1.00 10.03 127 PHE B N 1
ATOM 3161 C CA . PHE B 1 148 ? 9.414 1.092 49.411 1.00 9.71 127 PHE B CA 1
ATOM 3162 C C . PHE B 1 148 ? 9.669 0.277 48.150 1.00 9.40 127 PHE B C 1
ATOM 3163 O O . PHE B 1 148 ? 8.887 -0.620 47.817 1.00 10.13 127 PHE B O 1
ATOM 3171 N N . GLY B 1 149 ? 10.766 0.578 47.460 1.00 10.08 128 GLY B N 1
ATOM 3172 C CA . GLY B 1 149 ? 11.081 -0.135 46.220 1.00 9.38 128 GLY B CA 1
ATOM 3173 C C . GLY B 1 149 ? 11.303 -1.616 46.473 1.00 10.68 128 GLY B C 1
ATOM 3174 O O . GLY B 1 149 ? 10.837 -2.463 45.717 1.00 12.09 128 GLY B O 1
ATOM 3175 N N . ARG B 1 150 ? 12.042 -1.935 47.527 1.00 11.18 129 ARG B N 1
ATOM 3176 C CA . ARG B 1 150 ? 12.293 -3.321 47.866 1.00 11.33 129 ARG B CA 1
ATOM 3177 C C . ARG B 1 150 ? 10.981 -4.046 48.153 1.00 11.48 129 ARG B C 1
ATOM 3178 O O . ARG B 1 150 ? 10.713 -5.125 47.603 1.00 12.70 129 ARG B O 1
ATOM 3186 N N . MET B 1 151 ? 10.140 -3.435 48.983 1.00 10.60 130 MET B N 1
ATOM 3187 C CA . MET B 1 151 ? 8.832 -4.022 49.304 1.00 11.89 130 MET B CA 1
ATOM 3188 C C . MET B 1 151 ? 8.020 -4.249 48.033 1.00 12.06 130 MET B C 1
ATOM 3189 O O . MET B 1 151 ? 7.439 -5.318 47.846 1.00 13.28 130 MET B O 1
ATOM 3194 N N . ALA B 1 152 ? 8.008 -3.256 47.143 1.00 11.68 131 ALA B N 1
ATOM 3195 C CA . ALA B 1 152 ? 7.201 -3.332 45.932 1.00 12.10 131 ALA B CA 1
ATOM 3196 C C . ALA B 1 152 ? 7.630 -4.489 45.040 1.00 12.98 131 ALA B C 1
ATOM 3197 O O . ALA B 1 152 ? 6.806 -5.015 44.296 1.00 16.15 131 ALA B O 1
ATOM 3199 N N . MET B 1 153 ? 8.913 -4.849 45.111 1.00 12.96 132 MET B N 1
ATOM 3200 C CA A MET B 1 153 ? 9.494 -5.895 44.277 0.50 13.79 132 MET B CA 1
ATOM 3201 C CA B MET B 1 153 ? 9.469 -5.924 44.297 0.50 14.03 132 MET B CA 1
ATOM 3202 C C . MET B 1 153 ? 9.710 -7.222 45.024 1.00 15.11 132 MET B C 1
ATOM 3203 O O . MET B 1 153 ? 10.386 -8.128 44.499 1.00 18.76 132 MET B O 1
ATOM 3212 N N . GLY B 1 154 ? 9.146 -7.336 46.220 1.00 13.89 133 GLY B N 1
ATOM 3213 C CA . GLY B 1 154 ? 9.194 -8.582 46.965 1.00 15.95 133 GLY B CA 1
ATOM 3214 C C . GLY B 1 154 ? 10.477 -8.878 47.715 1.00 16.59 133 GLY B C 1
ATOM 3215 O O . GLY B 1 154 ? 10.679 -10.010 48.166 1.00 20.49 133 GLY B O 1
ATOM 3216 N N . GLU B 1 155 ? 11.343 -7.880 47.837 1.00 14.85 134 GLU B N 1
ATOM 3217 C CA A GLU B 1 155 ? 12.574 -8.016 48.613 0.50 14.26 134 GLU B CA 1
ATOM 3218 C CA B GLU B 1 155 ? 12.588 -8.016 48.592 0.50 14.11 134 GLU B CA 1
ATOM 3219 C C . GLU B 1 155 ? 12.353 -7.625 50.059 1.00 15.24 134 GLU B C 1
ATOM 3220 O O . GLU B 1 155 ? 11.443 -6.854 50.372 1.00 16.11 134 GLU B O 1
ATOM 3231 N N . ALA B 1 156 ? 13.206 -8.137 50.934 1.00 15.44 135 ALA B N 1
ATOM 3232 C CA . ALA B 1 156 ? 13.092 -7.886 52.359 1.00 15.30 135 ALA B CA 1
ATOM 3233 C C . ALA B 1 156 ? 13.310 -6.422 52.692 1.00 14.90 135 ALA B C 1
ATOM 3234 O O . ALA B 1 156 ? 14.316 -5.849 52.330 1.00 15.75 135 ALA B O 1
ATOM 3236 N N . ALA B 1 157 ? 12.364 -5.855 53.434 1.00 13.78 136 ALA B N 1
ATOM 3237 C CA . ALA B 1 157 ? 12.466 -4.484 53.955 1.00 11.65 136 ALA B CA 1
ATOM 3238 C C . ALA B 1 157 ? 11.390 -4.292 55.003 1.00 10.43 136 ALA B C 1
ATOM 3239 O O . ALA B 1 157 ? 10.309 -4.870 54.895 1.00 12.60 136 ALA B O 1
ATOM 3241 N N . TYR B 1 158 ? 11.646 -3.440 55.988 1.00 9.90 137 TYR B N 1
ATOM 3242 C CA . TYR B 1 158 ? 10.578 -3.027 56.878 1.00 9.43 137 TYR B CA 1
ATOM 3243 C C . TYR B 1 158 ? 9.531 -2.252 56.091 1.00 9.00 137 TYR B C 1
ATOM 3244 O O . TYR B 1 158 ? 9.845 -1.362 55.310 1.00 10.12 137 TYR B O 1
ATOM 3253 N N . GLY B 1 159 ? 8.269 -2.594 56.323 1.00 9.39 138 GLY B N 1
ATOM 3254 C CA . GLY B 1 159 ? 7.179 -1.954 55.642 1.00 9.28 138 GLY B CA 1
ATOM 3255 C C . GLY B 1 159 ? 6.711 -0.700 56.327 1.00 8.25 138 GLY B C 1
ATOM 3256 O O . GLY B 1 159 ? 6.874 -0.540 57.525 1.00 9.16 138 GLY B O 1
ATOM 3257 N N . SER B 1 160 ? 6.132 0.204 55.550 1.00 9.03 139 SER B N 1
ATOM 3258 C CA A SER B 1 160 ? 5.513 1.396 56.097 0.50 9.55 139 SER B CA 1
ATOM 3259 C CA B SER B 1 160 ? 5.527 1.388 56.122 0.50 9.88 139 SER B CA 1
ATOM 3260 C C . SER B 1 160 ? 4.533 0.955 57.187 1.00 8.94 139 SER B C 1
ATOM 3261 O O . SER B 1 160 ? 3.684 0.086 56.963 1.00 9.49 139 SER B O 1
ATOM 3266 N N . ALA B 1 161 ? 4.651 1.544 58.362 1.00 9.11 140 ALA B N 1
ATOM 3267 C CA . ALA B 1 161 ? 3.960 1.008 59.519 1.00 8.88 140 ALA B CA 1
ATOM 3268 C C . ALA B 1 161 ? 2.444 0.890 59.388 1.00 8.66 140 ALA B C 1
ATOM 3269 O O . ALA B 1 161 ? 1.866 -0.137 59.751 1.00 9.77 140 ALA B O 1
ATOM 3271 N N . THR B 1 162 ? 1.782 1.930 58.899 1.00 9.54 141 THR B N 1
ATOM 3272 C CA . THR B 1 162 ? 0.326 1.903 58.809 1.00 10.07 141 THR B CA 1
ATOM 3273 C C . THR B 1 162 ? -0.167 0.844 57.823 1.00 9.37 141 THR B C 1
ATOM 3274 O O . THR B 1 162 ? -0.944 -0.018 58.210 1.00 9.52 141 THR B O 1
ATOM 3278 N N . PRO B 1 163 ? 0.315 0.868 56.553 1.00 9.40 142 PRO B N 1
ATOM 3279 C CA . PRO B 1 163 ? -0.165 -0.188 55.651 1.00 9.96 142 PRO B CA 1
ATOM 3280 C C . PRO B 1 163 ? 0.254 -1.586 56.065 1.00 9.01 142 PRO B C 1
ATOM 3281 O O . PRO B 1 163 ? -0.527 -2.543 55.870 1.00 10.04 142 PRO B O 1
ATOM 3285 N N . ALA B 1 164 ? 1.460 -1.752 56.619 1.00 8.90 143 ALA B N 1
ATOM 3286 C CA . ALA B 1 164 ? 1.860 -3.086 57.067 1.00 9.57 143 ALA B CA 1
ATOM 3287 C C . ALA B 1 164 ? 0.931 -3.555 58.209 1.00 9.02 143 ALA B C 1
ATOM 3288 O O . ALA B 1 164 ? 0.572 -4.714 58.288 1.00 9.73 143 ALA B O 1
ATOM 3290 N N . GLY B 1 165 ? 0.571 -2.638 59.104 1.00 9.19 144 GLY B N 1
ATOM 3291 C CA . GLY B 1 165 ? -0.377 -2.932 60.177 1.00 9.70 144 GLY B CA 1
ATOM 3292 C C . GLY B 1 165 ? -1.726 -3.385 59.625 1.00 9.23 144 GLY B C 1
ATOM 3293 O O . GLY B 1 165 ? -2.359 -4.315 60.143 1.00 9.99 144 GLY B O 1
ATOM 3294 N N . ILE B 1 166 ? -2.166 -2.717 58.574 1.00 9.79 145 ILE B N 1
ATOM 3295 C CA . ILE B 1 166 ? -3.403 -3.080 57.886 1.00 9.25 145 ILE B CA 1
ATOM 3296 C C . ILE B 1 166 ? -3.320 -4.483 57.306 1.00 9.22 145 ILE B C 1
ATOM 3297 O O . ILE B 1 166 ? -4.222 -5.304 57.498 1.00 10.27 145 ILE B O 1
ATOM 3302 N N . MET B 1 167 ? -2.242 -4.791 56.613 1.00 9.93 146 MET B N 1
ATOM 3303 C CA . MET B 1 167 ? -2.073 -6.142 56.082 1.00 9.75 146 MET B CA 1
ATOM 3304 C C . MET B 1 167 ? -2.132 -7.181 57.203 1.00 9.51 146 MET B C 1
ATOM 3305 O O . MET B 1 167 ? -2.742 -8.236 57.029 1.00 11.56 146 MET B O 1
ATOM 3310 N N . THR B 1 168 ? -1.521 -6.880 58.349 1.00 10.19 147 THR B N 1
ATOM 3311 C CA . THR B 1 168 ? -1.552 -7.786 59.473 1.00 10.14 147 THR B CA 1
ATOM 3312 C C . THR B 1 168 ? -2.966 -7.985 60.013 1.00 10.84 147 THR B C 1
ATOM 3313 O O . THR B 1 168 ? -3.363 -9.120 60.293 1.00 12.27 147 THR B O 1
ATOM 3317 N N . ILE B 1 169 ? -3.724 -6.898 60.148 1.00 11.17 148 ILE B N 1
ATOM 3318 C CA . ILE B 1 169 ? -5.124 -6.995 60.561 1.00 11.37 148 ILE B CA 1
ATOM 3319 C C . ILE B 1 169 ? -5.907 -7.896 59.611 1.00 11.85 148 ILE B C 1
ATOM 3320 O O . ILE B 1 169 ? -6.662 -8.764 60.047 1.00 14.46 148 ILE B O 1
ATOM 3325 N N . LEU B 1 170 ? -5.718 -7.694 58.315 1.00 11.45 149 LEU B N 1
ATOM 3326 C CA . LEU B 1 170 ? -6.485 -8.459 57.332 1.00 11.86 149 LEU B CA 1
ATOM 3327 C C . LEU B 1 170 ? -6.090 -9.935 57.425 1.00 12.79 149 LEU B C 1
ATOM 3328 O O . LEU B 1 170 ? -6.936 -10.825 57.484 1.00 14.03 149 LEU B O 1
ATOM 3333 N N . LYS B 1 171 ? -4.790 -10.214 57.460 1.00 13.35 150 LYS B N 1
ATOM 3334 C CA A LYS B 1 171 ? -4.352 -11.600 57.461 0.50 14.64 150 LYS B CA 1
ATOM 3335 C CA B LYS B 1 171 ? -4.286 -11.596 57.504 0.50 14.80 150 LYS B CA 1
ATOM 3336 C C . LYS B 1 171 ? -4.775 -12.335 58.745 1.00 13.98 150 LYS B C 1
ATOM 3337 O O . LYS B 1 171 ? -5.266 -13.490 58.685 1.00 17.40 150 LYS B O 1
ATOM 3348 N N . GLU B 1 172 ? -4.664 -11.673 59.891 1.00 14.18 151 GLU B N 1
ATOM 3349 C CA . GLU B 1 172 ? -4.991 -12.327 61.154 1.00 15.19 151 GLU B CA 1
ATOM 3350 C C . GLU B 1 172 ? -6.483 -12.447 61.413 1.00 15.43 151 GLU B C 1
ATOM 3351 O O . GLU B 1 172 ? -6.896 -13.152 62.323 1.00 21.09 151 GLU B O 1
ATOM 3357 N N . ASN B 1 173 ? -7.286 -11.804 60.572 1.00 13.77 152 ASN B N 1
ATOM 3358 C CA . ASN B 1 173 ? -8.737 -11.966 60.594 1.00 14.66 152 ASN B CA 1
ATOM 3359 C C . ASN B 1 173 ? -9.217 -12.797 59.395 1.00 14.65 152 ASN B C 1
ATOM 3360 O O . ASN B 1 173 ? -10.423 -12.854 59.103 1.00 17.23 152 ASN B O 1
ATOM 3365 N N . ASN B 1 174 ? -8.274 -13.464 58.723 1.00 15.23 153 ASN B N 1
ATOM 3366 C CA . ASN B 1 174 ? -8.594 -14.398 57.634 1.00 16.19 153 ASN B CA 1
ATOM 3367 C C . ASN B 1 174 ? -9.397 -13.758 56.496 1.00 14.78 153 ASN B C 1
ATOM 3368 O O . ASN B 1 174 ? -10.257 -14.387 55.886 1.00 17.95 153 ASN B O 1
ATOM 3373 N N . ILE B 1 175 ? -9.105 -12.497 56.219 1.00 14.08 154 ILE B N 1
ATOM 3374 C CA . ILE B 1 175 ? -9.745 -11.791 55.123 1.00 13.53 154 ILE B CA 1
ATOM 3375 C C . ILE B 1 175 ? -9.123 -12.209 53.796 1.00 14.66 154 ILE B C 1
ATOM 3376 O O . ILE B 1 175 ? -7.915 -12.174 53.636 1.00 17.15 154 ILE B O 1
ATOM 3381 N N . GLU B 1 176 ? -9.962 -12.598 52.843 1.00 16.43 155 GLU B N 1
ATOM 3382 C CA . GLU B 1 176 ? -9.518 -12.967 51.516 1.00 17.72 155 GLU B CA 1
ATOM 3383 C C . GLU B 1 176 ? -9.102 -11.720 50.757 1.00 15.60 155 GLU B C 1
ATOM 3384 O O . GLU B 1 176 ? -9.850 -10.746 50.701 1.00 17.35 155 GLU B O 1
ATOM 3390 N N . ILE B 1 177 ? -7.911 -11.761 50.172 1.00 14.11 156 ILE B N 1
ATOM 3391 C CA . ILE B 1 177 ? -7.385 -10.634 49.390 1.00 13.06 156 ILE B CA 1
ATOM 3392 C C . ILE B 1 177 ? -7.144 -11.023 47.936 1.00 14.15 156 ILE B C 1
ATOM 3393 O O . ILE B 1 177 ? -7.454 -10.246 47.032 1.00 13.53 156 ILE B O 1
ATOM 3398 N N . ALA B 1 178 ? -6.577 -12.205 47.708 1.00 13.96 157 ALA B N 1
ATOM 3399 C CA . ALA B 1 178 ? -6.226 -12.637 46.357 1.00 13.92 157 ALA B CA 1
ATOM 3400 C C . ALA B 1 178 ? -7.471 -12.641 45.464 1.00 13.62 157 ALA B C 1
ATOM 3401 O O . ALA B 1 178 ? -8.510 -13.198 45.827 1.00 16.78 157 ALA B O 1
ATOM 3403 N N . GLY B 1 179 ? -7.358 -12.003 44.304 1.00 14.58 158 GLY B N 1
ATOM 3404 C CA . GLY B 1 179 ? -8.457 -11.918 43.347 1.00 14.55 158 GLY B CA 1
ATOM 3405 C C . GLY B 1 179 ? -9.504 -10.857 43.620 1.00 14.83 158 GLY B C 1
ATOM 3406 O O . GLY B 1 179 ? -10.375 -10.620 42.792 1.00 16.79 158 GLY B O 1
ATOM 3407 N N . LYS B 1 180 ? -9.456 -10.239 44.791 1.00 13.72 159 LYS B N 1
ATOM 3408 C CA . LYS B 1 180 ? -10.408 -9.198 45.134 1.00 13.31 159 LYS B CA 1
ATOM 3409 C C . LYS B 1 180 ? -9.984 -7.873 44.513 1.00 12.19 159 LYS B C 1
ATOM 3410 O O . LYS B 1 180 ? -8.796 -7.650 44.276 1.00 13.56 159 LYS B O 1
ATOM 3416 N N . HIS B 1 181 ? -10.953 -6.991 44.298 1.00 11.86 160 HIS B N 1
ATOM 3417 C CA . HIS B 1 181 ? -10.691 -5.642 43.816 1.00 11.51 160 HIS B CA 1
ATOM 3418 C C . HIS B 1 181 ? -10.547 -4.722 45.007 1.00 11.23 160 HIS B C 1
ATOM 3419 O O . HIS B 1 181 ? -11.505 -4.453 45.736 1.00 12.10 160 HIS B O 1
ATOM 3426 N N . ALA B 1 182 ? -9.322 -4.272 45.253 1.00 11.09 161 ALA B N 1
ATOM 3427 C CA . ALA B 1 182 ? -9.035 -3.344 46.340 1.00 10.86 161 ALA B CA 1
ATOM 3428 C C . ALA B 1 182 ? -8.903 -1.936 45.755 1.00 10.67 161 ALA B C 1
ATOM 3429 O O . ALA B 1 182 ? -8.201 -1.738 44.764 1.00 11.92 161 ALA B O 1
ATOM 3431 N N . VAL B 1 183 ? -9.580 -0.980 46.375 1.00 10.04 162 VAL B N 1
ATOM 3432 C CA . VAL B 1 183 ? -9.539 0.424 45.996 1.00 10.49 162 VAL B CA 1
ATOM 3433 C C . VAL B 1 183 ? -8.917 1.187 47.170 1.00 11.18 162 VAL B C 1
ATOM 3434 O O . VAL B 1 183 ? -9.398 1.144 48.296 1.00 10.96 162 VAL B O 1
ATOM 3438 N N . VAL B 1 184 ? -7.797 1.845 46.886 1.00 10.27 163 VAL B N 1
ATOM 3439 C CA . VAL B 1 184 ? -7.085 2.654 47.867 1.00 9.77 163 VAL B CA 1
ATOM 3440 C C . VAL B 1 184 ? -7.356 4.105 47.491 1.00 9.41 163 VAL B C 1
ATOM 3441 O O . VAL B 1 184 ? -6.999 4.537 46.404 1.00 10.42 163 VAL B O 1
ATOM 3445 N N . VAL B 1 185 ? -8.050 4.828 48.375 1.00 10.85 164 VAL B N 1
ATOM 3446 C CA . VAL B 1 185 ? -8.365 6.228 48.148 1.00 11.29 164 VAL B CA 1
ATOM 3447 C C . VAL B 1 185 ? -7.324 7.044 48.919 1.00 11.27 164 VAL B C 1
ATOM 3448 O O . VAL B 1 185 ? -7.346 7.120 50.161 1.00 12.16 164 VAL B O 1
ATOM 3452 N N . GLY B 1 186 ? -6.413 7.636 48.168 1.00 10.84 165 GLY B N 1
ATOM 3453 C CA . GLY B 1 186 ? -5.258 8.346 48.698 1.00 11.35 165 GLY B CA 1
ATOM 3454 C C . GLY B 1 186 ? -3.992 7.675 48.177 1.00 10.82 165 GLY B C 1
ATOM 3455 O O . GLY B 1 186 ? -3.944 6.449 48.034 1.00 12.03 165 GLY B O 1
ATOM 3456 N N . ARG B 1 187 ? -2.972 8.483 47.890 1.00 11.21 166 ARG B N 1
ATOM 3457 C CA . ARG B 1 187 ? -1.742 7.982 47.287 1.00 10.92 166 ARG B CA 1
ATOM 3458 C C . ARG B 1 187 ? -0.500 8.551 47.952 1.00 10.77 166 ARG B C 1
ATOM 3459 O O . ARG B 1 187 ? 0.533 8.723 47.292 1.00 13.25 166 ARG B O 1
ATOM 3467 N N . SER B 1 188 ? -0.586 8.853 49.245 1.00 11.99 167 SER B N 1
ATOM 3468 C CA . SER B 1 188 ? 0.566 9.436 49.908 1.00 12.56 167 SER B CA 1
ATOM 3469 C C . SER B 1 188 ? 1.732 8.468 49.910 1.00 12.79 167 SER B C 1
ATOM 3470 O O . SER B 1 188 ? 1.559 7.241 49.845 1.00 12.43 167 SER B O 1
ATOM 3473 N N . ALA B 1 189 ? 2.922 9.052 50.001 1.00 16.65 168 ALA B N 1
ATOM 3474 C CA . ALA B 1 189 ? 4.158 8.298 49.972 1.00 16.14 168 ALA B CA 1
ATOM 3475 C C . ALA B 1 189 ? 4.254 7.278 51.086 1.00 15.44 168 ALA B C 1
ATOM 3476 O O . ALA B 1 189 ? 4.826 6.223 50.887 1.00 16.43 168 ALA B O 1
ATOM 3478 N N . ILE B 1 190 ? 3.728 7.601 52.267 1.00 17.37 169 ILE B N 1
ATOM 3479 C CA . ILE B 1 190 ? 3.880 6.714 53.421 1.00 19.84 169 ILE B CA 1
ATOM 3480 C C . ILE B 1 190 ? 2.630 5.929 53.777 1.00 16.18 169 ILE B C 1
ATOM 3481 O O . ILE B 1 190 ? 2.672 5.127 54.714 1.00 18.58 169 ILE B O 1
ATOM 3486 N N . LEU B 1 191 ? 1.524 6.135 53.040 1.00 14.03 170 LEU B N 1
ATOM 3487 C CA . LEU B 1 191 ? 0.313 5.387 53.304 1.00 13.40 170 LEU B CA 1
ATOM 3488 C C . LEU B 1 191 ? -0.280 4.820 52.025 1.00 10.75 170 LEU B C 1
ATOM 3489 O O . LEU B 1 191 ? -0.144 3.618 51.794 1.00 10.43 170 LEU B O 1
ATOM 3494 N N . GLY B 1 192 ? -0.903 5.647 51.185 1.00 11.83 171 GLY B N 1
ATOM 3495 C CA . GLY B 1 192 ? -1.641 5.133 50.027 1.00 11.48 171 GLY B CA 1
ATOM 3496 C C . GLY B 1 192 ? -0.781 4.316 49.069 1.00 9.84 171 GLY B C 1
ATOM 3497 O O . GLY B 1 192 ? -1.177 3.232 48.643 1.00 10.05 171 GLY B O 1
ATOM 3498 N N . LYS B 1 193 ? 0.384 4.841 48.710 1.00 10.28 172 LYS B N 1
ATOM 3499 C CA . LYS B 1 193 ? 1.251 4.124 47.764 1.00 9.74 172 LYS B CA 1
ATOM 3500 C C . LYS B 1 193 ? 1.728 2.772 48.321 1.00 9.78 172 LYS B C 1
ATOM 3501 O O . LYS B 1 193 ? 1.559 1.744 47.652 1.00 10.12 172 LYS B O 1
ATOM 3507 N N . PRO B 1 194 ? 2.311 2.738 49.536 1.00 9.71 173 PRO B N 1
ATOM 3508 C CA . PRO B 1 194 ? 2.691 1.403 50.049 1.00 9.48 173 PRO B CA 1
ATOM 3509 C C . PRO B 1 194 ? 1.499 0.471 50.246 1.00 8.90 173 PRO B C 1
ATOM 3510 O O . PRO B 1 194 ? 1.616 -0.728 50.033 1.00 9.15 173 PRO B O 1
ATOM 3514 N N . MET B 1 195 ? 0.370 1.010 50.683 1.00 8.71 174 MET B N 1
ATOM 3515 C CA . MET B 1 195 ? -0.836 0.200 50.838 1.00 9.09 174 MET B CA 1
ATOM 3516 C C . MET B 1 195 ? -1.179 -0.504 49.537 1.00 9.12 174 MET B C 1
ATOM 3517 O O . MET B 1 195 ? -1.459 -1.693 49.518 1.00 9.93 174 MET B O 1
ATOM 3522 N N . ALA B 1 196 ? -1.171 0.259 48.450 1.00 9.29 175 ALA B N 1
ATOM 3523 C CA . ALA B 1 196 ? -1.482 -0.274 47.142 1.00 9.80 175 ALA B CA 1
ATOM 3524 C C . ALA B 1 196 ? -0.515 -1.391 46.757 1.00 9.97 175 ALA B C 1
ATOM 3525 O O . ALA B 1 196 ? -0.933 -2.440 46.256 1.00 11.70 175 ALA B O 1
ATOM 3527 N N . MET B 1 197 ? 0.778 -1.177 46.999 1.00 10.18 176 MET B N 1
ATOM 3528 C CA . MET B 1 197 ? 1.771 -2.165 46.599 1.00 10.65 176 MET B CA 1
ATOM 3529 C C . MET B 1 197 ? 1.674 -3.422 47.442 1.00 9.95 176 MET B C 1
ATOM 3530 O O . MET B 1 197 ? 1.866 -4.538 46.933 1.00 10.76 176 MET B O 1
ATOM 3535 N N . MET B 1 198 ? 1.364 -3.256 48.728 1.00 9.37 177 MET B N 1
ATOM 3536 C CA . MET B 1 198 ? 1.173 -4.407 49.614 1.00 9.91 177 MET B CA 1
ATOM 3537 C C . MET B 1 198 ? -0.039 -5.238 49.213 1.00 9.77 177 MET B C 1
ATOM 3538 O O . MET B 1 198 ? 0.026 -6.469 49.194 1.00 11.66 177 MET B O 1
ATOM 3543 N N . LEU B 1 199 ? -1.136 -4.571 48.874 1.00 10.12 178 LEU B N 1
ATOM 3544 C CA . LEU B 1 199 ? -2.326 -5.283 48.411 1.00 9.82 178 LEU B CA 1
ATOM 3545 C C . LEU B 1 199 ? -2.069 -6.009 47.094 1.00 10.12 178 LEU B C 1
ATOM 3546 O O . LEU B 1 199 ? -2.551 -7.132 46.888 1.00 11.03 178 LEU B O 1
ATOM 3551 N N . LEU B 1 200 ? -1.306 -5.378 46.216 1.00 10.12 179 LEU B N 1
ATOM 3552 C CA . LEU B 1 200 ? -0.927 -5.987 44.935 1.00 11.01 179 LEU B CA 1
ATOM 3553 C C . LEU B 1 200 ? -0.088 -7.245 45.157 1.00 11.64 179 LEU B C 1
ATOM 3554 O O . LEU B 1 200 ? -0.318 -8.270 44.516 1.00 13.59 179 LEU B O 1
ATOM 3559 N N . GLN B 1 201 ? 0.868 -7.181 46.081 1.00 12.52 180 GLN B N 1
ATOM 3560 C CA . GLN B 1 201 ? 1.700 -8.349 46.422 1.00 14.23 180 GLN B CA 1
ATOM 3561 C C . GLN B 1 201 ? 0.854 -9.504 46.968 1.00 13.28 180 GLN B C 1
ATOM 3562 O O . GLN B 1 201 ? 1.203 -10.677 46.768 1.00 16.19 180 GLN B O 1
ATOM 3568 N N . ALA B 1 202 ? -0.246 -9.165 47.644 1.00 13.24 181 ALA B N 1
ATOM 3569 C CA . ALA B 1 202 ? -1.221 -10.129 48.138 1.00 12.96 181 ALA B CA 1
ATOM 3570 C C . ALA B 1 202 ? -2.251 -10.557 47.074 1.00 12.03 181 ALA B C 1
ATOM 3571 O O . ALA B 1 202 ? -3.215 -11.258 47.389 1.00 14.09 181 ALA B O 1
ATOM 3573 N N . ASN B 1 203 ? -2.020 -10.156 45.826 1.00 12.24 182 ASN B N 1
ATOM 3574 C CA . ASN B 1 203 ? -2.796 -10.606 44.669 1.00 12.42 182 ASN B CA 1
ATOM 3575 C C . ASN B 1 203 ? -4.173 -9.988 44.479 1.00 11.93 182 ASN B C 1
ATOM 3576 O O . ASN B 1 203 ? -4.974 -10.491 43.701 1.00 12.76 182 ASN B O 1
ATOM 3581 N N . ALA B 1 204 ? -4.431 -8.869 45.161 1.00 11.49 183 ALA B N 1
ATOM 3582 C CA . ALA B 1 204 ? -5.595 -8.048 44.842 1.00 10.48 183 ALA B CA 1
ATOM 3583 C C . ALA B 1 204 ? -5.351 -7.381 43.504 1.00 10.45 183 ALA B C 1
ATOM 3584 O O . ALA B 1 204 ? -4.203 -7.083 43.149 1.00 10.81 183 ALA B O 1
ATOM 3586 N N . THR B 1 205 ? -6.424 -7.135 42.761 1.00 10.88 184 THR B N 1
ATOM 3587 C CA . THR B 1 205 ? -6.435 -6.129 41.699 1.00 10.45 184 THR B CA 1
ATOM 3588 C C . THR B 1 205 ? -6.564 -4.795 42.413 1.00 11.19 184 THR B C 1
ATOM 3589 O O . THR B 1 205 ? -7.408 -4.659 43.280 1.00 12.88 184 THR B O 1
ATOM 3593 N N . VAL B 1 206 ? -5.708 -3.837 42.098 1.00 9.19 185 VAL B N 1
ATOM 3594 C CA . VAL B 1 206 ? -5.664 -2.600 42.890 1.00 8.73 185 VAL B CA 1
ATOM 3595 C C . VAL B 1 206 ? -5.919 -1.362 42.047 1.00 10.12 185 VAL B C 1
ATOM 3596 O O . VAL B 1 206 ? -5.301 -1.176 40.998 1.00 10.42 185 VAL B O 1
ATOM 3600 N N . THR B 1 207 ? -6.867 -0.541 42.507 1.00 9.22 186 THR B N 1
ATOM 3601 C CA . THR B 1 207 ? -7.106 0.766 41.949 1.00 9.73 186 THR B CA 1
ATOM 3602 C C . THR B 1 207 ? -6.672 1.818 42.960 1.00 10.05 186 THR B C 1
ATOM 3603 O O . THR B 1 207 ? -7.082 1.767 44.109 1.00 11.58 186 THR B O 1
ATOM 3607 N N . ILE B 1 208 ? -5.884 2.776 42.498 1.00 9.65 187 ILE B N 1
ATOM 3608 C CA . ILE B 1 208 ? -5.382 3.873 43.320 1.00 10.05 187 ILE B CA 1
ATOM 3609 C C . ILE B 1 208 ? -6.030 5.180 42.861 1.00 9.47 187 ILE B C 1
ATOM 3610 O O . ILE B 1 208 ? -5.924 5.586 41.695 1.00 9.87 187 ILE B O 1
ATOM 3615 N N . CYS B 1 209 ? -6.718 5.817 43.811 1.00 10.51 188 CYS B N 1
ATOM 3616 C CA . CYS B 1 209 ? -7.471 7.045 43.607 1.00 10.93 188 CYS B CA 1
ATOM 3617 C C . CYS B 1 209 ? -6.855 8.202 44.387 1.00 10.83 188 CYS B C 1
ATOM 3618 O O . CYS B 1 209 ? -6.090 8.010 45.328 1.00 11.50 188 CYS B O 1
ATOM 3621 N N . HIS B 1 210 ? -7.208 9.412 43.979 1.00 11.27 189 HIS B N 1
ATOM 3622 C CA . HIS B 1 210 ? -6.627 10.622 44.564 1.00 11.88 189 HIS B CA 1
ATOM 3623 C C . HIS B 1 210 ? -7.522 11.795 44.243 1.00 12.80 189 HIS B C 1
ATOM 3624 O O . HIS B 1 210 ? -8.645 11.617 43.757 1.00 12.53 189 HIS B O 1
ATOM 3631 N N . SER B 1 211 ? -7.055 13.000 44.533 1.00 14.17 190 SER B N 1
ATOM 3632 C CA . SER B 1 211 ? -7.905 14.184 44.416 1.00 13.74 190 SER B CA 1
ATOM 3633 C C . SER B 1 211 ? -8.332 14.513 42.992 1.00 13.94 190 SER B C 1
ATOM 3634 O O . SER B 1 211 ? -9.290 15.282 42.807 1.00 16.57 190 SER B O 1
ATOM 3637 N N . ARG B 1 212 ? -7.638 13.970 41.991 1.00 13.97 191 ARG B N 1
ATOM 3638 C CA . ARG B 1 212 ? -8.016 14.189 40.598 1.00 14.90 191 ARG B CA 1
ATOM 3639 C C . ARG B 1 212 ? -8.822 13.038 39.988 1.00 13.59 191 ARG B C 1
ATOM 3640 O O . ARG B 1 212 ? -9.134 13.061 38.803 1.00 14.87 191 ARG B O 1
ATOM 3648 N N . THR B 1 213 ? -9.183 12.052 40.801 1.00 12.78 192 THR B N 1
ATOM 3649 C CA . THR B 1 213 ? -10.018 10.953 40.342 1.00 12.61 192 THR B CA 1
ATOM 3650 C C . THR B 1 213 ? -11.440 11.417 40.040 1.00 12.84 192 THR B C 1
ATOM 3651 O O . THR B 1 213 ? -12.068 12.118 40.851 1.00 15.45 192 THR B O 1
ATOM 3655 N N . GLN B 1 214 ? -11.920 11.002 38.876 1.00 12.78 193 GLN B N 1
ATOM 3656 C CA A GLN B 1 214 ? -13.299 11.197 38.428 0.50 13.33 193 GLN B CA 1
ATOM 3657 C CA B GLN B 1 214 ? -13.303 11.218 38.482 0.50 13.40 193 GLN B CA 1
ATOM 3658 C C . GLN B 1 214 ? -14.101 9.950 38.771 1.00 13.56 193 GLN B C 1
ATOM 3659 O O . GLN B 1 214 ? -13.547 8.862 38.826 1.00 14.24 193 GLN B O 1
ATOM 3670 N N . ASN B 1 215 ? -15.402 10.106 38.998 1.00 14.57 194 ASN B N 1
ATOM 3671 C CA . ASN B 1 215 ? -16.278 8.973 39.304 1.00 13.80 194 ASN B CA 1
ATOM 3672 C C . ASN B 1 215 ? -15.839 8.185 40.542 1.00 13.20 194 ASN B C 1
ATOM 3673 O O . ASN B 1 215 ? -15.964 6.966 40.605 1.00 12.82 194 ASN B O 1
ATOM 3678 N N . LEU B 1 216 ? -15.340 8.904 41.541 1.00 13.83 195 LEU B N 1
ATOM 3679 C CA . LEU B 1 216 ? -14.909 8.246 42.779 1.00 12.83 195 LEU B CA 1
ATOM 3680 C C . LEU B 1 216 ? -16.006 7.388 43.408 1.00 13.63 195 LEU B C 1
ATOM 3681 O O . LEU B 1 216 ? -15.727 6.259 43.813 1.00 13.73 195 LEU B O 1
ATOM 3686 N N . PRO B 1 217 ? -17.254 7.900 43.488 1.00 14.88 196 PRO B N 1
ATOM 3687 C CA . PRO B 1 217 ? -18.275 7.055 44.130 1.00 14.60 196 PRO B CA 1
ATOM 3688 C C . PRO B 1 217 ? -18.463 5.706 43.442 1.00 14.07 196 PRO B C 1
ATOM 3689 O O . PRO B 1 217 ? -18.648 4.693 44.102 1.00 14.81 196 PRO B O 1
ATOM 3693 N N . GLU B 1 218 ? -18.363 5.688 42.116 1.00 13.45 197 GLU B N 1
ATOM 3694 C CA . GLU B 1 218 ? -18.529 4.451 41.361 1.00 14.82 197 GLU B CA 1
ATOM 3695 C C . GLU B 1 218 ? -17.341 3.519 41.567 1.00 12.97 197 GLU B C 1
ATOM 3696 O O . GLU B 1 218 ? -17.518 2.310 41.687 1.00 13.41 197 GLU B O 1
ATOM 3702 N N . LEU B 1 219 ? -16.124 4.066 41.567 1.00 12.49 198 LEU B N 1
ATOM 3703 C CA . LEU B 1 219 ? -14.937 3.225 41.796 1.00 12.45 198 LEU B CA 1
ATOM 3704 C C . LEU B 1 219 ? -14.958 2.601 43.188 1.00 12.33 198 LEU B C 1
ATOM 3705 O O . LEU B 1 219 ? -14.639 1.431 43.356 1.00 13.49 198 LEU B O 1
ATOM 3710 N N . VAL B 1 220 ? -15.376 3.376 44.181 1.00 12.67 199 VAL B N 1
ATOM 3711 C CA . VAL B 1 220 ? -15.463 2.852 45.547 1.00 12.84 199 VAL B CA 1
ATOM 3712 C C . VAL B 1 220 ? -16.524 1.746 45.587 1.00 13.17 199 VAL B C 1
ATOM 3713 O O . VAL B 1 220 ? -16.330 0.710 46.221 1.00 13.39 199 VAL B O 1
ATOM 3717 N N . LYS B 1 221 ? -17.645 1.952 44.884 1.00 12.68 200 LYS B N 1
ATOM 3718 C CA . LYS B 1 221 ? -18.702 0.945 44.835 1.00 13.91 200 LYS B CA 1
ATOM 3719 C C . LYS B 1 221 ? -18.300 -0.371 44.183 1.00 12.68 200 LYS B C 1
ATOM 3720 O O . LYS B 1 221 ? -18.890 -1.408 44.456 1.00 14.69 200 LYS B O 1
ATOM 3726 N N . GLN B 1 222 ? -17.277 -0.332 43.331 1.00 12.45 201 GLN B N 1
ATOM 3727 C CA . GLN B 1 222 ? -16.724 -1.541 42.731 1.00 13.63 201 GLN B CA 1
ATOM 3728 C C . GLN B 1 222 ? -15.802 -2.335 43.660 1.00 13.73 201 GLN B C 1
ATOM 3729 O O . GLN B 1 222 ? -15.472 -3.489 43.368 1.00 15.98 201 GLN B O 1
ATOM 3735 N N . ALA B 1 223 ? -15.384 -1.720 44.768 1.00 12.41 202 ALA B N 1
ATOM 3736 C CA . ALA B 1 223 ? -14.352 -2.294 45.639 1.00 12.51 202 ALA B CA 1
ATOM 3737 C C . ALA B 1 223 ? -14.871 -3.415 46.551 1.00 11.91 202 ALA B C 1
ATOM 3738 O O . ALA B 1 223 ? -15.841 -3.238 47.291 1.00 16.46 202 ALA B O 1
ATOM 3740 N N . ASP B 1 224 ? -14.172 -4.539 46.528 1.00 11.29 203 ASP B N 1
ATOM 3741 C CA . ASP B 1 224 ? -14.324 -5.584 47.517 1.00 12.36 203 ASP B CA 1
ATOM 3742 C C . ASP B 1 224 ? -13.631 -5.221 48.824 1.00 11.81 203 ASP B C 1
ATOM 3743 O O . ASP B 1 224 ? -14.040 -5.679 49.897 1.00 12.17 203 ASP B O 1
ATOM 3748 N N . ILE B 1 225 ? -12.522 -4.486 48.700 1.00 11.60 204 ILE B N 1
ATOM 3749 C CA . ILE B 1 225 ? -11.753 -3.987 49.843 1.00 11.20 204 ILE B CA 1
ATOM 3750 C C . ILE B 1 225 ? -11.532 -2.505 49.613 1.00 11.11 204 ILE B C 1
ATOM 3751 O O . ILE B 1 225 ? -11.049 -2.130 48.552 1.00 10.87 204 ILE B O 1
ATOM 3756 N N . ILE B 1 226 ? -11.938 -1.673 50.568 1.00 10.32 205 ILE B N 1
ATOM 3757 C CA A ILE B 1 226 ? -11.797 -0.233 50.429 0.50 11.23 205 ILE B CA 1
ATOM 3758 C CA B ILE B 1 226 ? -11.810 -0.212 50.477 0.50 11.74 205 ILE B CA 1
ATOM 3759 C C . ILE B 1 226 ? -10.871 0.266 51.549 1.00 12.33 205 ILE B C 1
ATOM 3760 O O . ILE B 1 226 ? -11.068 -0.063 52.710 1.00 14.67 205 ILE B O 1
ATOM 3769 N N . VAL B 1 227 ? -9.847 1.038 51.175 1.00 12.10 206 VAL B N 1
ATOM 3770 C CA . VAL B 1 227 ? -8.957 1.660 52.156 1.00 12.09 206 VAL B CA 1
ATOM 3771 C C . VAL B 1 227 ? -9.090 3.162 52.036 1.00 11.94 206 VAL B C 1
ATOM 3772 O O . VAL B 1 227 ? -8.806 3.727 50.978 1.00 13.17 206 VAL B O 1
ATOM 3776 N N . GLY B 1 228 ? -9.564 3.806 53.106 1.00 12.29 207 GLY B N 1
ATOM 3777 C CA . GLY B 1 228 ? -9.648 5.260 53.152 1.00 12.63 207 GLY B CA 1
ATOM 3778 C C . GLY B 1 228 ? -8.378 5.856 53.736 1.00 11.92 207 GLY B C 1
ATOM 3779 O O . GLY B 1 228 ? -8.050 5.597 54.893 1.00 14.06 207 GLY B O 1
ATOM 3780 N N . ALA B 1 229 ? -7.675 6.651 52.927 1.00 11.45 208 ALA B N 1
ATOM 3781 C CA . ALA B 1 229 ? -6.382 7.210 53.275 1.00 12.56 208 ALA B CA 1
ATOM 3782 C C . ALA B 1 229 ? -6.267 8.621 52.710 1.00 12.80 208 ALA B C 1
ATOM 3783 O O . ALA B 1 229 ? -5.279 8.969 52.082 1.00 13.77 208 ALA B O 1
ATOM 3785 N N . VAL B 1 230 ? -7.301 9.431 52.957 1.00 13.08 209 VAL B N 1
ATOM 3786 C CA . VAL B 1 230 ? -7.395 10.778 52.389 1.00 14.21 209 VAL B CA 1
ATOM 3787 C C . VAL B 1 230 ? -7.170 11.895 53.400 1.00 15.49 209 VAL B C 1
ATOM 3788 O O . VAL B 1 230 ? -6.894 13.023 52.997 1.00 19.52 209 VAL B O 1
ATOM 3792 N N . GLY B 1 231 ? -7.275 11.606 54.697 1.00 16.77 210 GLY B N 1
ATOM 3793 C CA . GLY B 1 231 ? -7.054 12.636 55.714 1.00 18.06 210 GLY B CA 1
ATOM 3794 C C . GLY B 1 231 ? -8.124 13.726 55.724 1.00 20.53 210 GLY B C 1
ATOM 3795 O O . GLY B 1 231 ? -7.835 14.886 56.044 1.00 21.45 210 GLY B O 1
ATOM 3796 N N . LYS B 1 232 ? -9.355 13.345 55.384 1.00 18.73 211 LYS B N 1
ATOM 3797 C CA . LYS B 1 232 ? -10.494 14.247 55.375 1.00 19.33 211 LYS B CA 1
ATOM 3798 C C . LYS B 1 232 ? -11.680 13.517 56.015 1.00 18.57 211 LYS B C 1
ATOM 3799 O O . LYS B 1 232 ? -12.083 12.436 55.559 1.00 19.15 211 LYS B O 1
ATOM 3805 N N . ALA B 1 233 ? -12.230 14.098 57.076 1.00 17.67 212 ALA B N 1
ATOM 3806 C CA . ALA B 1 233 ? -13.183 13.399 57.919 1.00 16.49 212 ALA B CA 1
ATOM 3807 C C . ALA B 1 233 ? -14.416 12.928 57.140 1.00 17.55 212 ALA B C 1
ATOM 3808 O O . ALA B 1 233 ? -15.106 13.734 56.494 1.00 21.02 212 ALA B O 1
ATOM 3810 N N . GLU B 1 234 ? -14.673 11.618 57.202 1.00 17.11 213 GLU B N 1
ATOM 3811 C CA . GLU B 1 234 ? -15.852 10.993 56.598 1.00 16.55 213 GLU B CA 1
ATOM 3812 C C . GLU B 1 234 ? -16.063 11.347 55.116 1.00 18.36 213 GLU B C 1
ATOM 3813 O O . GLU B 1 234 ? -17.190 11.423 54.628 1.00 19.99 213 GLU B O 1
ATOM 3819 N N . LEU B 1 235 ? -14.969 11.530 54.388 1.00 18.11 214 LEU B N 1
ATOM 3820 C CA . LEU B 1 235 ? -15.078 11.828 52.958 1.00 18.51 214 LEU B CA 1
ATOM 3821 C C . LEU B 1 235 ? -15.756 10.673 52.208 1.00 17.73 214 LEU B C 1
ATOM 3822 O O . LEU B 1 235 ? -16.649 10.891 51.396 1.00 18.46 214 LEU B O 1
ATOM 3827 N N . ILE B 1 236 ? -15.341 9.443 52.486 1.00 16.95 215 ILE B N 1
ATOM 3828 C CA . ILE B 1 236 ? -15.888 8.281 51.802 1.00 16.44 215 ILE B CA 1
ATOM 3829 C C . ILE B 1 236 ? -17.277 7.985 52.362 1.00 17.49 215 ILE B C 1
ATOM 3830 O O . ILE B 1 236 ? -17.440 7.686 53.549 1.00 17.46 215 ILE B O 1
ATOM 3835 N N . GLN B 1 237 ? -18.281 8.087 51.497 1.00 16.79 216 GLN B N 1
ATOM 3836 C CA . GLN B 1 237 ? -19.670 7.998 51.927 1.00 16.70 216 GLN B CA 1
ATOM 3837 C C . GLN B 1 237 ? -20.123 6.555 52.061 1.00 16.81 216 GLN B C 1
ATOM 3838 O O . GLN B 1 237 ? -19.763 5.683 51.247 1.00 17.21 216 GLN B O 1
ATOM 3844 N N . LYS B 1 238 ? -20.942 6.292 53.079 1.00 17.88 217 LYS B N 1
ATOM 3845 C CA . LYS B 1 238 ? -21.402 4.930 53.327 1.00 19.97 217 LYS B CA 1
ATOM 3846 C C . LYS B 1 238 ? -22.220 4.396 52.144 1.00 17.28 217 LYS B C 1
ATOM 3847 O O . LYS B 1 238 ? -22.177 3.200 51.856 1.00 17.53 217 LYS B O 1
ATOM 3853 N N . ASP B 1 239 ? -22.908 5.278 51.418 1.00 17.85 218 ASP B N 1
ATOM 3854 C CA . ASP B 1 239 ? -23.688 4.802 50.266 1.00 20.10 218 ASP B CA 1
ATOM 3855 C C . ASP B 1 239 ? -22.833 4.421 49.046 1.00 18.17 218 ASP B C 1
ATOM 3856 O O . ASP B 1 239 ? -23.359 3.823 48.104 1.00 21.06 218 ASP B O 1
ATOM 3861 N N . TRP B 1 240 ? -21.531 4.735 49.089 1.00 17.31 219 TRP B N 1
ATOM 3862 C CA . TRP B 1 240 ? -20.599 4.277 48.042 1.00 15.74 219 TRP B CA 1
ATOM 3863 C C . TRP B 1 240 ? -20.095 2.897 48.282 1.00 15.55 219 TRP B C 1
ATOM 3864 O O . TRP B 1 240 ? -19.472 2.327 47.400 1.00 17.45 219 TRP B O 1
ATOM 3875 N N . ILE B 1 241 ? -20.306 2.342 49.472 1.00 14.85 220 ILE B N 1
ATOM 3876 C CA . ILE B 1 241 ? -19.705 1.050 49.805 1.00 15.21 220 ILE B CA 1
ATOM 3877 C C . ILE B 1 241 ? -20.510 -0.142 49.260 1.00 16.40 220 ILE B C 1
ATOM 3878 O O . ILE B 1 241 ? -21.726 -0.189 49.400 1.00 21.31 220 ILE B O 1
ATOM 3883 N N . LYS B 1 242 ? -19.806 -1.084 48.632 1.00 16.89 221 LYS B N 1
ATOM 3884 C CA . LYS B 1 242 ? -20.361 -2.344 48.105 1.00 17.12 221 LYS B CA 1
ATOM 3885 C C . LYS B 1 242 ? -20.838 -3.212 49.274 1.00 17.42 221 LYS B C 1
ATOM 3886 O O . LYS B 1 242 ? -20.145 -3.353 50.275 1.00 16.40 221 LYS B O 1
ATOM 3892 N N . GLN B 1 243 ? -22.045 -3.743 49.179 1.00 19.83 222 GLN B N 1
ATOM 3893 C CA . GLN B 1 243 ? -22.544 -4.645 50.201 1.00 18.19 222 GLN B CA 1
ATOM 3894 C C . GLN B 1 243 ? -21.587 -5.830 50.319 1.00 17.08 222 GLN B C 1
ATOM 3895 O O . GLN B 1 243 ? -21.266 -6.458 49.325 1.00 18.84 222 GLN B O 1
ATOM 3901 N N . GLY B 1 244 ? -21.137 -6.120 51.540 1.00 17.22 223 GLY B N 1
ATOM 3902 C CA . GLY B 1 244 ? -20.180 -7.198 51.785 1.00 17.25 223 GLY B CA 1
ATOM 3903 C C . GLY B 1 244 ? -18.712 -6.783 51.708 1.00 15.06 223 GLY B C 1
ATOM 3904 O O . GLY B 1 244 ? -17.835 -7.616 51.946 1.00 16.99 223 GLY B O 1
ATOM 3905 N N . ALA B 1 245 ? -18.437 -5.510 51.413 1.00 14.64 224 ALA B N 1
ATOM 3906 C CA . ALA B 1 245 ? -17.051 -5.034 51.309 1.00 13.52 224 ALA B CA 1
ATOM 3907 C C . ALA B 1 245 ? -16.327 -5.132 52.650 1.00 13.52 224 ALA B C 1
ATOM 3908 O O . ALA B 1 245 ? -16.937 -5.131 53.726 1.00 14.55 224 ALA B O 1
ATOM 3910 N N . VAL B 1 246 ? -15.012 -5.227 52.556 1.00 12.80 225 VAL B N 1
ATOM 3911 C CA . VAL B 1 246 ? -14.120 -5.087 53.701 1.00 12.29 225 VAL B CA 1
ATOM 3912 C C . VAL B 1 246 ? -13.655 -3.634 53.724 1.00 11.52 225 VAL B C 1
ATOM 3913 O O . VAL B 1 246 ? -13.130 -3.149 52.725 1.00 12.49 225 VAL B O 1
ATOM 3917 N N . VAL B 1 247 ? -13.912 -2.940 54.828 1.00 11.03 226 VAL B N 1
ATOM 3918 C CA . VAL B 1 247 ? -13.752 -1.499 54.942 1.00 11.99 226 VAL B CA 1
ATOM 3919 C C . VAL B 1 247 ? -12.652 -1.167 55.951 1.00 11.56 226 VAL B C 1
ATOM 3920 O O . VAL B 1 247 ? -12.748 -1.488 57.129 1.00 13.24 226 VAL B O 1
ATOM 3924 N N . VAL B 1 248 ? -11.597 -0.545 55.454 1.00 11.29 227 VAL B N 1
ATOM 3925 C CA . VAL B 1 248 ? -10.436 -0.178 56.250 1.00 11.04 227 VAL B CA 1
ATOM 3926 C C . VAL B 1 248 ? -10.311 1.337 56.253 1.00 11.32 227 VAL B C 1
ATOM 3927 O O . VAL B 1 248 ? -10.164 1.976 55.216 1.00 12.67 227 VAL B O 1
ATOM 3931 N N . ASP B 1 249 ? -10.440 1.909 57.437 1.00 12.73 228 ASP B N 1
ATOM 3932 C CA . ASP B 1 249 ? -10.414 3.351 57.608 1.00 12.17 228 ASP B CA 1
ATOM 3933 C C . ASP B 1 249 ? -9.140 3.755 58.347 1.00 11.76 228 ASP B C 1
ATOM 3934 O O . ASP B 1 249 ? -9.001 3.516 59.542 1.00 13.81 228 ASP B O 1
ATOM 3939 N N . ALA B 1 250 ? -8.215 4.363 57.614 1.00 11.94 229 ALA B N 1
ATOM 3940 C CA . ALA B 1 250 ? -6.927 4.746 58.150 1.00 12.61 229 ALA B CA 1
ATOM 3941 C C . ALA B 1 250 ? -6.904 6.190 58.675 1.00 15.92 229 ALA B C 1
ATOM 3942 O O . ALA B 1 250 ? -5.854 6.691 59.062 1.00 19.02 229 ALA B O 1
ATOM 3944 N N . GLY B 1 251 ? -8.042 6.868 58.686 1.00 15.28 230 GLY B N 1
ATOM 3945 C CA . GLY B 1 251 ? -8.067 8.253 59.123 1.00 16.67 230 GLY B CA 1
ATOM 3946 C C . GLY B 1 251 ? -8.294 8.393 60.611 1.00 18.26 230 GLY B C 1
ATOM 3947 O O . GLY B 1 251 ? -8.817 7.491 61.267 1.00 17.95 230 GLY B O 1
ATOM 3948 N N . PHE B 1 252 ? -7.887 9.534 61.152 1.00 18.40 231 PHE B N 1
ATOM 3949 C CA . PHE B 1 252 ? -8.286 9.880 62.505 1.00 21.46 231 PHE B CA 1
ATOM 3950 C C . PHE B 1 252 ? -8.412 11.384 62.638 1.00 21.88 231 PHE B C 1
ATOM 3951 O O . PHE B 1 252 ? -7.476 12.117 62.311 1.00 23.99 231 PHE B O 1
ATOM 3959 N N . HIS B 1 253 ? -9.576 11.817 63.122 1.00 21.77 232 HIS B N 1
ATOM 3960 C CA . HIS B 1 253 ? -9.908 13.239 63.288 1.00 22.09 232 HIS B CA 1
ATOM 3961 C C . HIS B 1 253 ? -10.569 13.393 64.636 1.00 23.71 232 HIS B C 1
ATOM 3962 O O . HIS B 1 253 ? -11.670 12.878 64.844 1.00 24.12 232 HIS B O 1
ATOM 3969 N N . PRO B 1 254 ? -9.884 14.061 65.588 1.00 26.99 233 PRO B N 1
ATOM 3970 C CA . PRO B 1 254 ? -10.422 14.242 66.944 1.00 31.84 233 PRO B CA 1
ATOM 3971 C C . PRO B 1 254 ? -11.776 14.935 66.945 1.00 36.77 233 PRO B C 1
ATOM 3972 O O . PRO B 1 254 ? -11.953 15.914 66.218 1.00 41.41 233 PRO B O 1
ATOM 3976 N N . ARG B 1 255 ? -12.712 14.416 67.739 1.00 44.74 234 ARG B N 1
ATOM 3977 C CA A ARG B 1 255 ? -14.052 14.994 67.865 0.50 53.17 234 ARG B CA 1
ATOM 3978 C CA B ARG B 1 255 ? -14.033 15.023 67.874 0.50 52.87 234 ARG B CA 1
ATOM 3979 C C . ARG B 1 255 ? -14.589 14.815 69.276 1.00 58.95 234 ARG B C 1
ATOM 3980 O O . ARG B 1 255 ? -14.290 13.816 69.930 1.00 50.63 234 ARG B O 1
ATOM 3995 N N . ASP B 1 256 ? -15.389 15.780 69.727 1.00 64.43 235 ASP B N 1
ATOM 3996 C CA . ASP B 1 256 ? -16.042 15.701 71.026 1.00 68.07 235 ASP B CA 1
ATOM 3997 C C . ASP B 1 256 ? -17.012 14.527 70.987 1.00 70.44 235 ASP B C 1
ATOM 3998 O O . ASP B 1 256 ? -17.950 14.517 70.186 1.00 75.18 235 ASP B O 1
ATOM 4003 N N . GLY B 1 257 ? -16.756 13.529 71.829 1.00 78.48 236 GLY B N 1
ATOM 4004 C CA . GLY B 1 257 ? -17.586 12.328 71.896 1.00 79.85 236 GLY B CA 1
ATOM 4005 C C . GLY B 1 257 ? -17.176 11.249 70.910 1.00 72.64 236 GLY B C 1
ATOM 4006 O O . GLY B 1 257 ? -18.032 10.574 70.342 1.00 68.21 236 GLY B O 1
ATOM 4007 N N . GLY B 1 258 ? -15.867 11.086 70.715 1.00 74.14 237 GLY B N 1
ATOM 4008 C CA . GLY B 1 258 ? -15.322 10.041 69.845 1.00 64.08 237 GLY B CA 1
ATOM 4009 C C . GLY B 1 258 ? -14.870 10.569 68.492 1.00 57.67 237 GLY B C 1
ATOM 4010 O O . GLY B 1 258 ? -15.674 11.143 67.746 1.00 48.04 237 GLY B O 1
ATOM 4011 N N . GLY B 1 259 ? -13.587 10.368 68.175 1.00 40.68 238 GLY B N 1
ATOM 4012 C CA . GLY B 1 259 ? -13.021 10.788 66.894 1.00 35.25 238 GLY B CA 1
ATOM 4013 C C . GLY B 1 259 ? -13.579 9.953 65.762 1.00 30.68 238 GLY B C 1
ATOM 4014 O O . GLY B 1 259 ? -14.164 8.890 65.995 1.00 28.15 238 GLY B O 1
ATOM 4015 N N . VAL B 1 260 ? -13.415 10.442 64.536 1.00 23.38 239 VAL B N 1
ATOM 4016 C CA . VAL B 1 260 ? -13.883 9.717 63.354 1.00 22.80 239 VAL B CA 1
ATOM 4017 C C . VAL B 1 260 ? -12.740 9.586 62.352 1.00 19.72 239 VAL B C 1
ATOM 4018 O O . VAL B 1 260 ? -11.721 10.267 62.462 1.00 20.93 239 VAL B O 1
ATOM 4022 N N . GLY B 1 261 ? -12.929 8.714 61.370 1.00 19.65 240 GLY B N 1
ATOM 4023 C CA . GLY B 1 261 ? -11.946 8.522 60.317 1.00 17.14 240 GLY B CA 1
ATOM 4024 C C . GLY B 1 261 ? -12.306 9.182 59.002 1.00 16.38 240 GLY B C 1
ATOM 4025 O O . GLY B 1 261 ? -13.032 10.170 58.971 1.00 16.98 240 GLY B O 1
ATOM 4026 N N . ASP B 1 262 ? -11.761 8.624 57.918 1.00 14.24 241 ASP B N 1
ATOM 4027 C CA . ASP B 1 262 ? -11.971 9.101 56.551 1.00 15.13 241 ASP B CA 1
ATOM 4028 C C . ASP B 1 262 ? -13.212 8.514 55.884 1.00 14.66 241 ASP B C 1
ATOM 4029 O O . ASP B 1 262 ? -13.522 8.855 54.735 1.00 17.07 241 ASP B O 1
ATOM 4034 N N . ILE B 1 263 ? -13.888 7.604 56.581 1.00 14.93 242 ILE B N 1
ATOM 4035 C CA . ILE B 1 263 ? -15.064 6.898 56.064 1.00 14.50 242 ILE B CA 1
ATOM 4036 C C . ILE B 1 263 ? -16.242 7.110 57.008 1.00 16.18 242 ILE B C 1
ATOM 4037 O O . ILE B 1 263 ? -16.062 7.148 58.206 1.00 16.86 242 ILE B O 1
ATOM 4042 N N . GLN B 1 264 ? -17.440 7.268 56.447 1.00 17.24 243 GLN B N 1
ATOM 4043 C CA . GLN B 1 264 ? -18.673 7.258 57.230 1.00 17.58 243 GLN B CA 1
ATOM 4044 C C . GLN B 1 264 ? -18.906 5.836 57.744 1.00 16.79 243 GLN B C 1
ATOM 4045 O O . GLN B 1 264 ? -19.279 4.936 56.980 1.00 18.38 243 GLN B O 1
ATOM 4051 N N . LEU B 1 265 ? -18.659 5.626 59.034 1.00 18.01 244 LEU B N 1
ATOM 4052 C CA . LEU B 1 265 ? -18.794 4.306 59.632 1.00 17.38 244 LEU B CA 1
ATOM 4053 C C . LEU B 1 265 ? -20.040 4.112 60.491 1.00 18.61 244 LEU B C 1
ATOM 4054 O O . LEU B 1 265 ? -20.310 3.003 60.942 1.00 19.87 244 LEU B O 1
ATOM 4059 N N . GLN B 1 266 ? -20.801 5.175 60.721 1.00 19.60 245 GLN B N 1
ATOM 4060 C CA . GLN B 1 266 ? -22.069 5.024 61.434 1.00 21.18 245 GLN B CA 1
ATOM 4061 C C . GLN B 1 266 ? -22.948 4.092 60.617 1.00 19.57 245 GLN B C 1
ATOM 4062 O O . GLN B 1 266 ? -23.247 4.382 59.457 1.00 23.76 245 GLN B O 1
ATOM 4068 N N . GLY B 1 267 ? -23.315 2.957 61.209 1.00 21.05 246 GLY B N 1
ATOM 4069 C CA . GLY B 1 267 ? -24.153 1.960 60.547 1.00 21.65 246 GLY B CA 1
ATOM 4070 C C . GLY B 1 267 ? -23.443 1.034 59.588 1.00 21.30 246 GLY B C 1
ATOM 4071 O O . GLY B 1 267 ? -24.074 0.277 58.857 1.00 22.27 246 GLY B O 1
ATOM 4072 N N . ILE B 1 268 ? -22.115 1.073 59.609 1.00 20.60 247 ILE B N 1
ATOM 4073 C CA . ILE B 1 268 ? -21.325 0.268 58.697 1.00 20.54 247 ILE B CA 1
ATOM 4074 C C . ILE B 1 268 ? -21.567 -1.227 58.902 1.00 19.80 247 ILE B C 1
ATOM 4075 O O . ILE B 1 268 ? -21.441 -2.026 57.973 1.00 20.18 247 ILE B O 1
ATOM 4080 N N . GLU B 1 269 ? -21.968 -1.605 60.111 1.00 20.99 248 GLU B N 1
ATOM 4081 C CA . GLU B 1 269 ? -22.157 -3.013 60.421 1.00 20.74 248 GLU B CA 1
ATOM 4082 C C . GLU B 1 269 ? -23.273 -3.707 59.595 1.00 22.02 248 GLU B C 1
ATOM 4083 O O . GLU B 1 269 ? -23.286 -4.934 59.483 1.00 23.92 248 GLU B O 1
ATOM 4089 N N . GLU B 1 270 ? -24.161 -2.915 58.986 1.00 21.32 249 GLU B N 1
ATOM 4090 C CA . GLU B 1 270 ? -25.218 -3.437 58.113 1.00 23.05 249 GLU B CA 1
ATOM 4091 C C . GLU B 1 270 ? -24.780 -3.552 56.657 1.00 22.97 249 GLU B C 1
ATOM 4092 O O . GLU B 1 270 ? -25.495 -4.137 55.840 1.00 24.48 249 GLU B O 1
ATOM 4098 N N . ILE B 1 271 ? -23.615 -2.978 56.337 1.00 19.60 250 ILE B N 1
ATOM 4099 C CA . ILE B 1 271 ? -23.147 -2.877 54.960 1.00 18.32 250 ILE B CA 1
ATOM 4100 C C . ILE B 1 271 ? -21.922 -3.761 54.716 1.00 18.41 250 ILE B C 1
ATOM 4101 O O . ILE B 1 271 ? -21.889 -4.569 53.793 1.00 18.24 250 ILE B O 1
ATOM 4106 N N . ALA B 1 272 ? -20.911 -3.605 55.560 1.00 17.51 251 ALA B N 1
ATOM 4107 C CA . ALA B 1 272 ? -19.632 -4.272 55.345 1.00 15.61 251 ALA B CA 1
ATOM 4108 C C . ALA B 1 272 ? -19.675 -5.709 55.813 1.00 16.02 251 ALA B C 1
ATOM 4109 O O . ALA B 1 272 ? -20.459 -6.041 56.699 1.00 18.29 251 ALA B O 1
ATOM 4111 N N . SER B 1 273 ? -18.838 -6.570 55.242 1.00 16.58 252 SER B N 1
ATOM 4112 C CA . SER B 1 273 ? -18.583 -7.889 55.847 1.00 16.22 252 SER B CA 1
ATOM 4113 C C . SER B 1 273 ? -17.624 -7.793 57.027 1.00 15.16 252 SER B C 1
ATOM 4114 O O . SER B 1 273 ? -17.674 -8.619 57.931 1.00 17.11 252 SER B O 1
ATOM 4117 N N . ALA B 1 274 ? -16.740 -6.798 56.998 1.00 14.50 253 ALA B N 1
ATOM 4118 C CA . ALA B 1 274 ? -15.760 -6.599 58.069 1.00 15.15 253 ALA B CA 1
ATOM 4119 C C . ALA B 1 274 ? -15.292 -5.171 57.984 1.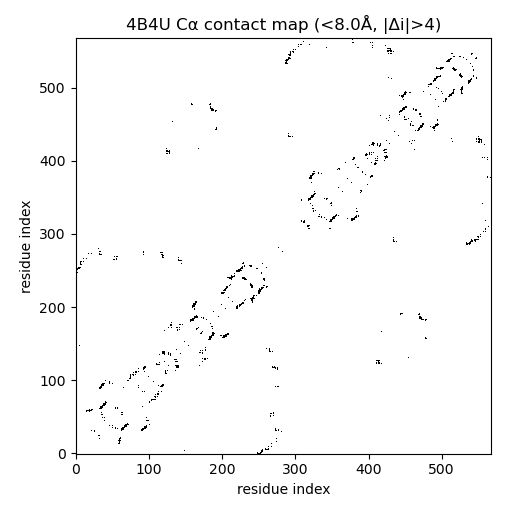00 13.44 253 ALA B C 1
ATOM 4120 O O . ALA B 1 274 ? -15.227 -4.624 56.891 1.00 14.21 253 ALA B O 1
ATOM 4122 N N . TYR B 1 275 ? -14.982 -4.553 59.114 1.00 12.57 254 TYR B N 1
ATOM 4123 C CA . TYR B 1 275 ? -14.504 -3.181 59.092 1.00 14.21 254 TYR B CA 1
ATOM 4124 C C . TYR B 1 275 ? -13.595 -2.890 60.274 1.00 12.76 254 TYR B C 1
ATOM 4125 O O . TYR B 1 275 ? -13.727 -3.489 61.343 1.00 13.93 254 TYR B O 1
ATOM 4134 N N . THR B 1 276 ? -12.700 -1.934 60.090 1.00 13.78 255 THR B N 1
ATOM 4135 C CA . THR B 1 276 ? -11.871 -1.426 61.165 1.00 13.80 255 THR B CA 1
ATOM 4136 C C . THR B 1 276 ? -12.600 -0.255 61.853 1.00 14.75 255 THR B C 1
ATOM 4137 O O . THR B 1 276 ? -12.891 0.756 61.217 1.00 15.03 255 THR B O 1
ATOM 4141 N N . PRO B 1 277 ? -12.877 -0.368 63.166 1.00 15.58 256 PRO B N 1
ATOM 4142 C CA . PRO B 1 277 ? -13.436 0.789 63.853 1.00 15.39 256 PRO B CA 1
ATOM 4143 C C . PRO B 1 277 ? -12.442 1.942 63.955 1.00 14.35 256 PRO B C 1
ATOM 4144 O O . PRO B 1 277 ? -11.241 1.722 63.818 1.00 14.59 256 PRO B O 1
ATOM 4148 N N . VAL B 1 278 ? -12.954 3.151 64.184 1.00 14.37 257 VAL B N 1
ATOM 4149 C CA . VAL B 1 278 ? -12.153 4.319 64.516 1.00 15.65 257 VAL B CA 1
ATOM 4150 C C . VAL B 1 278 ? -12.810 4.976 65.726 1.00 17.64 257 VAL B C 1
ATOM 4151 O O . VAL B 1 278 ? -13.986 5.340 65.671 1.00 19.07 257 VAL B O 1
ATOM 4155 N N . PRO B 1 279 ? -12.082 5.080 66.839 1.00 16.66 258 PRO B N 1
ATOM 4156 C CA . PRO B 1 279 ? -10.725 4.580 67.077 1.00 16.77 258 PRO B CA 1
ATOM 4157 C C . PRO B 1 279 ? -10.671 3.062 67.258 1.00 16.12 258 PRO B C 1
ATOM 4158 O O . PRO B 1 279 ? -11.701 2.391 67.211 1.00 17.09 258 PRO B O 1
ATOM 4162 N N . GLY B 1 280 ? -9.470 2.520 67.434 1.00 14.38 259 GLY B N 1
ATOM 4163 C CA . GLY B 1 280 ? -9.295 1.134 67.830 1.00 14.77 259 GLY B CA 1
ATOM 4164 C C . GLY B 1 280 ? -9.102 0.133 66.713 1.00 14.48 259 GLY B C 1
ATOM 4165 O O . GLY B 1 280 ? -9.157 -1.069 66.950 1.00 14.82 259 GLY B O 1
ATOM 4166 N N . GLY B 1 281 ? -8.877 0.616 65.495 1.00 14.03 260 GLY B N 1
ATOM 4167 C CA . GLY B 1 281 ? -8.684 -0.262 64.346 1.00 14.32 260 GLY B CA 1
ATOM 4168 C C . GLY B 1 281 ? -7.255 -0.170 63.841 1.00 12.41 260 GLY B C 1
ATOM 4169 O O . GLY B 1 281 ? -6.350 -0.824 64.364 1.00 13.10 260 GLY B O 1
ATOM 4170 N N . VAL B 1 282 ? -7.066 0.645 62.812 1.00 11.21 261 VAL B N 1
ATOM 4171 C CA . VAL B 1 282 ? -5.755 0.879 62.216 1.00 11.45 261 VAL B CA 1
ATOM 4172 C C . VAL B 1 282 ? -4.744 1.503 63.198 1.00 11.80 261 VAL B C 1
ATOM 4173 O O . VAL B 1 282 ? -3.569 1.153 63.206 1.00 12.39 261 VAL B O 1
ATOM 4177 N N . GLY B 1 283 ? -5.211 2.418 64.053 1.00 11.97 262 GLY B N 1
ATOM 4178 C CA . GLY B 1 283 ? -4.313 3.212 64.898 1.00 11.51 262 GLY B CA 1
ATOM 4179 C C . GLY B 1 283 ? -3.370 2.376 65.768 1.00 10.60 262 GLY B C 1
ATOM 4180 O O . GLY B 1 283 ? -2.149 2.544 65.736 1.00 11.74 262 GLY B O 1
ATOM 4181 N N . PRO B 1 284 ? -3.924 1.446 66.557 1.00 10.88 263 PRO B N 1
ATOM 4182 C CA . PRO B 1 284 ? -3.061 0.638 67.436 1.00 11.41 263 PRO B CA 1
ATOM 4183 C C . PRO B 1 284 ? -2.064 -0.213 66.654 1.00 11.38 263 PRO B C 1
ATOM 4184 O O . PRO B 1 284 ? -0.934 -0.445 67.117 1.00 11.96 263 PRO B O 1
ATOM 4188 N N . MET B 1 285 ? -2.462 -0.635 65.453 1.00 11.05 264 MET B N 1
ATOM 4189 C CA . MET B 1 285 ? -1.613 -1.500 64.642 1.00 11.26 264 MET B CA 1
ATOM 4190 C C . MET B 1 285 ? -0.493 -0.729 63.946 1.00 10.62 264 MET B C 1
ATOM 4191 O O . MET B 1 285 ? 0.560 -1.281 63.660 1.00 12.74 264 MET B O 1
ATOM 4196 N N . THR B 1 286 ? -0.692 0.558 63.699 1.00 10.02 265 THR B N 1
ATOM 4197 C CA . THR B 1 286 ? 0.393 1.403 63.234 1.00 11.51 265 THR B CA 1
ATOM 4198 C C . THR B 1 286 ? 1.510 1.452 64.262 1.00 11.03 265 THR B C 1
ATOM 4199 O O . THR B 1 286 ? 2.682 1.243 63.937 1.00 12.30 265 THR B O 1
ATOM 4203 N N . ILE B 1 287 ? 1.149 1.718 65.507 1.00 10.43 266 ILE B N 1
ATOM 4204 C CA . ILE B 1 287 ? 2.133 1.813 66.573 1.00 9.99 266 ILE B CA 1
ATOM 4205 C C . ILE B 1 287 ? 2.798 0.454 66.784 1.00 10.47 266 ILE B C 1
ATOM 4206 O O . ILE B 1 287 ? 4.030 0.345 66.878 1.00 11.49 266 ILE B O 1
ATOM 4211 N N . THR B 1 288 ? 1.992 -0.592 66.860 1.00 11.60 267 THR B N 1
ATOM 4212 C CA . THR B 1 288 ? 2.568 -1.886 67.175 1.00 13.56 267 THR B CA 1
ATOM 4213 C C . THR B 1 288 ? 3.494 -2.403 66.050 1.00 10.63 267 THR B C 1
ATOM 4214 O O . THR B 1 288 ? 4.517 -3.052 66.317 1.00 12.74 267 THR B O 1
ATOM 4218 N N . THR B 1 289 ? 3.156 -2.114 64.799 1.00 11.09 268 THR B N 1
ATOM 4219 C CA . THR B 1 289 ? 4.004 -2.506 63.668 1.00 10.50 268 THR B CA 1
ATOM 4220 C C . THR B 1 289 ? 5.381 -1.843 63.787 1.00 10.04 268 THR B C 1
ATOM 4221 O O . THR B 1 289 ? 6.402 -2.467 63.574 1.00 9.77 268 THR B O 1
ATOM 4225 N N . LEU B 1 290 ? 5.391 -0.551 64.104 1.00 8.75 269 LEU B N 1
ATOM 4226 C CA . LEU B 1 290 ? 6.643 0.150 64.302 1.00 8.64 269 LEU B CA 1
ATOM 4227 C C . LEU B 1 290 ? 7.493 -0.527 65.368 1.00 8.24 269 LEU B C 1
ATOM 4228 O O . LEU B 1 290 ? 8.694 -0.740 65.190 1.00 8.44 269 LEU B O 1
ATOM 4233 N N . ILE B 1 291 ? 6.878 -0.833 66.505 1.00 9.08 270 ILE B N 1
ATOM 4234 C CA . ILE B 1 291 ? 7.610 -1.435 67.612 1.00 9.10 270 ILE B CA 1
ATOM 4235 C C . ILE B 1 291 ? 8.062 -2.851 67.250 1.00 8.32 270 ILE B C 1
ATOM 4236 O O . ILE B 1 291 ? 9.198 -3.222 67.561 1.00 9.20 270 ILE B O 1
ATOM 4241 N N . ARG B 1 292 ? 7.215 -3.622 66.568 1.00 8.21 271 ARG B N 1
ATOM 4242 C CA . ARG B 1 292 ? 7.613 -4.970 66.126 1.00 9.04 271 ARG B CA 1
ATOM 4243 C C . ARG B 1 292 ? 8.833 -4.908 65.222 1.00 8.57 271 ARG B C 1
ATOM 4244 O O . ARG B 1 292 ? 9.768 -5.691 65.380 1.00 8.62 271 ARG B O 1
ATOM 4252 N N . GLN B 1 293 ? 8.819 -3.988 64.253 1.00 8.48 272 GLN B N 1
ATOM 4253 C CA . GLN B 1 293 ? 9.953 -3.869 63.334 1.00 8.66 272 GLN B CA 1
ATOM 4254 C C . GLN B 1 293 ? 11.210 -3.416 64.066 1.00 7.97 272 GLN B C 1
ATOM 4255 O O . GLN B 1 293 ? 12.315 -3.826 63.709 1.00 8.80 272 GLN B O 1
ATOM 4261 N N . THR B 1 294 ? 11.037 -2.621 65.130 1.00 8.36 273 THR B N 1
ATOM 4262 C CA . THR B 1 294 ? 12.188 -2.237 65.951 1.00 8.59 273 THR B CA 1
ATOM 4263 C C . THR B 1 294 ? 12.753 -3.449 66.726 1.00 8.77 273 THR B C 1
ATOM 4264 O O . THR B 1 294 ? 13.965 -3.602 66.837 1.00 9.32 273 THR B O 1
ATOM 4268 N N . VAL B 1 295 ? 11.873 -4.293 67.262 1.00 9.13 274 VAL B N 1
ATOM 4269 C CA . VAL B 1 295 ? 12.333 -5.508 67.928 1.00 9.35 274 VAL B CA 1
ATOM 4270 C C . VAL B 1 295 ? 13.102 -6.382 66.936 1.00 9.62 274 VAL B C 1
ATOM 4271 O O . VAL B 1 295 ? 14.190 -6.879 67.263 1.00 10.28 274 VAL B O 1
ATOM 4275 N N . GLU B 1 296 ? 12.560 -6.545 65.727 1.00 9.54 275 GLU B N 1
ATOM 4276 C CA . GLU B 1 296 ? 13.267 -7.303 64.675 1.00 9.11 275 GLU B CA 1
ATOM 4277 C C . GLU B 1 296 ? 14.653 -6.706 64.389 1.00 8.78 275 GLU B C 1
ATOM 4278 O O . GLU B 1 296 ? 15.658 -7.435 64.253 1.00 9.86 275 GLU B O 1
ATOM 4284 N N . ALA B 1 297 ? 14.729 -5.384 64.308 1.00 8.69 276 ALA B N 1
ATOM 4285 C CA . ALA B 1 297 ? 16.012 -4.737 64.007 1.00 8.52 276 ALA B CA 1
ATOM 4286 C C . ALA B 1 297 ? 17.007 -4.961 65.148 1.00 9.17 276 ALA B C 1
ATOM 4287 O O . ALA B 1 297 ? 18.185 -5.227 64.924 1.00 9.90 276 ALA B O 1
ATOM 4289 N N . ALA B 1 298 ? 16.522 -4.900 66.392 1.00 8.66 277 ALA B N 1
ATOM 4290 C CA . ALA B 1 298 ? 17.380 -5.136 67.547 1.00 9.79 277 ALA B CA 1
ATOM 4291 C C . ALA B 1 298 ? 17.843 -6.594 67.616 1.00 9.91 277 ALA B C 1
ATOM 4292 O O . ALA B 1 298 ? 18.987 -6.867 67.932 1.00 11.70 277 ALA B O 1
ATOM 4294 N N . GLU B 1 299 ? 16.937 -7.528 67.346 1.00 9.97 278 GLU B N 1
ATOM 4295 C CA . GLU B 1 299 ? 17.307 -8.935 67.323 1.00 10.61 278 GLU B CA 1
ATOM 4296 C C . GLU B 1 299 ? 18.406 -9.200 66.306 1.00 11.77 278 GLU B C 1
ATOM 4297 O O . GLU B 1 299 ? 19.324 -9.966 66.560 1.00 14.64 278 GLU B O 1
ATOM 4303 N N . LYS B 1 300 ? 18.314 -8.571 65.144 1.00 10.94 279 LYS B N 1
ATOM 4304 C CA . LYS B 1 300 ? 19.337 -8.742 64.112 1.00 13.06 279 LYS B CA 1
ATOM 4305 C C . LYS B 1 300 ? 20.659 -8.103 64.564 1.00 12.71 279 LYS B C 1
ATOM 4306 O O . LYS B 1 300 ? 21.738 -8.694 64.450 1.00 14.50 279 LYS B O 1
ATOM 4312 N N . ALA B 1 301 ? 20.588 -6.893 65.088 1.00 12.27 280 ALA B N 1
ATOM 4313 C CA . ALA B 1 301 ? 21.808 -6.140 65.406 1.00 13.01 280 ALA B CA 1
ATOM 4314 C C . ALA B 1 301 ? 22.563 -6.748 66.566 1.00 14.46 280 ALA B C 1
ATOM 4315 O O . ALA B 1 301 ? 23.797 -6.699 66.584 1.00 17.25 280 ALA B O 1
ATOM 4317 N N . LEU B 1 302 ? 21.833 -7.304 67.539 1.00 14.72 281 LEU B N 1
ATOM 4318 C CA . LEU B 1 302 ? 22.456 -7.840 68.757 1.00 16.06 281 LEU B CA 1
ATOM 4319 C C . LEU B 1 302 ? 22.751 -9.346 68.667 1.00 20.18 281 LEU B C 1
ATOM 4320 O O . LEU B 1 302 ? 23.261 -9.938 69.634 1.00 22.27 281 LEU B O 1
ATOM 4325 N N . GLY B 1 303 ? 22.461 -9.947 67.503 1.00 21.93 282 GLY B N 1
ATOM 4326 C CA . GLY B 1 303 ? 22.707 -11.381 67.246 1.00 26.29 282 GLY B CA 1
ATOM 4327 C C . GLY B 1 303 ? 23.998 -11.634 66.476 1.00 30.44 282 GLY B C 1
ATOM 4328 O O . GLY B 1 303 ? 24.335 -12.786 66.132 1.00 33.03 282 GLY B O 1
#

B-factor: mean 18.88, std 11.28, range [7.88, 100.0]

Radius of gyration: 25.0 Å; Cα contacts (8 Å, |Δi|>4): 1312; chains: 2; bounding box: 67×47×71 Å

Organism: Acinetobacter baumannii (strain ATCC 19606 / DSM 30007 / JCM 6841 / CCUG 19606 / CIP 70.34 / NBRC 109757 / NCIMB 12457 / NCTC 12156 / 81) (NCBI:txid575584)

CATH classification: 3.40.50.720 (+1 more: 3.40.50.10860)